Protein AF-0000000067830851 (afdb_homodimer)

pLDDT: mean 85.02, std 15.62, range [41.99, 98.81]

Foldseek 3Di:
DQPQVFAEEEEAFADCFSVVLVVLCVVVVRHYAYEYEPPGHDPVSVVRHPYYDHLLPLVVVLVVCVVSVGSAYAYTDADFQDPPVVLVVSCVVDPDVVLSVQSPDHRVSNVVSSVVVCVVSPHHYDASLVRRVVQWAAAWWLADADDDPQLVQFQVLFQVVLQVCLVVPAAQKFKGGRNRTQFGHGPVDLLVRLVSLCQRQAPPRSPHAGHPNIEMEGEDRVVDDLSHDAAEDELVSLVSNLSSNHQAYEYAHSRYGYDPSVRNRVSCVVSNYIYGHDHHDD/DQPQVFAEEEEAFADCFSVVLVVLCVVVVRHYAYEYAPPGHDPVSVVRHPYYDHLLPLVVVLVVCVVSVGSAYAYTDADFQDPPVVLVVSCVVDPDVVLSVQSPDHRVSNVVSSVVVCVVSPHHYDASLVRRVVQWAAAWWLADADDDPQLVQFQVLFQVVLQVCLVVPAAQKFKGGRNRTQFGHGPVDLLVRLVSLCQRQAPPRSPHAGHPNIEMEGEDRVVDDLSHDAAEDELVSLVSNLSSNHQAYEYAHSGYGYDPSVRNRVSCVVSNYIYGHDHHDD

Radius of gyration: 28.15 Å; Cα contacts (8 Å, |Δi|>4): 1211; chains: 2; bounding box: 54×86×60 Å

Secondary structure (DSSP, 8-state):
---TTSPEEEEE-BSSHHHHHHHHHHHTT--EEEEEETTTS-HHHHHT-SEEE-TT-HHHHHHHHHHH--SEEEEESB-PPP-HHHHHHHHTT---HHHHHHHTS-HHHHHHHHHHHHHHTT--B--HHHH-GGGBPPSEESSS----HHHHHHHHHHHHHHHHHGGGT--SEEEEETTEEEEE--TTHHHHHHHHHHHHSEETTT-SEEPTTEEEEE-PPTT--TTT---EE-HHHHHHHHHTT-SEEEEETTTSEETTHHHHHHHHHHTT-EEEEEPPP-/---TTSPEEEEE-BSSHHHHHHHHHHHTT--EEEEEETTTS-HHHHHT-SEEE-TT-HHHHHHHHHHH--SEEEEESB-PPP-HHHHHHHHHH---HHHHHHHTS-HHHHHHHHHHHHHHTT--B--HHHH-GGGBPPSEESSS----HHHHHHHHHHHHHHHHHGGGT--SEEEEETTEEEEE--TT-HHHHHHHHHHHSBTTTT-SPBPTTEEEEE-PPTT--TTT---EE-HHHHHHHHHTT-SEEEEETTTSEETTHHHHHHHHHHTT-EEEEEPPP-

InterPro domains:
  IPR010415 LpxI, C-terminal [PF06230] (140-276)
  IPR041255 LpxI N-terminal domain [PF17930] (8-135)
  IPR043167 LpxI, C-terminal domain superfamily [G3DSA:3.40.140.80] (133-281)
  IPR053174 UDP-2,3-diacylglucosamine pyrophosphatase LpxI [PTHR39962] (7-280)

Solvent-accessible surface area (backbone atoms only — not comparable to full-atom values): 28540 Å² total; per-residue (Å²): 130,73,52,79,84,39,33,32,32,34,36,24,22,19,66,63,50,32,55,53,46,51,50,43,24,55,75,66,69,46,55,64,44,32,38,22,28,60,96,38,33,41,68,77,56,45,74,64,32,76,41,76,38,51,84,62,40,55,67,62,50,50,53,52,46,61,72,65,56,43,49,27,35,31,49,25,47,52,72,74,67,66,51,70,67,51,46,52,59,24,46,71,66,42,82,58,63,67,57,53,58,44,47,72,43,61,52,68,38,39,58,49,49,53,52,50,51,42,42,73,72,72,42,43,77,42,25,49,60,75,71,31,52,86,42,28,34,51,74,40,68,72,40,81,39,73,75,51,73,49,30,49,44,6,50,53,41,39,52,54,47,50,58,53,41,17,86,42,63,53,42,44,36,35,35,16,35,33,71,40,46,54,32,68,23,35,82,74,34,67,69,52,34,32,54,51,27,23,52,66,36,7,55,72,91,35,72,37,66,43,50,72,24,17,26,40,34,39,40,66,42,61,87,56,58,50,47,78,60,59,43,69,45,30,44,64,51,43,52,43,39,50,70,28,40,31,48,26,38,40,33,17,30,59,45,20,37,37,46,60,49,69,59,25,37,48,46,24,42,75,70,65,19,18,34,31,18,36,87,62,83,133,128,72,52,78,83,39,31,32,31,37,35,24,24,19,66,65,49,32,56,52,46,49,50,44,25,54,76,68,69,47,55,64,44,32,38,22,28,61,95,39,34,40,68,77,54,45,73,65,33,76,42,76,38,52,84,61,39,55,69,62,48,50,52,52,47,60,74,65,57,44,49,27,35,31,51,25,47,53,71,76,68,67,51,69,67,51,46,53,59,25,47,70,66,40,83,57,63,67,58,50,60,46,46,72,44,62,53,69,39,38,58,49,48,53,52,49,51,42,44,74,71,71,42,44,76,43,26,50,58,75,71,31,53,87,42,28,34,51,73,39,67,71,40,82,39,73,75,51,74,49,31,48,44,5,50,52,40,41,52,54,48,50,56,53,41,19,85,42,62,54,42,44,37,35,33,15,35,33,70,40,46,54,31,68,24,35,82,75,34,65,68,53,35,33,54,52,26,22,51,67,37,8,54,72,90,35,72,35,68,43,51,71,24,17,25,40,33,37,40,67,42,62,86,55,59,51,46,78,59,58,43,71,44,31,46,65,51,45,52,42,39,49,70,29,39,30,48,26,39,40,33,18,31,58,47,21,37,38,46,61,50,69,58,24,36,49,46,23,42,74,71,64,19,19,35,30,18,36,88,63,83,130

Organism: Methylorubrum extorquens (strain ATCC 14718 / DSM 1338 / JCM 2805 / NCIMB 9133 / AM1) (NCBI:txid272630)

Nearest PDB structures (foldseek):
  4j6e-assembly1_A-2  TM=8.376E-01  e=2.929E-24  Caulobacter vibrioides NA1000
  4ggm-assembly1_X  TM=5.241E-01  e=2.224E-27  Caulobacter vibrioides NA1000
  4yr9-assembly1_C  TM=5.181E-01  e=4.191E-04  Mus musculus
  3wmx-assembly2_D  TM=3.378E-01  e=3.093E-03  Cupriavidus necator H16
  5z76-assembly2_B  TM=2.568E-01  e=1.670E-02  synthetic construct

Structure (mmCIF, N/CA/C/O backbone):
data_AF-0000000067830851-model_v1
#
loop_
_entity.id
_entity.type
_entity.pdbx_description
1 polymer 'Phosphatidate cytidylyltransferase'
#
loop_
_atom_site.group_PDB
_atom_site.id
_atom_site.type_symbol
_atom_site.label_atom_id
_atom_site.label_alt_id
_atom_site.label_comp_id
_atom_site.label_asym_id
_atom_site.label_entity_id
_atom_site.label_seq_id
_atom_site.pdbx_PDB_ins_code
_atom_site.Cartn_x
_atom_site.Cartn_y
_atom_site.Cartn_z
_atom_site.occupancy
_atom_site.B_iso_or_equiv
_atom_site.auth_seq_id
_atom_site.auth_comp_id
_atom_site.auth_asym_id
_atom_site.auth_atom_id
_atom_site.pdbx_PDB_model_num
ATOM 1 N N . MET A 1 1 ? -1.147 23.239 32.432 1 44.29 1 MET A N 1
ATOM 2 C CA . MET A 1 1 ? -2.263 24.105 32.063 1 44.29 1 MET A CA 1
ATOM 3 C C . MET A 1 1 ? -1.761 25.401 31.435 1 44.29 1 MET A C 1
ATOM 5 O O . MET A 1 1 ? -0.879 26.062 31.985 1 44.29 1 MET A O 1
ATOM 9 N N . ILE A 1 2 ? -1.908 25.496 30.204 1 56.06 2 ILE A N 1
ATOM 10 C CA . ILE A 1 2 ? -1.457 26.682 29.483 1 56.06 2 ILE A CA 1
ATOM 11 C C . ILE A 1 2 ? -2.143 27.923 30.05 1 56.06 2 ILE A C 1
ATOM 13 O O . ILE A 1 2 ? -3.354 27.918 30.283 1 56.06 2 ILE A O 1
ATOM 17 N N . ASP A 1 3 ? -1.391 28.733 30.751 1 62.22 3 ASP A N 1
ATOM 18 C CA . ASP A 1 3 ? -1.912 30.007 31.238 1 62.22 3 ASP A CA 1
ATOM 19 C C . ASP A 1 3 ? -2.684 30.739 30.143 1 62.22 3 ASP A C 1
ATOM 21 O O . ASP A 1 3 ? -2.102 31.162 29.142 1 62.22 3 ASP A O 1
ATOM 25 N N . PRO A 1 4 ? -4.036 30.705 30.264 1 65.83 4 PRO A N 1
ATOM 26 C CA . PRO A 1 4 ? -4.865 31.303 29.215 1 65.83 4 PRO A CA 1
ATOM 27 C C . PRO A 1 4 ? -4.54 32.776 28.975 1 65.83 4 PRO A C 1
ATOM 29 O O . PRO A 1 4 ? -4.881 33.323 27.923 1 65.83 4 PRO A O 1
ATOM 32 N N . ALA A 1 5 ? -3.741 33.326 29.902 1 74.01 5 ALA A N 1
ATOM 33 C CA . ALA A 1 5 ? -3.514 34.763 29.775 1 74.01 5 ALA A CA 1
ATOM 34 C C . ALA A 1 5 ? -2.301 35.052 28.895 1 74.01 5 ALA A C 1
ATOM 36 O O . ALA A 1 5 ? -2.173 36.147 28.343 1 74.01 5 ALA A O 1
ATOM 37 N N . ARG A 1 6 ? -1.464 34.078 28.735 1 87.54 6 ARG A N 1
ATOM 38 C CA . ARG A 1 6 ? -0.293 34.282 27.888 1 87.54 6 ARG A CA 1
ATOM 39 C C . ARG A 1 6 ? -0.589 33.896 26.443 1 87.54 6 ARG A C 1
ATOM 41 O O . ARG A 1 6 ? -1.264 32.897 26.188 1 87.54 6 ARG A O 1
ATOM 48 N N . PRO A 1 7 ? -0.092 34.703 25.583 1 94.13 7 PRO A N 1
ATOM 49 C CA . PRO A 1 7 ? -0.398 34.451 24.173 1 94.13 7 PRO A CA 1
ATOM 50 C C . PRO A 1 7 ? 0.341 33.237 23.617 1 94.13 7 PRO A C 1
ATOM 52 O O . PRO A 1 7 ? 1.43 32.902 24.09 1 94.13 7 PRO A O 1
ATOM 55 N N . LEU A 1 8 ? -0.274 32.586 22.7 1 96.39 8 LEU A N 1
ATOM 56 C CA . LEU A 1 8 ? 0.396 31.563 21.905 1 96.39 8 LEU A CA 1
ATOM 57 C C . LEU A 1 8 ? 1.264 32.198 20.824 1 96.39 8 LEU A C 1
ATOM 59 O O . LEU A 1 8 ? 1.04 33.348 20.437 1 96.39 8 LEU A O 1
ATOM 63 N N . ALA A 1 9 ? 2.3 31.507 20.461 1 95.46 9 ALA A N 1
ATOM 64 C CA . ALA A 1 9 ? 3.064 31.892 19.278 1 95.46 9 ALA A CA 1
ATOM 65 C C . ALA A 1 9 ? 2.755 30.97 18.102 1 95.46 9 ALA A C 1
ATOM 67 O O . ALA A 1 9 ? 3.1 29.786 18.125 1 95.46 9 ALA A O 1
ATOM 68 N N . LEU A 1 10 ? 2.137 31.502 17.125 1 94.51 10 LEU A N 1
ATOM 69 C CA . LEU A 1 10 ? 1.822 30.752 15.914 1 94.51 10 LEU A CA 1
ATOM 70 C C . LEU A 1 10 ? 2.936 30.89 14.882 1 94.51 10 LEU A C 1
ATOM 72 O O . LEU A 1 10 ? 3.147 31.973 14.332 1 94.51 10 LEU A O 1
ATOM 76 N N . VAL A 1 11 ? 3.612 29.803 14.663 1 90.66 11 VAL A N 1
ATOM 77 C CA . VAL A 1 11 ? 4.626 29.796 13.613 1 90.66 11 VAL A CA 1
ATOM 78 C C . VAL A 1 11 ? 3.988 29.407 12.281 1 90.66 11 VAL A C 1
ATOM 80 O O . VAL A 1 11 ? 3.615 28.249 12.079 1 90.66 11 VAL A O 1
ATOM 83 N N . ALA A 1 12 ? 3.945 30.354 11.376 1 89.84 12 ALA A N 1
ATOM 84 C CA . ALA A 1 12 ? 3.173 30.188 10.147 1 89.84 12 ALA A CA 1
ATOM 85 C C . ALA A 1 12 ? 4.076 29.798 8.98 1 89.84 12 ALA A C 1
ATOM 87 O O . ALA A 1 12 ? 4.919 30.587 8.549 1 89.84 12 ALA A O 1
ATOM 88 N N . GLY A 1 13 ? 3.83 28.582 8.551 1 86.3 13 GLY A N 1
ATOM 89 C CA . GLY A 1 13 ? 4.493 28.127 7.34 1 86.3 13 GLY A CA 1
ATOM 90 C C . GLY A 1 13 ? 3.639 28.288 6.096 1 86.3 13 GLY A C 1
ATOM 91 O O . GLY A 1 13 ? 2.879 29.251 5.979 1 86.3 13 GLY A O 1
ATOM 92 N N . ALA A 1 14 ? 3.859 27.373 5.179 1 80.71 14 ALA A N 1
ATOM 93 C CA . ALA A 1 14 ? 3.161 27.442 3.898 1 80.71 14 ALA A CA 1
ATOM 94 C C . ALA A 1 14 ? 1.749 26.875 4.011 1 80.71 14 ALA A C 1
ATOM 96 O O . ALA A 1 14 ? 1.455 26.103 4.927 1 80.71 14 ALA A O 1
ATOM 97 N N . GLY A 1 15 ? 0.893 27.325 3.072 1 79.91 15 GLY A N 1
ATOM 98 C CA . GLY A 1 15 ? -0.436 26.743 2.975 1 79.91 15 GLY A CA 1
ATOM 99 C C . GLY A 1 15 ? -1.488 27.528 3.734 1 79.91 15 GLY A C 1
ATOM 100 O O . GLY A 1 15 ? -1.192 28.576 4.312 1 79.91 15 GLY A O 1
ATOM 101 N N . HIS A 1 16 ? -2.67 27.032 3.81 1 82.58 16 HIS A N 1
ATOM 102 C CA . HIS A 1 16 ? -3.812 27.734 4.386 1 82.58 16 HIS A CA 1
ATOM 103 C C . HIS A 1 16 ? -3.979 27.396 5.863 1 82.58 16 HIS A C 1
ATOM 105 O O . HIS A 1 16 ? -4.768 28.032 6.565 1 82.58 16 HIS A O 1
ATOM 111 N N . LEU A 1 17 ? -3.18 26.424 6.341 1 85.65 17 LEU A N 1
ATOM 112 C CA . LEU A 1 17 ? -3.379 25.926 7.697 1 85.65 17 LEU A CA 1
ATOM 113 C C . LEU A 1 17 ? -3.137 27.029 8.722 1 85.65 17 LEU A C 1
ATOM 115 O O . LEU A 1 17 ? -3.923 27.198 9.657 1 85.65 17 LEU A O 1
ATOM 119 N N . PRO A 1 18 ? -2.118 27.883 8.542 1 90.85 18 PRO A N 1
ATOM 120 C CA . PRO A 1 18 ? -1.92 28.963 9.512 1 90.85 18 PRO A CA 1
ATOM 121 C C . PRO A 1 18 ? -3.129 29.889 9.618 1 90.85 18 PRO A C 1
ATOM 123 O O . PRO A 1 18 ? -3.516 30.283 10.721 1 90.85 18 PRO A O 1
ATOM 126 N N . GLU A 1 19 ? -3.705 30.148 8.498 1 92.52 19 GLU A N 1
ATOM 127 C CA . GLU A 1 19 ? -4.87 31.028 8.49 1 92.52 19 GLU A CA 1
ATOM 128 C C . GLU A 1 19 ? -6.055 30.382 9.2 1 92.52 19 GLU A C 1
ATOM 130 O O . GLU A 1 19 ? -6.785 31.051 9.936 1 92.52 19 GLU A O 1
ATOM 135 N N . LEU A 1 20 ? -6.236 29.156 9 1 91.04 20 LEU A N 1
ATOM 136 C CA . LEU A 1 20 ? -7.324 28.427 9.642 1 91.04 20 LEU A CA 1
ATOM 137 C C . LEU A 1 20 ? -7.126 28.375 11.153 1 91.04 20 LEU A C 1
ATOM 139 O O . LEU A 1 20 ? -8.075 28.573 11.915 1 91.04 20 LEU A O 1
ATOM 143 N N . VAL A 1 21 ? -5.923 28.184 11.54 1 93.27 21 VAL A N 1
ATOM 144 C CA . VAL A 1 21 ? -5.617 28.123 12.966 1 93.27 21 VAL A CA 1
ATOM 145 C C . VAL A 1 21 ? -5.822 29.498 13.598 1 93.27 21 VAL A C 1
ATOM 147 O O . VAL A 1 21 ? -6.432 29.613 14.664 1 93.27 21 VAL A O 1
ATOM 150 N N . ALA A 1 22 ? -5.39 30.478 12.946 1 94.94 22 ALA A N 1
ATOM 151 C CA . ALA A 1 22 ? -5.564 31.842 13.439 1 94.94 22 ALA A CA 1
ATOM 152 C C . ALA A 1 22 ? -7.042 32.181 13.607 1 94.94 22 ALA A C 1
ATOM 154 O O . ALA A 1 22 ? -7.444 32.751 14.624 1 94.94 22 ALA A O 1
ATOM 155 N N . ALA A 1 23 ? -7.795 31.83 12.632 1 94.26 23 ALA A N 1
ATOM 156 C CA . ALA A 1 23 ? -9.23 32.097 12.682 1 94.26 23 ALA A CA 1
ATOM 157 C C . ALA A 1 23 ? -9.882 31.369 13.854 1 94.26 23 ALA A C 1
ATOM 159 O O . ALA A 1 23 ? -10.764 31.917 14.52 1 94.26 23 ALA A O 1
ATOM 160 N N . SER A 1 24 ? -9.483 30.186 14.044 1 94.36 24 SER A N 1
ATOM 161 C CA . SER A 1 24 ? -9.994 29.411 15.171 1 94.36 24 SER A CA 1
ATOM 162 C C . SER A 1 24 ? -9.643 30.072 16.5 1 94.36 24 SER A C 1
ATOM 164 O O . SER A 1 24 ? -10.495 30.193 17.383 1 94.36 24 SER A O 1
ATOM 166 N N . LEU A 1 25 ? -8.422 30.52 16.624 1 94.59 25 LEU A N 1
ATOM 167 C CA . LEU A 1 25 ? -7.975 31.176 17.848 1 94.59 25 LEU A CA 1
ATOM 168 C C . LEU A 1 25 ? -8.716 32.492 18.061 1 94.59 25 LEU A C 1
ATOM 170 O O . LEU A 1 25 ? -9.085 32.826 19.189 1 94.59 25 LEU A O 1
ATOM 174 N N . ASP A 1 26 ? -8.958 33.12 16.976 1 95.6 26 ASP A N 1
ATOM 175 C CA . ASP A 1 26 ? -9.739 34.351 17.047 1 95.6 26 ASP A CA 1
ATOM 176 C C . ASP A 1 26 ? -11.146 34.079 17.575 1 95.6 26 ASP A C 1
ATOM 178 O O . ASP A 1 26 ? -11.633 34.791 18.455 1 95.6 26 ASP A O 1
ATOM 182 N N . ARG A 1 27 ? -11.737 33.09 17.044 1 93.78 27 ARG A N 1
ATOM 183 C CA . ARG A 1 27 ? -13.087 32.727 17.464 1 93.78 27 ARG A CA 1
ATOM 184 C C . ARG A 1 27 ? -13.119 32.357 18.943 1 93.78 27 ARG A C 1
ATOM 186 O O . ARG A 1 27 ? -14.09 32.653 19.642 1 93.78 27 ARG A O 1
ATOM 193 N N . ALA A 1 28 ? -12.08 31.794 19.386 1 92.55 28 ALA A N 1
ATOM 194 C CA . ALA A 1 28 ? -11.987 31.357 20.777 1 92.55 28 ALA A CA 1
ATOM 195 C C . ALA A 1 28 ? -11.491 32.487 21.675 1 92.55 28 ALA A C 1
ATOM 197 O O . ALA A 1 28 ? -11.384 32.32 22.892 1 92.55 28 ALA A O 1
ATOM 198 N N . ARG A 1 29 ? -11.096 33.638 21.063 1 94.03 29 ARG A N 1
ATOM 199 C CA . ARG A 1 29 ? -10.554 34.79 21.776 1 94.03 29 ARG A CA 1
ATOM 200 C C . ARG A 1 29 ? -9.299 34.411 22.555 1 94.03 29 ARG A C 1
ATOM 202 O O . ARG A 1 29 ? -9.117 34.84 23.697 1 94.03 29 ARG A O 1
ATOM 209 N N . ARG A 1 30 ? -8.582 33.5 22.024 1 94.12 30 ARG A N 1
ATOM 210 C CA . ARG A 1 30 ? -7.286 33.117 22.577 1 94.12 30 ARG A CA 1
ATOM 211 C C . ARG A 1 30 ? -6.167 33.971 21.991 1 94.12 30 ARG A C 1
ATOM 213 O O . ARG A 1 30 ? -5.937 33.956 20.78 1 94.12 30 ARG A O 1
ATOM 220 N N . PRO A 1 31 ? -5.56 34.7 22.821 1 95.35 31 PRO A N 1
ATOM 221 C CA . PRO A 1 31 ? -4.522 35.587 22.293 1 95.35 31 PRO A CA 1
ATOM 222 C C . PRO A 1 31 ? -3.353 34.824 21.673 1 95.35 31 PRO A C 1
ATOM 224 O O . PRO A 1 31 ? -2.959 33.772 22.182 1 95.35 31 PRO A O 1
ATOM 227 N N . PHE A 1 32 ? -2.877 35.324 20.586 1 96.44 32 PHE A N 1
ATOM 228 C CA . PHE A 1 32 ? -1.711 34.725 19.947 1 96.44 32 PHE A CA 1
ATOM 229 C C . PHE A 1 32 ? -0.937 35.766 19.147 1 96.44 32 PHE A C 1
ATOM 231 O O . PHE A 1 32 ? -1.473 36.826 18.816 1 96.44 32 PHE A O 1
ATOM 238 N N . ARG A 1 33 ? 0.357 35.509 18.941 1 96.84 33 ARG A N 1
ATOM 239 C CA . ARG A 1 33 ? 1.227 36.27 18.052 1 96.84 33 ARG A CA 1
ATOM 240 C C . ARG A 1 33 ? 1.687 35.418 16.873 1 96.84 33 ARG A C 1
ATOM 242 O O . ARG A 1 33 ? 1.843 34.202 17.003 1 96.84 33 ARG A O 1
ATOM 249 N N . VAL A 1 34 ? 1.887 36.057 15.742 1 96.8 34 VAL A N 1
ATOM 250 C CA . VAL A 1 34 ? 2.216 35.317 14.528 1 96.8 34 VAL A CA 1
ATOM 251 C C . VAL A 1 34 ? 3.69 35.517 14.184 1 96.8 34 VAL A C 1
ATOM 253 O O . VAL A 1 34 ? 4.161 36.652 14.076 1 96.8 34 VAL A O 1
ATOM 256 N N . LEU A 1 35 ? 4.393 34.455 14.088 1 93.91 35 LEU A N 1
ATOM 257 C CA . LEU A 1 35 ? 5.75 34.408 13.555 1 93.91 35 LEU A CA 1
ATOM 258 C C . LEU A 1 35 ? 5.761 33.814 12.15 1 93.91 35 LEU A C 1
ATOM 260 O O . LEU A 1 35 ? 5.589 32.605 11.981 1 93.91 35 LEU A O 1
ATOM 264 N N . ALA A 1 36 ? 6.007 34.629 11.169 1 93.5 36 ALA A N 1
ATOM 265 C CA . ALA A 1 36 ? 5.976 34.189 9.777 1 93.5 36 ALA A CA 1
ATOM 266 C C . ALA A 1 36 ? 7.355 33.722 9.319 1 93.5 36 ALA A C 1
ATOM 268 O O . ALA A 1 36 ? 8.372 34.316 9.685 1 93.5 36 ALA A O 1
ATOM 269 N N . VAL A 1 37 ? 7.356 32.651 8.577 1 87.14 37 VAL A N 1
ATOM 270 C CA . VAL A 1 37 ? 8.595 32.164 7.98 1 87.14 37 VAL A CA 1
ATOM 271 C C . VAL A 1 37 ? 8.751 32.735 6.573 1 87.14 37 VAL A C 1
ATOM 273 O O . VAL A 1 37 ? 7.924 32.476 5.695 1 87.14 37 VAL A O 1
ATOM 276 N N . ARG A 1 38 ? 9.82 33.438 6.432 1 87.24 38 ARG A N 1
ATOM 277 C CA . ARG A 1 38 ? 10.069 34.118 5.165 1 87.24 38 ARG A CA 1
ATOM 278 C C . ARG A 1 38 ? 10.116 33.123 4.01 1 87.24 38 ARG A C 1
ATOM 280 O O . ARG A 1 38 ? 10.793 32.096 4.095 1 87.24 38 ARG A O 1
ATOM 287 N N . GLY A 1 39 ? 9.397 33.403 2.967 1 84.03 39 GLY A N 1
ATOM 288 C CA . GLY A 1 39 ? 9.426 32.568 1.777 1 84.03 39 GLY A CA 1
ATOM 289 C C . GLY A 1 39 ? 8.383 31.467 1.795 1 84.03 39 GLY A C 1
ATOM 290 O O . GLY A 1 39 ? 8.136 30.822 0.774 1 84.03 39 GLY A O 1
ATOM 291 N N . PHE A 1 40 ? 7.741 31.287 2.914 1 82.45 40 PHE A N 1
ATOM 292 C CA . PHE A 1 40 ? 6.794 30.183 3.028 1 82.45 40 PHE A CA 1
ATOM 293 C C . PHE A 1 40 ? 5.401 30.698 3.371 1 82.45 40 PHE A C 1
ATOM 295 O O . PHE A 1 40 ? 4.415 30.293 2.753 1 82.45 40 PHE A O 1
ATOM 302 N N . THR A 1 41 ? 5.38 31.616 4.208 1 87.25 41 THR A N 1
ATOM 303 C CA . THR A 1 41 ? 4.106 32.105 4.724 1 87.25 41 THR A CA 1
ATOM 304 C C . THR A 1 41 ? 3.343 32.87 3.645 1 87.25 41 THR A C 1
ATOM 306 O O . THR A 1 41 ? 3.91 33.732 2.971 1 87.25 41 THR A O 1
ATOM 309 N N . GLU A 1 42 ? 2.099 32.514 3.525 1 88.6 42 GLU A N 1
ATOM 310 C CA . GLU A 1 42 ? 1.258 33.184 2.538 1 88.6 42 GLU A CA 1
ATOM 311 C C . GLU A 1 42 ? 1.074 34.66 2.88 1 88.6 42 GLU A C 1
ATOM 313 O O . GLU A 1 42 ? 1.172 35.049 4.046 1 88.6 42 GLU A O 1
ATOM 318 N N . ARG A 1 43 ? 0.765 35.422 1.923 1 89.27 43 ARG A N 1
ATOM 319 C CA . ARG A 1 43 ? 0.708 36.877 2.019 1 89.27 43 ARG A CA 1
ATOM 320 C C . ARG A 1 43 ? -0.276 37.317 3.097 1 89.27 43 ARG A C 1
ATOM 322 O O . ARG A 1 43 ? 0.029 38.2 3.901 1 89.27 43 ARG A O 1
ATOM 329 N N . ALA A 1 44 ? -1.411 36.772 3.128 1 88.23 44 ALA A N 1
ATOM 330 C CA . ALA A 1 44 ? -2.456 37.181 4.063 1 88.23 44 ALA A CA 1
ATOM 331 C C . ALA A 1 44 ? -2.003 36.991 5.508 1 88.23 44 ALA A C 1
ATOM 333 O O . ALA A 1 44 ? -2.221 37.863 6.353 1 88.23 44 ALA A O 1
ATOM 334 N N . MET A 1 45 ? -1.337 35.909 5.732 1 90.79 45 MET A N 1
ATOM 335 C CA . MET A 1 45 ? -0.842 35.629 7.076 1 90.79 45 MET A CA 1
ATOM 336 C C . MET A 1 45 ? 0.374 36.491 7.399 1 90.79 45 MET A C 1
ATOM 338 O O . MET A 1 45 ? 0.558 36.91 8.543 1 90.79 45 MET A O 1
ATOM 342 N N . ARG A 1 46 ? 1.128 36.746 6.413 1 91.91 46 ARG A N 1
ATOM 343 C CA . ARG A 1 46 ? 2.315 37.574 6.603 1 91.91 46 ARG A CA 1
ATOM 344 C C . ARG A 1 46 ? 1.935 38.988 7.026 1 91.91 46 ARG A C 1
ATOM 346 O O . ARG A 1 46 ? 2.647 39.62 7.809 1 91.91 46 ARG A O 1
ATOM 353 N N . ARG A 1 47 ? 0.882 39.489 6.551 1 93.04 47 ARG A N 1
ATOM 354 C CA . ARG A 1 47 ? 0.415 40.832 6.879 1 93.04 47 ARG A CA 1
ATOM 355 C C . ARG A 1 47 ? 0.019 40.93 8.349 1 93.04 47 ARG A C 1
ATOM 357 O O . ARG A 1 47 ? 0.097 42.005 8.948 1 93.04 47 ARG A O 1
ATOM 364 N N . ARG A 1 48 ? -0.34 39.822 8.914 1 93.58 48 ARG A N 1
ATOM 365 C CA . ARG A 1 48 ? -0.777 39.775 10.306 1 93.58 48 ARG A CA 1
ATOM 366 C C . ARG A 1 48 ? 0.378 39.404 11.23 1 93.58 48 ARG A C 1
ATOM 368 O O . ARG A 1 48 ? 0.192 39.267 12.441 1 93.58 48 ARG A O 1
ATOM 375 N N . ALA A 1 49 ? 1.518 39.262 10.644 1 96.03 49 ALA A N 1
ATOM 376 C CA . ALA A 1 49 ? 2.639 38.729 11.413 1 96.03 49 ALA A CA 1
ATOM 377 C C . ALA A 1 49 ? 3.213 39.786 12.352 1 96.03 49 ALA A C 1
ATOM 379 O O . ALA A 1 49 ? 3.323 40.958 11.985 1 96.03 49 ALA A O 1
ATOM 380 N N . ASP A 1 50 ? 3.555 39.386 13.489 1 96.79 50 ASP A N 1
ATOM 381 C CA . ASP A 1 50 ? 4.222 40.24 14.467 1 96.79 50 ASP A CA 1
ATOM 382 C C . ASP A 1 50 ? 5.733 40.248 14.251 1 96.79 50 ASP A C 1
ATOM 384 O O . ASP A 1 50 ? 6.423 41.171 14.688 1 96.79 50 ASP A O 1
ATOM 388 N N . ALA A 1 51 ? 6.216 39.168 13.64 1 95.97 51 ALA A N 1
ATOM 389 C CA . ALA A 1 51 ? 7.623 39.043 13.271 1 95.97 51 ALA A CA 1
ATOM 390 C C . ALA A 1 51 ? 7.799 38.085 12.096 1 95.97 51 ALA A C 1
ATOM 392 O O . ALA A 1 51 ? 6.963 37.207 11.872 1 95.97 51 ALA A O 1
ATOM 393 N N . VAL A 1 52 ? 8.858 38.307 11.346 1 93.57 52 VAL A N 1
ATOM 394 C CA . VAL A 1 52 ? 9.204 37.454 10.215 1 93.57 52 VAL A CA 1
ATOM 395 C C . VAL A 1 52 ? 10.628 36.927 10.381 1 93.57 52 VAL A C 1
ATOM 397 O O . VAL A 1 52 ? 11.541 37.684 10.72 1 93.57 52 VAL A O 1
ATOM 400 N N . VAL A 1 53 ? 10.728 35.625 10.201 1 88.08 53 VAL A N 1
ATOM 401 C CA . VAL A 1 53 ? 12.052 35.032 10.362 1 88.08 53 VAL A CA 1
ATOM 402 C C . VAL A 1 53 ? 12.389 34.182 9.139 1 88.08 53 VAL A C 1
ATOM 404 O O . VAL A 1 53 ? 11.493 33.73 8.423 1 88.08 53 VAL A O 1
ATOM 407 N N . ASP A 1 54 ? 13.727 34.019 8.966 1 82.53 54 ASP A N 1
ATOM 408 C CA . ASP A 1 54 ? 14.193 33.033 7.995 1 82.53 54 ASP A CA 1
ATOM 409 C C . ASP A 1 54 ? 14.175 31.626 8.588 1 82.53 54 ASP A C 1
ATOM 411 O O . ASP A 1 54 ? 14.441 31.445 9.778 1 82.53 54 ASP A O 1
ATOM 415 N N . LEU A 1 55 ? 13.825 30.669 7.807 1 72.89 55 LEU A N 1
ATOM 416 C CA . LEU A 1 55 ? 13.698 29.284 8.249 1 72.89 55 LEU A CA 1
ATOM 417 C C . LEU A 1 55 ? 14.94 28.842 9.016 1 72.89 55 LEU A C 1
ATOM 419 O O . LEU A 1 55 ? 14.833 28.164 10.041 1 72.89 55 LEU A O 1
ATOM 423 N N . LEU A 1 56 ? 16.134 29.302 8.645 1 69.77 56 LEU A N 1
ATOM 424 C CA . LEU A 1 56 ? 17.373 28.815 9.242 1 69.77 56 LEU A CA 1
ATOM 425 C C . LEU A 1 56 ? 17.869 29.772 10.322 1 69.77 56 LEU A C 1
ATOM 427 O O . LEU A 1 56 ? 18.902 29.525 10.948 1 69.77 56 LEU A O 1
ATOM 431 N N . ASP A 1 57 ? 17.143 30.901 10.563 1 78.49 57 ASP A N 1
ATOM 432 C CA . ASP A 1 57 ? 17.541 31.851 11.597 1 78.49 57 ASP A CA 1
ATOM 433 C C . ASP A 1 57 ? 17.047 31.405 12.972 1 78.49 57 ASP A C 1
ATOM 435 O O . ASP A 1 57 ? 16.19 32.057 13.571 1 78.49 57 ASP A O 1
ATOM 439 N N . ILE A 1 58 ? 17.755 30.446 13.519 1 78.16 58 ILE A N 1
ATOM 440 C CA . ILE A 1 58 ? 17.346 29.834 14.778 1 78.16 58 ILE A CA 1
ATOM 441 C C . ILE A 1 58 ? 17.587 30.809 15.928 1 78.16 58 ILE A C 1
ATOM 443 O O . ILE A 1 58 ? 16.691 31.055 16.74 1 78.16 58 ILE A O 1
ATOM 447 N N . PRO A 1 59 ? 18.752 31.444 15.934 1 80.4 59 PRO A N 1
ATOM 448 C CA . PRO A 1 59 ? 18.97 32.399 17.023 1 80.4 59 PRO A CA 1
ATOM 449 C C . PRO A 1 59 ? 17.943 33.529 17.031 1 80.4 59 PRO A C 1
ATOM 451 O O . PRO A 1 59 ? 17.461 33.922 18.096 1 80.4 59 PRO A O 1
ATOM 454 N N . GLY A 1 60 ? 17.706 34.035 15.802 1 86.47 60 GLY A N 1
ATOM 455 C CA . GLY A 1 60 ? 16.702 35.082 15.702 1 86.47 60 GLY A CA 1
ATOM 456 C C . GLY A 1 60 ? 15.332 34.643 16.184 1 86.47 60 GLY A C 1
ATOM 457 O O . GLY A 1 60 ? 14.641 35.394 16.875 1 86.47 60 GLY A O 1
ATOM 458 N N . THR A 1 61 ? 14.956 33.477 15.868 1 87.9 61 THR A N 1
ATOM 459 C CA . THR A 1 61 ? 13.676 32.919 16.289 1 87.9 61 THR A CA 1
ATOM 460 C C . THR A 1 61 ? 13.617 32.787 17.808 1 87.9 61 THR A C 1
ATOM 462 O O . THR A 1 61 ? 12.633 33.188 18.434 1 87.9 61 THR A O 1
ATOM 465 N N . LEU A 1 62 ? 14.685 32.299 18.378 1 87.68 62 LEU A N 1
ATOM 466 C CA . LEU A 1 62 ? 14.725 32.101 19.823 1 87.68 62 LEU A CA 1
ATOM 467 C C . LEU A 1 62 ? 14.666 33.436 20.557 1 87.68 62 LEU A C 1
ATOM 469 O O . LEU A 1 62 ? 14.024 33.547 21.603 1 87.68 62 LEU A O 1
ATOM 473 N N . ARG A 1 63 ? 15.309 34.384 20.016 1 92.29 63 ARG A N 1
ATOM 474 C CA . ARG A 1 63 ? 15.288 35.715 20.615 1 92.29 63 ARG A CA 1
ATOM 475 C C . ARG A 1 63 ? 13.873 36.284 20.637 1 92.29 63 ARG A C 1
ATOM 477 O O . ARG A 1 63 ? 13.422 36.801 21.661 1 92.29 63 ARG A O 1
ATOM 484 N N . ILE A 1 64 ? 13.222 36.134 19.544 1 94.12 64 ILE A N 1
ATOM 485 C CA . ILE A 1 64 ? 11.86 36.64 19.416 1 94.12 64 ILE A CA 1
ATOM 486 C C . ILE A 1 64 ? 10.946 35.916 20.402 1 94.12 64 ILE A C 1
ATOM 488 O O . ILE A 1 64 ? 10.161 36.55 21.112 1 94.12 64 ILE A O 1
ATOM 492 N N . LEU A 1 65 ? 11.073 34.632 20.527 1 92.82 65 LEU A N 1
ATOM 493 C CA . LEU A 1 65 ? 10.214 33.835 21.397 1 92.82 65 LEU A CA 1
ATOM 494 C C . LEU A 1 65 ? 10.504 34.129 22.865 1 92.82 65 LEU A C 1
ATOM 496 O O . LEU A 1 65 ? 9.597 34.099 23.699 1 92.82 65 LEU A O 1
ATOM 500 N N . LYS A 1 66 ? 11.75 34.391 23.115 1 91.41 66 LYS A N 1
ATOM 501 C CA . LYS A 1 66 ? 12.1 34.776 24.479 1 91.41 66 LYS A CA 1
ATOM 502 C C . LYS A 1 66 ? 11.433 36.092 24.867 1 91.41 66 LYS A C 1
ATOM 504 O O . LYS A 1 66 ? 10.913 36.228 25.977 1 91.41 66 LYS A O 1
ATOM 509 N N . GLU A 1 67 ? 11.463 36.971 23.939 1 94.38 67 GLU A N 1
ATOM 510 C CA . GLU A 1 67 ? 10.848 38.275 24.169 1 94.38 67 GLU A CA 1
ATOM 511 C C . GLU A 1 67 ? 9.336 38.15 24.334 1 94.38 67 GLU A C 1
ATOM 513 O O . GLU A 1 67 ? 8.746 38.792 25.205 1 94.38 67 GLU A O 1
ATOM 518 N N . TRP A 1 68 ? 8.727 37.297 23.484 1 94.67 68 TRP A N 1
ATOM 519 C CA . TRP A 1 68 ? 7.279 37.125 23.508 1 94.67 68 TRP A CA 1
ATOM 520 C C . TRP A 1 68 ? 6.845 36.328 24.734 1 94.67 68 TRP A C 1
ATOM 522 O O . TRP A 1 68 ? 5.715 36.471 25.207 1 94.67 68 TRP A O 1
ATOM 532 N N . ALA A 1 69 ? 7.664 35.378 25.217 1 92.93 69 ALA A N 1
ATOM 533 C CA . ALA A 1 69 ? 7.37 34.484 26.334 1 92.93 69 ALA A CA 1
ATOM 534 C C . ALA A 1 69 ? 5.991 33.848 26.18 1 92.93 69 ALA A C 1
ATOM 536 O O . ALA A 1 69 ? 5.157 33.934 27.084 1 92.93 69 ALA A O 1
ATOM 537 N N . PRO A 1 70 ? 5.835 33.209 25.086 1 94.71 70 PRO A N 1
ATOM 538 C CA . PRO A 1 70 ? 4.507 32.642 24.839 1 94.71 70 PRO A CA 1
ATOM 539 C C . PRO A 1 70 ? 4.187 31.466 25.759 1 94.71 70 PRO A C 1
ATOM 541 O O . PRO A 1 70 ? 5.099 30.82 26.281 1 94.71 70 PRO A O 1
ATOM 544 N N . ALA A 1 71 ? 2.873 31.286 25.958 1 94.88 71 ALA A N 1
ATOM 545 C CA . ALA A 1 71 ? 2.425 30.119 26.713 1 94.88 71 ALA A CA 1
ATOM 546 C C . ALA A 1 71 ? 2.842 28.824 26.022 1 94.88 71 ALA A C 1
ATOM 548 O O . ALA A 1 71 ? 3.161 27.834 26.685 1 94.88 71 ALA A O 1
ATOM 549 N N . ALA A 1 72 ? 2.854 28.838 24.692 1 94.56 72 ALA A N 1
ATOM 550 C CA . ALA A 1 72 ? 3.271 27.713 23.858 1 94.56 72 ALA A CA 1
ATOM 551 C C . ALA A 1 72 ? 3.523 28.16 22.421 1 94.56 72 ALA A C 1
ATOM 553 O O . ALA A 1 72 ? 3.081 29.237 22.013 1 94.56 72 ALA A O 1
ATOM 554 N N . VAL A 1 73 ? 4.217 27.341 21.753 1 92.75 73 VAL A N 1
ATOM 555 C CA . VAL A 1 73 ? 4.492 27.556 20.336 1 92.75 73 VAL A CA 1
ATOM 556 C C . VAL A 1 73 ? 3.679 26.573 19.497 1 92.75 73 VAL A C 1
ATOM 558 O O . VAL A 1 73 ? 3.646 25.375 19.791 1 92.75 73 VAL A O 1
ATOM 561 N N . VAL A 1 74 ? 3.029 27.13 18.425 1 92.4 74 VAL A N 1
ATOM 562 C CA . VAL A 1 74 ? 2.165 26.316 17.578 1 92.4 74 VAL A CA 1
ATOM 563 C C . VAL A 1 74 ? 2.647 26.384 16.131 1 92.4 74 VAL A C 1
ATOM 565 O O . VAL A 1 74 ? 2.386 27.364 15.428 1 92.4 74 VAL A O 1
ATOM 568 N N . PRO A 1 75 ? 3.268 25.332 15.733 1 88.94 75 PRO A N 1
ATOM 569 C CA . PRO A 1 75 ? 3.615 25.286 14.311 1 88.94 75 PRO A CA 1
ATOM 570 C C . PRO A 1 75 ? 2.416 24.966 13.421 1 88.94 75 PRO A C 1
ATOM 572 O O . PRO A 1 75 ? 1.621 24.08 13.745 1 88.94 75 PRO A O 1
ATOM 575 N N . ALA A 1 76 ? 2.214 25.725 12.388 1 87.26 76 ALA A N 1
ATOM 576 C CA . ALA A 1 76 ? 1.138 25.471 11.433 1 87.26 76 ALA A CA 1
ATOM 577 C C . ALA A 1 76 ? 1.602 25.728 10.002 1 87.26 76 ALA A C 1
ATOM 579 O O . ALA A 1 76 ? 2.132 26.8 9.698 1 87.26 76 ALA A O 1
ATOM 580 N N . GLY A 1 77 ? 1.31 24.706 9.211 1 80.63 77 GLY A N 1
ATOM 581 C CA . GLY A 1 77 ? 1.684 24.857 7.814 1 80.63 77 GLY A CA 1
ATOM 582 C C . GLY A 1 77 ? 2.934 24.081 7.444 1 80.63 77 GLY A C 1
ATOM 583 O O . GLY A 1 77 ? 3.677 23.635 8.321 1 80.63 77 GLY A O 1
ATOM 584 N N . GLY A 1 78 ? 3.168 23.859 6.099 1 71.91 78 GLY A N 1
ATOM 585 C CA . GLY A 1 78 ? 4.293 23.089 5.591 1 71.91 78 GLY A CA 1
ATOM 586 C C . GLY A 1 78 ? 5.576 23.893 5.506 1 71.91 78 GLY A C 1
ATOM 587 O O . GLY A 1 78 ? 5.54 25.12 5.39 1 71.91 78 GLY A O 1
ATOM 588 N N . VAL A 1 79 ? 6.619 23.25 5.874 1 60.72 79 VAL A N 1
ATOM 589 C CA . VAL A 1 79 ? 7.936 23.805 5.579 1 60.72 79 VAL A CA 1
ATOM 590 C C . VAL A 1 79 ? 8.758 22.792 4.786 1 60.72 79 VAL A C 1
ATOM 592 O O . VAL A 1 79 ? 8.793 21.608 5.127 1 60.72 79 VAL A O 1
ATOM 595 N N . THR A 1 80 ? 8.804 22.95 3.516 1 54.42 80 THR A N 1
ATOM 596 C CA . THR A 1 80 ? 9.609 22.021 2.73 1 54.42 80 THR A CA 1
ATOM 597 C C . THR A 1 80 ? 11.097 22.31 2.91 1 54.42 80 THR A C 1
ATOM 599 O O . THR A 1 80 ? 11.479 23.425 3.27 1 54.42 80 THR A O 1
ATOM 602 N N . ARG A 1 81 ? 11.927 21.177 2.792 1 53.15 81 ARG A N 1
ATOM 603 C CA . ARG A 1 81 ? 13.377 21.24 2.945 1 53.15 81 ARG A CA 1
ATOM 604 C C . ARG A 1 81 ? 13.964 22.389 2.131 1 53.15 81 ARG A C 1
ATOM 606 O O . ARG A 1 81 ? 13.667 22.529 0.943 1 53.15 81 ARG A O 1
ATOM 613 N N . PRO A 1 82 ? 14.562 23.275 2.866 1 48.29 82 PRO A N 1
ATOM 614 C CA . PRO A 1 82 ? 15.281 24.301 2.107 1 48.29 82 PRO A CA 1
ATOM 615 C C . PRO A 1 82 ? 16.317 23.711 1.153 1 48.29 82 PRO A C 1
ATOM 617 O O . PRO A 1 82 ? 16.735 22.563 1.323 1 48.29 82 PRO A O 1
ATOM 620 N N . SER A 1 83 ? 16.507 24.216 0.049 1 50.69 83 SER A N 1
ATOM 621 C CA . SER A 1 83 ? 17.55 23.834 -0.898 1 50.69 83 SER A CA 1
ATOM 622 C C . SER A 1 83 ? 18.9 23.685 -0.203 1 50.69 83 SER A C 1
ATOM 624 O O . SER A 1 83 ? 19.132 24.286 0.848 1 50.69 83 SER A O 1
ATOM 626 N N . PRO A 1 84 ? 19.649 22.631 -0.643 1 49.84 84 PRO A N 1
ATOM 627 C CA . PRO A 1 84 ? 21.007 22.522 -0.106 1 49.84 84 PRO A CA 1
ATOM 628 C C . PRO A 1 84 ? 21.692 23.878 0.047 1 49.84 84 PRO A C 1
ATOM 630 O O . PRO A 1 84 ? 22.404 24.107 1.028 1 49.84 84 PRO A O 1
ATOM 633 N N . ALA A 1 85 ? 21.493 24.733 -0.858 1 47.33 85 ALA A N 1
ATOM 634 C CA . ALA A 1 85 ? 22.128 26.048 -0.821 1 47.33 85 ALA A CA 1
ATOM 635 C C . ALA A 1 85 ? 21.659 26.849 0.391 1 47.33 85 ALA A C 1
ATOM 637 O O . ALA A 1 85 ? 22.458 27.528 1.041 1 47.33 85 ALA A O 1
ATOM 638 N N . ALA A 1 86 ? 20.454 26.648 0.611 1 49.88 86 ALA A N 1
ATOM 639 C CA . ALA A 1 86 ? 19.9 27.36 1.759 1 49.88 86 ALA A CA 1
ATOM 640 C C . ALA A 1 86 ? 20.418 26.775 3.07 1 49.88 86 ALA A C 1
ATOM 642 O O . ALA A 1 86 ? 20.699 27.512 4.018 1 49.88 86 ALA A O 1
ATOM 643 N N . LEU A 1 87 ? 20.542 25.424 3.061 1 53.48 87 LEU A N 1
ATOM 644 C CA . LEU A 1 87 ? 21.063 24.739 4.239 1 53.48 87 LEU A CA 1
ATOM 645 C C . LEU A 1 87 ? 22.526 25.101 4.475 1 53.48 87 LEU A C 1
ATOM 647 O O . LEU A 1 87 ? 22.946 25.286 5.619 1 53.48 87 LEU A O 1
ATOM 651 N N . LEU A 1 88 ? 23.208 25.171 3.36 1 50.91 88 LEU A N 1
ATOM 652 C CA . LEU A 1 88 ? 24.607 25.577 3.444 1 50.91 88 LEU A CA 1
ATOM 653 C C . LEU A 1 88 ? 24.729 26.994 3.995 1 50.91 88 LEU A C 1
ATOM 655 O O . LEU A 1 88 ? 25.615 27.275 4.806 1 50.91 88 LEU A O 1
ATOM 659 N N . ASN A 1 89 ? 23.926 27.795 3.491 1 49.96 89 ASN A N 1
ATOM 660 C CA . ASN A 1 89 ? 23.948 29.178 3.955 1 49.96 89 ASN A CA 1
ATOM 661 C C . ASN A 1 89 ? 23.56 29.282 5.427 1 49.96 89 ASN A C 1
ATOM 663 O O . ASN A 1 89 ? 24.142 30.073 6.172 1 49.96 89 ASN A O 1
ATOM 667 N N . ALA A 1 90 ? 22.648 28.373 5.765 1 51.75 90 ALA A N 1
ATOM 668 C CA . ALA A 1 90 ? 22.219 28.34 7.161 1 51.75 90 ALA A CA 1
ATOM 669 C C . ALA A 1 90 ? 23.276 27.684 8.044 1 51.75 90 ALA A C 1
ATOM 671 O O . ALA A 1 90 ? 23.452 28.068 9.203 1 51.75 90 ALA A O 1
ATOM 672 N N . ALA A 1 91 ? 23.864 26.614 7.562 1 52.84 91 ALA A N 1
ATOM 673 C CA . ALA A 1 91 ? 24.931 25.931 8.29 1 52.84 91 ALA A CA 1
ATOM 674 C C . ALA A 1 91 ? 25.998 26.918 8.754 1 52.84 91 ALA A C 1
ATOM 676 O O . ALA A 1 91 ? 26.577 26.755 9.83 1 52.84 91 ALA A O 1
ATOM 677 N N . HIS A 1 92 ? 26.181 27.82 7.873 1 48.16 92 HIS A N 1
ATOM 678 C CA . HIS A 1 92 ? 27.171 28.817 8.267 1 48.16 92 HIS A CA 1
ATOM 679 C C . HIS A 1 92 ? 26.681 29.64 9.454 1 48.16 92 HIS A C 1
ATOM 681 O O . HIS A 1 92 ? 27.487 30.156 10.231 1 48.16 92 HIS A O 1
ATOM 687 N N . ALA A 1 93 ? 25.429 29.7 9.444 1 46.72 93 ALA A N 1
ATOM 688 C CA . ALA A 1 93 ? 24.894 30.53 10.52 1 46.72 93 ALA A CA 1
ATOM 689 C C . ALA A 1 93 ? 24.706 29.718 11.798 1 46.72 93 ALA A C 1
ATOM 691 O O . ALA A 1 93 ? 24.695 30.274 12.899 1 46.72 93 ALA A O 1
ATOM 692 N N . VAL A 1 94 ? 24.4 28.414 11.569 1 50.63 94 VAL A N 1
ATOM 693 C CA . VAL A 1 94 ? 24.115 27.586 12.737 1 50.63 94 VAL A CA 1
ATOM 694 C C . VAL A 1 94 ? 25.412 26.979 13.268 1 50.63 94 VAL A C 1
ATOM 696 O O . VAL A 1 94 ? 26.118 26.275 12.542 1 50.63 94 VAL A O 1
ATOM 699 N N . ARG A 1 95 ? 25.946 27.52 14.212 1 50.32 95 ARG A N 1
ATOM 700 C CA . ARG A 1 95 ? 27.192 27.089 14.838 1 50.32 95 ARG A CA 1
ATOM 701 C C . ARG A 1 95 ? 27.077 25.662 15.363 1 50.32 95 ARG A C 1
ATOM 703 O O . ARG A 1 95 ? 28.084 25.032 15.691 1 50.32 95 ARG A O 1
ATOM 710 N N . ASN A 1 96 ? 25.815 25.089 15.562 1 49.11 96 ASN A N 1
ATOM 711 C CA . ASN A 1 96 ? 25.732 23.773 16.188 1 49.11 96 ASN A CA 1
ATOM 712 C C . ASN A 1 96 ? 25.635 22.662 15.146 1 49.11 96 ASN A C 1
ATOM 714 O O . ASN A 1 96 ? 24.608 22.518 14.481 1 49.11 96 ASN A O 1
ATOM 718 N N . ARG A 1 97 ? 26.695 22.074 14.867 1 50.4 97 ARG A N 1
ATOM 719 C CA . ARG A 1 97 ? 26.965 21.023 13.892 1 50.4 97 ARG A CA 1
ATOM 720 C C . ARG A 1 97 ? 25.95 19.892 14.011 1 50.4 97 ARG A C 1
ATOM 722 O O . ARG A 1 97 ? 25.68 19.187 13.037 1 50.4 97 ARG A O 1
ATOM 729 N N . ASP A 1 98 ? 25.474 19.671 15.146 1 52.48 98 ASP A N 1
ATOM 730 C CA . ASP A 1 98 ? 24.595 18.524 15.355 1 52.48 98 ASP A CA 1
ATOM 731 C C . ASP A 1 98 ? 23.244 18.737 14.674 1 52.48 98 ASP A C 1
ATOM 733 O O . ASP A 1 98 ? 22.628 17.783 14.195 1 52.48 98 ASP A O 1
ATOM 737 N N . ILE A 1 99 ? 22.805 19.922 14.683 1 51.96 99 ILE A N 1
ATOM 738 C CA . ILE A 1 99 ? 21.554 20.256 14.012 1 51.96 99 ILE A CA 1
ATOM 739 C C . ILE A 1 99 ? 21.71 20.062 12.505 1 51.96 99 ILE A C 1
ATOM 741 O O . ILE A 1 99 ? 20.796 19.57 11.839 1 51.96 99 ILE A O 1
ATOM 745 N N . LEU A 1 100 ? 22.914 20.406 12.044 1 51.26 100 LEU A N 1
ATOM 746 C CA . LEU A 1 100 ? 23.187 20.264 10.618 1 51.26 100 LEU A CA 1
ATOM 747 C C . LEU A 1 100 ? 23.089 18.804 10.189 1 51.26 100 LEU A C 1
ATOM 749 O O . LEU A 1 100 ? 22.585 18.504 9.104 1 51.26 100 LEU A O 1
ATOM 753 N N . LYS A 1 101 ? 23.542 18.042 11.069 1 52.78 101 LYS A N 1
ATOM 754 C CA . LYS A 1 101 ? 23.509 16.613 10.768 1 52.78 101 LYS A CA 1
ATOM 755 C C . LYS A 1 101 ? 22.073 16.107 10.66 1 52.78 101 LYS A C 1
ATOM 757 O O . LYS A 1 101 ? 21.786 15.2 9.877 1 52.78 101 LYS A O 1
ATOM 762 N N . SER A 1 102 ? 21.339 16.679 11.564 1 50.75 102 SER A N 1
ATOM 763 C CA . SER A 1 102 ? 19.933 16.285 11.553 1 50.75 102 SER A CA 1
ATOM 764 C C . SER A 1 102 ? 19.215 16.833 10.325 1 50.75 102 SER A C 1
ATOM 766 O O . SER A 1 102 ? 18.171 16.313 9.926 1 50.75 102 SER A O 1
ATOM 768 N N . LEU A 1 103 ? 19.771 17.927 9.827 1 48.42 103 LEU A N 1
ATOM 769 C CA . LEU A 1 103 ? 19.205 18.571 8.647 1 48.42 103 LEU A CA 1
ATOM 770 C C . LEU A 1 103 ? 19.424 17.716 7.403 1 48.42 103 LEU A C 1
ATOM 772 O O . LEU A 1 103 ? 18.683 17.835 6.424 1 48.42 103 LEU A O 1
ATOM 776 N N . ALA A 1 104 ? 20.414 16.964 7.505 1 42.31 104 ALA A N 1
ATOM 777 C CA . ALA A 1 104 ? 20.788 16.149 6.352 1 42.31 104 ALA A CA 1
ATOM 778 C C . ALA A 1 104 ? 19.757 15.054 6.097 1 42.31 104 ALA A C 1
ATOM 780 O O . ALA A 1 104 ? 19.792 14.389 5.059 1 42.31 104 ALA A O 1
ATOM 781 N N . GLY A 1 105 ? 18.88 15.009 7.051 1 44.97 105 GLY A N 1
ATOM 782 C CA . GLY A 1 105 ? 17.907 13.956 6.806 1 44.97 105 GLY A CA 1
ATOM 783 C C . GLY A 1 105 ? 16.655 14.452 6.107 1 44.97 105 GLY A C 1
ATOM 784 O O . GLY A 1 105 ? 16.568 15.624 5.734 1 44.97 105 GLY A O 1
ATOM 785 N N . GLY A 1 106 ? 15.73 13.675 5.649 1 47.6 106 GLY A N 1
ATOM 786 C CA . GLY A 1 106 ? 14.483 13.921 4.942 1 47.6 106 GLY A CA 1
ATOM 787 C C . GLY A 1 106 ? 13.653 15.028 5.564 1 47.6 106 GLY A C 1
ATOM 788 O O . GLY A 1 106 ? 13.982 15.527 6.642 1 47.6 106 GLY A O 1
ATOM 789 N N . ASP A 1 107 ? 12.773 15.726 4.825 1 51.5 107 ASP A N 1
ATOM 790 C CA . ASP A 1 107 ? 11.904 16.862 5.116 1 51.5 107 ASP A CA 1
ATOM 791 C C . ASP A 1 107 ? 11.341 16.775 6.533 1 51.5 107 ASP A C 1
ATOM 793 O O . ASP A 1 107 ? 11.311 17.772 7.257 1 51.5 107 ASP A O 1
ATOM 797 N N . ASP A 1 108 ? 10.988 15.679 6.918 1 55.26 108 ASP A N 1
ATOM 798 C CA . ASP A 1 108 ? 10.342 15.496 8.214 1 55.26 108 ASP A CA 1
ATOM 799 C C . ASP A 1 108 ? 11.343 15.662 9.355 1 55.26 108 ASP A C 1
ATOM 801 O O . ASP A 1 108 ? 10.994 16.161 10.426 1 55.26 108 ASP A O 1
ATOM 805 N N . ARG A 1 109 ? 12.531 15.489 9.049 1 55.45 109 ARG A N 1
ATOM 806 C CA . ARG A 1 109 ? 13.551 15.543 10.091 1 55.45 109 ARG A CA 1
ATOM 807 C C . ARG A 1 109 ? 13.879 16.985 10.462 1 55.45 109 ARG A C 1
ATOM 809 O O . ARG A 1 109 ? 14.077 17.299 11.637 1 55.45 109 ARG A O 1
ATOM 816 N N . LEU A 1 110 ? 13.824 17.805 9.423 1 58.12 110 LEU A N 1
ATOM 817 C CA . LEU A 1 110 ? 14.139 19.205 9.687 1 58.12 110 LEU A CA 1
ATOM 818 C C . LEU A 1 110 ? 13.104 19.829 10.618 1 58.12 110 LEU A C 1
ATOM 820 O O . LEU A 1 110 ? 13.46 20.485 11.599 1 58.12 110 LEU A O 1
ATOM 824 N N . LEU A 1 111 ? 11.88 19.589 10.294 1 62.29 111 LEU A N 1
ATOM 825 C CA . LEU A 1 111 ? 10.816 20.14 11.126 1 62.29 111 LEU A CA 1
ATOM 826 C C . LEU A 1 111 ? 10.896 19.59 12.546 1 62.29 111 LEU A C 1
ATOM 828 O O . LEU A 1 111 ? 10.748 20.338 13.515 1 62.29 111 LEU A O 1
ATOM 832 N N . ARG A 1 112 ? 11.277 18.4 12.591 1 66.86 112 ARG A N 1
ATOM 833 C CA . ARG A 1 112 ? 11.407 17.784 13.907 1 66.86 112 ARG A CA 1
ATOM 834 C C . ARG A 1 112 ? 12.592 18.366 14.67 1 66.86 112 ARG A C 1
ATOM 836 O O . ARG A 1 112 ? 12.522 18.556 15.886 1 66.86 112 ARG A O 1
ATOM 843 N N . ALA A 1 113 ? 13.576 18.634 13.922 1 65.56 113 ALA A N 1
ATOM 844 C CA . ALA A 1 113 ? 14.762 19.218 14.543 1 65.56 113 ALA A CA 1
ATOM 845 C C . ALA A 1 113 ? 14.459 20.603 15.109 1 65.56 113 ALA A C 1
ATOM 847 O O . ALA A 1 113 ? 14.91 20.944 16.205 1 65.56 113 ALA A O 1
ATOM 848 N N . VAL A 1 114 ? 13.738 21.317 14.387 1 68.11 114 VAL A N 1
ATOM 849 C CA . VAL A 1 114 ? 13.367 22.657 14.827 1 68.11 114 VAL A CA 1
ATOM 850 C C . VAL A 1 114 ? 12.485 22.567 16.071 1 68.11 114 VAL A C 1
ATOM 852 O O . VAL A 1 114 ? 12.677 23.315 17.032 1 68.11 114 VAL A O 1
ATOM 855 N N . LEU A 1 115 ? 11.582 21.662 16.075 1 73.11 115 LEU A N 1
ATOM 856 C CA . LEU A 1 115 ? 10.688 21.479 17.213 1 73.11 115 LEU A CA 1
ATOM 857 C C . LEU A 1 115 ? 11.467 21.062 18.456 1 73.11 115 LEU A C 1
ATOM 859 O O . LEU A 1 115 ? 11.212 21.565 19.552 1 73.11 115 LEU A O 1
ATOM 863 N N . SER A 1 116 ? 12.385 20.224 18.245 1 74.84 116 SER A N 1
ATOM 864 C CA . SER A 1 116 ? 13.23 19.778 19.348 1 74.84 116 SER A CA 1
ATOM 865 C C . SER A 1 116 ? 14.043 20.933 19.923 1 74.84 116 SER A C 1
ATOM 867 O O . SER A 1 116 ? 14.205 21.039 21.141 1 74.84 116 SER A O 1
ATOM 869 N N . LEU A 1 117 ? 14.507 21.714 19.078 1 74.91 117 LEU A N 1
ATOM 870 C CA . LEU A 1 117 ? 15.297 22.866 19.497 1 74.91 117 LEU A CA 1
ATOM 871 C C . LEU A 1 117 ? 14.455 23.83 20.326 1 74.91 117 LEU A C 1
ATOM 873 O O . LEU A 1 117 ? 14.933 24.382 21.32 1 74.91 117 LEU A O 1
ATOM 877 N N . LEU A 1 118 ? 13.276 24.047 19.942 1 81.72 118 LEU A N 1
ATOM 878 C CA . LEU A 1 118 ? 12.37 24.915 20.686 1 81.72 118 LEU A CA 1
ATOM 879 C C . LEU A 1 118 ? 12.118 24.365 22.086 1 81.72 118 LEU A C 1
ATOM 881 O O . LEU A 1 118 ? 12.163 25.11 23.068 1 81.72 118 LEU A O 1
ATOM 885 N N . GLU A 1 119 ? 11.917 23.091 22.138 1 84.66 119 GLU A N 1
ATOM 886 C CA . GLU A 1 119 ? 11.653 22.45 23.422 1 84.66 119 GLU A CA 1
ATOM 887 C C . GLU A 1 119 ? 12.885 22.485 24.321 1 84.66 119 GLU A C 1
ATOM 889 O O . GLU A 1 119 ? 12.772 22.693 25.531 1 84.66 119 GLU A O 1
ATOM 894 N N . GLU A 1 120 ? 13.961 22.353 23.721 1 84.08 120 GLU A N 1
ATOM 895 C CA . GLU A 1 120 ? 15.217 22.404 24.463 1 84.08 120 GLU A CA 1
ATOM 896 C C . GLU A 1 120 ? 15.457 23.793 25.047 1 84.08 120 GLU A C 1
ATOM 898 O O . GLU A 1 120 ? 16.149 23.936 26.058 1 84.08 120 GLU A O 1
ATOM 903 N N . ASN A 1 121 ? 14.917 24.735 24.491 1 86.68 121 ASN A N 1
ATOM 904 C CA . ASN A 1 121 ? 15.078 26.104 24.969 1 86.68 121 ASN A CA 1
ATOM 905 C C . ASN A 1 121 ? 13.907 26.533 25.848 1 86.68 121 ASN A C 1
ATOM 907 O O . ASN A 1 121 ? 13.67 27.728 26.033 1 86.68 121 ASN A O 1
ATOM 911 N N . GLY A 1 122 ? 13.064 25.553 26.217 1 87.99 122 GLY A N 1
ATOM 912 C CA . GLY A 1 122 ? 12.079 25.783 27.261 1 87.99 122 GLY A CA 1
ATOM 913 C C . GLY A 1 122 ? 10.713 26.162 26.719 1 87.99 122 GLY A C 1
ATOM 914 O O . GLY A 1 122 ? 9.836 26.587 27.474 1 87.99 122 GLY A O 1
ATOM 915 N N . HIS A 1 123 ? 10.589 26.024 25.45 1 90.22 123 HIS A N 1
ATOM 916 C CA . HIS A 1 123 ? 9.288 26.356 24.881 1 90.22 123 HIS A CA 1
ATOM 917 C C . HIS A 1 123 ? 8.399 25.121 24.78 1 90.22 123 HIS A C 1
ATOM 919 O O . HIS A 1 123 ? 8.86 24.05 24.378 1 90.22 123 HIS A O 1
ATOM 925 N N . ARG A 1 124 ? 7.242 25.317 25.221 1 91.58 124 ARG A N 1
ATOM 926 C CA . ARG A 1 124 ? 6.245 24.274 25.003 1 91.58 124 ARG A CA 1
ATOM 927 C C . ARG A 1 124 ? 5.688 24.338 23.585 1 91.58 124 ARG A C 1
ATOM 929 O O . ARG A 1 124 ? 5.308 25.41 23.109 1 91.58 124 ARG A O 1
ATOM 936 N N . VAL A 1 125 ? 5.696 23.18 22.948 1 90.43 125 VAL A N 1
ATOM 937 C CA . VAL A 1 125 ? 5.173 23.126 21.587 1 90.43 125 VAL A CA 1
ATOM 938 C C . VAL A 1 125 ? 3.836 22.389 21.577 1 90.43 125 VAL A C 1
ATOM 940 O O . VAL A 1 125 ? 3.726 21.281 22.107 1 90.43 125 VAL A O 1
ATOM 943 N N . LEU A 1 126 ? 2.826 23.038 21.028 1 90.76 126 LEU A N 1
ATOM 944 C CA . LEU A 1 126 ? 1.508 22.427 20.893 1 90.76 126 LEU A CA 1
ATOM 945 C C . LEU A 1 126 ? 1.157 22.211 19.425 1 90.76 126 LEU A C 1
ATOM 947 O O . LEU A 1 126 ? 1.57 22.989 18.563 1 90.76 126 LEU A O 1
ATOM 951 N N . GLY A 1 127 ? 0.364 21.166 19.199 1 89.21 127 GLY A N 1
ATOM 952 C CA . GLY A 1 127 ? -0.135 20.917 17.856 1 89.21 127 GLY A CA 1
ATOM 953 C C . GLY A 1 127 ? -1.454 21.609 17.572 1 89.21 127 GLY A C 1
ATOM 954 O O . GLY A 1 127 ? -2.141 22.052 18.496 1 89.21 127 GLY A O 1
ATOM 955 N N . VAL A 1 128 ? -1.735 21.676 16.294 1 88.06 128 VAL A N 1
ATOM 956 C CA . VAL A 1 128 ? -2.992 22.27 15.849 1 88.06 128 VAL A CA 1
ATOM 957 C C . VAL A 1 128 ? -4.166 21.554 16.512 1 88.06 128 VAL A C 1
ATOM 959 O O . VAL A 1 128 ? -5.15 22.19 16.898 1 88.06 128 VAL A O 1
ATOM 962 N N . HIS A 1 129 ? -4.028 20.28 16.707 1 87.9 129 HIS A N 1
ATOM 963 C CA . HIS A 1 129 ? -5.101 19.474 17.279 1 87.9 129 HIS A CA 1
ATOM 964 C C . HIS A 1 129 ? -5.377 19.871 18.725 1 87.9 129 HIS A C 1
ATOM 966 O O . HIS A 1 129 ? -6.483 19.664 19.23 1 87.9 129 HIS A O 1
ATOM 972 N N . GLU A 1 130 ? -4.432 20.566 19.409 1 89.2 130 GLU A N 1
ATOM 973 C CA . GLU A 1 130 ? -4.585 20.968 20.804 1 89.2 130 GLU A CA 1
ATOM 974 C C . GLU A 1 130 ? -5.145 22.383 20.913 1 89.2 130 GLU A C 1
ATOM 976 O O . GLU A 1 130 ? -5.88 22.695 21.852 1 89.2 130 GLU A O 1
ATOM 981 N N . VAL A 1 131 ? -4.866 23.187 19.914 1 91.63 131 VAL A N 1
ATOM 982 C CA . VAL A 1 131 ? -5.167 24.604 20.083 1 91.63 131 VAL A CA 1
ATOM 983 C C . VAL A 1 131 ? -6.393 24.975 19.251 1 91.63 131 VAL A C 1
ATOM 985 O O . VAL A 1 131 ? -7.021 26.01 19.487 1 91.63 131 VAL A O 1
ATOM 988 N N . ALA A 1 132 ? -6.71 24.174 18.276 1 92.4 132 ALA A N 1
ATOM 989 C CA . ALA A 1 132 ? -7.86 24.435 17.414 1 92.4 132 ALA A CA 1
ATOM 990 C C . ALA A 1 132 ? -8.664 23.161 17.171 1 92.4 132 ALA A C 1
ATOM 992 O O . ALA A 1 132 ? -8.842 22.741 16.025 1 92.4 132 ALA A O 1
ATOM 993 N N . PRO A 1 133 ? -9.224 22.588 18.174 1 91.09 133 PRO A N 1
ATOM 994 C CA . PRO A 1 133 ? -9.961 21.328 18.049 1 91.09 133 PRO A CA 1
ATOM 995 C C . PRO A 1 133 ? -11.192 21.45 17.154 1 91.09 133 PRO A C 1
ATOM 997 O O . PRO A 1 133 ? -11.683 20.445 16.633 1 91.09 133 PRO A O 1
ATOM 1000 N N . ASP A 1 134 ? -11.675 22.669 16.999 1 92.28 134 ASP A N 1
ATOM 1001 C CA . ASP A 1 134 ? -12.867 22.892 16.187 1 92.28 134 ASP A CA 1
ATOM 1002 C C . ASP A 1 134 ? -12.582 22.634 14.709 1 92.28 134 ASP A C 1
ATOM 1004 O O . ASP A 1 134 ? -13.508 22.475 13.911 1 92.28 134 ASP A O 1
ATOM 1008 N N . LEU A 1 135 ? -11.31 22.6 14.417 1 92.52 135 LEU A N 1
ATOM 1009 C CA . LEU A 1 135 ? -10.918 22.345 13.035 1 92.52 135 LEU A CA 1
ATOM 1010 C C . LEU A 1 135 ? -10.87 20.847 12.752 1 92.52 135 LEU A C 1
ATOM 1012 O O . LEU A 1 135 ? -10.788 20.432 11.594 1 92.52 135 LEU A O 1
ATOM 1016 N N . LEU A 1 136 ? -10.966 20.064 13.755 1 93.7 136 LEU A N 1
ATOM 1017 C CA . LEU A 1 136 ? -10.773 18.623 13.63 1 93.7 136 LEU A CA 1
ATOM 1018 C C . LEU A 1 136 ? -12.11 17.909 13.457 1 93.7 136 LEU A C 1
ATOM 1020 O O . LEU A 1 136 ? -13.147 18.407 13.9 1 93.7 136 LEU A O 1
ATOM 1024 N N . GLY A 1 137 ? -12.018 16.833 12.776 1 93.53 137 GLY A N 1
ATOM 1025 C CA . GLY A 1 137 ? -13.19 15.973 12.748 1 93.53 137 GLY A CA 1
ATOM 1026 C C . GLY A 1 137 ? -13.583 15.454 14.118 1 93.53 137 GLY A C 1
ATOM 1027 O O . GLY A 1 137 ? -12.721 15.207 14.964 1 93.53 137 GLY A O 1
ATOM 1028 N N . ARG A 1 138 ? -14.863 15.337 14.366 1 94.41 138 ARG A N 1
ATOM 1029 C CA . ARG A 1 138 ? -15.383 14.805 15.621 1 94.41 138 ARG A CA 1
ATOM 1030 C C . ARG A 1 138 ? -15.833 13.357 15.458 1 94.41 138 ARG A C 1
ATOM 1032 O O . ARG A 1 138 ? -16.044 12.889 14.337 1 94.41 138 ARG A O 1
ATOM 1039 N N . LEU A 1 139 ? -16.013 12.697 16.602 1 96.76 139 LEU A N 1
ATOM 1040 C CA . LEU A 1 139 ? -16.504 11.323 16.592 1 96.76 139 LEU A CA 1
ATOM 1041 C C . LEU A 1 139 ? -17.926 11.258 16.044 1 96.76 139 LEU A C 1
ATOM 1043 O O . LEU A 1 139 ? -18.764 12.098 16.381 1 96.76 139 LEU A O 1
ATOM 1047 N N . GLY A 1 140 ? -18.126 10.291 15.197 1 97.05 140 GLY A N 1
ATOM 1048 C CA . GLY A 1 140 ? -19.465 10.095 14.665 1 97.05 140 GLY A CA 1
ATOM 1049 C C . GLY A 1 140 ? -19.697 10.819 13.352 1 97.05 140 GLY A C 1
ATOM 1050 O O . GLY A 1 140 ? -18.747 11.271 12.71 1 97.05 140 GLY A O 1
ATOM 1051 N N . ARG A 1 141 ? -20.943 10.869 12.964 1 97.41 141 ARG A N 1
ATOM 1052 C CA . ARG A 1 141 ? -21.341 11.391 11.661 1 97.41 141 ARG A CA 1
ATOM 1053 C C . ARG A 1 141 ? -21.192 12.908 11.61 1 97.41 141 ARG A C 1
ATOM 1055 O O . ARG A 1 141 ? -21.658 13.613 12.507 1 97.41 141 ARG A O 1
ATOM 1062 N N . LEU A 1 142 ? -20.599 13.411 10.625 1 97.17 142 LEU A N 1
ATOM 1063 C CA . LEU A 1 142 ? -20.453 14.849 10.426 1 97.17 142 LEU A CA 1
ATOM 1064 C C . LEU A 1 142 ? -21.515 15.375 9.466 1 97.17 142 LEU A C 1
ATOM 1066 O O . LEU A 1 142 ? -21.937 16.529 9.572 1 97.17 142 LEU A O 1
ATOM 1070 N N . GLY A 1 143 ? -21.952 14.485 8.529 1 96.93 143 GLY A N 1
ATOM 1071 C CA . GLY A 1 143 ? -22.969 14.846 7.554 1 96.93 143 GLY A CA 1
ATOM 1072 C C . GLY A 1 143 ? -24.29 14.134 7.779 1 96.93 143 GLY A C 1
ATOM 1073 O O . GLY A 1 143 ? -24.624 13.778 8.911 1 96.93 143 GLY A O 1
ATOM 1074 N N . ARG A 1 144 ? -25.029 14.004 6.748 1 97.34 144 ARG A N 1
ATOM 1075 C CA . ARG A 1 144 ? -26.396 13.509 6.874 1 97.34 144 ARG A CA 1
ATOM 1076 C C . ARG A 1 144 ? -26.459 12.005 6.624 1 97.34 144 ARG A C 1
ATOM 1078 O O . ARG A 1 144 ? -27.384 11.332 7.083 1 97.34 144 ARG A O 1
ATOM 1085 N N . VAL A 1 145 ? -25.565 11.542 5.943 1 97.48 145 VAL A N 1
ATOM 1086 C CA . VAL A 1 145 ? -25.604 10.155 5.49 1 97.48 145 VAL A CA 1
ATOM 1087 C C . VAL A 1 145 ? -24.873 9.263 6.491 1 97.48 145 VAL A C 1
ATOM 1089 O O . VAL A 1 145 ? -23.826 9.643 7.02 1 97.48 145 VAL A O 1
ATOM 1092 N N . GLU A 1 146 ? -25.37 8.045 6.724 1 97.14 146 GLU A N 1
ATOM 1093 C CA . GLU A 1 146 ? -24.761 7.064 7.619 1 97.14 146 GLU A CA 1
ATOM 1094 C C . GLU A 1 146 ? -24.202 5.878 6.839 1 97.14 146 GLU A C 1
ATOM 1096 O O . GLU A 1 146 ? -24.772 5.471 5.824 1 97.14 146 GLU A O 1
ATOM 1101 N N . PRO A 1 147 ? -23.128 5.361 7.411 1 97.7 147 PRO A N 1
ATOM 1102 C CA . PRO A 1 147 ? -22.632 4.157 6.741 1 97.7 147 PRO A CA 1
ATOM 1103 C C . PRO A 1 147 ? -23.586 2.972 6.874 1 97.7 147 PRO A C 1
ATOM 1105 O O . PRO A 1 147 ? -24.22 2.799 7.918 1 97.7 147 PRO A O 1
ATOM 1108 N N . ASP A 1 148 ? -23.656 2.218 5.811 1 96.78 148 ASP A N 1
ATOM 1109 C CA . ASP A 1 148 ? -24.369 0.947 5.897 1 96.78 148 ASP A CA 1
ATOM 1110 C C . ASP A 1 148 ? -23.448 -0.168 6.386 1 96.78 148 ASP A C 1
ATOM 1112 O O . ASP A 1 148 ? -22.309 0.089 6.781 1 96.78 148 ASP A O 1
ATOM 1116 N N . SER A 1 149 ? -23.965 -1.377 6.41 1 96.67 149 SER A N 1
ATOM 1117 C CA . SER A 1 149 ? -23.225 -2.504 6.968 1 96.67 149 SER A CA 1
ATOM 1118 C C . SER A 1 149 ? -21.961 -2.789 6.163 1 96.67 149 SER A C 1
ATOM 1120 O O . SER A 1 149 ? -20.913 -3.1 6.733 1 96.67 149 SER A O 1
ATOM 1122 N N . ASP A 1 150 ? -22.035 -2.67 4.83 1 95.71 150 ASP A N 1
ATOM 1123 C CA . ASP A 1 150 ? -20.871 -2.903 3.98 1 95.71 150 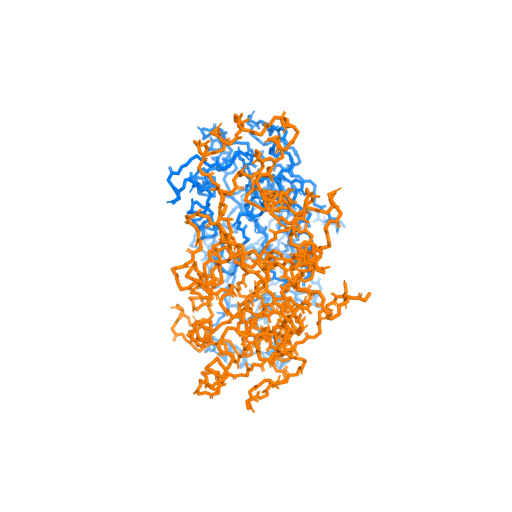ASP A CA 1
ATOM 1124 C C . ASP A 1 150 ? -19.78 -1.869 4.248 1 95.71 150 ASP A C 1
ATOM 1126 O O . ASP A 1 150 ? -18.602 -2.216 4.359 1 95.71 150 ASP A O 1
ATOM 1130 N N . ALA A 1 151 ? -20.242 -0.681 4.383 1 97.59 151 ALA A N 1
ATOM 1131 C CA . ALA A 1 151 ? -19.299 0.404 4.642 1 97.59 151 ALA A CA 1
ATOM 1132 C C . ALA A 1 151 ? -18.659 0.258 6.019 1 97.59 151 ALA A C 1
ATOM 1134 O O . ALA A 1 151 ? -17.476 0.558 6.196 1 97.59 151 ALA A O 1
ATOM 1135 N N . THR A 1 152 ? -19.429 -0.175 6.956 1 97.92 152 THR A N 1
ATOM 1136 C CA . THR A 1 152 ? -18.913 -0.374 8.306 1 97.92 152 THR A CA 1
ATOM 1137 C C . THR A 1 152 ? -17.813 -1.431 8.314 1 97.92 152 THR A C 1
ATOM 1139 O O . THR A 1 152 ? -16.796 -1.271 8.993 1 97.92 152 THR A O 1
ATOM 1142 N N . LEU A 1 153 ? -18.02 -2.44 7.558 1 97.13 153 LEU A N 1
ATOM 1143 C CA . LEU A 1 153 ? -16.999 -3.472 7.419 1 97.13 153 LEU A CA 1
ATOM 1144 C C . LEU A 1 153 ? -15.737 -2.905 6.777 1 97.13 153 LEU A C 1
ATOM 1146 O O . LEU A 1 153 ? -14.625 -3.192 7.226 1 97.13 153 LEU A O 1
ATOM 1150 N N . SER A 1 154 ? -15.901 -2.112 5.755 1 97.57 154 SER A N 1
ATOM 1151 C CA . SER A 1 154 ? -14.764 -1.496 5.077 1 97.57 154 SER A CA 1
ATOM 1152 C C . SER A 1 154 ? -13.982 -0.589 6.022 1 97.57 154 SER A C 1
ATOM 1154 O O . SER A 1 154 ? -12.75 -0.577 6.001 1 97.57 154 SER A O 1
ATOM 1156 N N . ILE A 1 155 ? -14.716 0.146 6.841 1 98.17 155 ILE A N 1
ATOM 1157 C CA . ILE A 1 155 ? -14.079 1.039 7.802 1 98.17 155 ILE A CA 1
ATOM 1158 C C . ILE A 1 155 ? -13.235 0.226 8.782 1 98.17 155 ILE A C 1
ATOM 1160 O O . ILE A 1 155 ? -12.082 0.57 9.05 1 98.17 155 ILE A O 1
ATOM 1164 N N . ALA A 1 156 ? -13.812 -0.831 9.237 1 97.53 156 ALA A N 1
ATOM 1165 C CA . ALA A 1 156 ? -13.103 -1.683 10.188 1 97.53 156 ALA A CA 1
ATOM 1166 C C . ALA A 1 156 ? -11.84 -2.269 9.564 1 97.53 156 ALA A C 1
ATOM 1168 O O . ALA A 1 156 ? -10.776 -2.274 10.188 1 97.53 156 ALA A O 1
ATOM 1169 N N . SER A 1 157 ? -11.952 -2.708 8.35 1 96.26 157 SER A N 1
ATOM 1170 C CA . SER A 1 157 ? -10.82 -3.288 7.634 1 96.26 157 SER A CA 1
ATOM 1171 C C . SER A 1 157 ? -9.74 -2.245 7.37 1 96.26 157 SER A C 1
ATOM 1173 O O . SER A 1 157 ? -8.55 -2.518 7.543 1 96.26 157 SER A O 1
ATOM 1175 N N . GLY A 1 158 ? -10.167 -1.08 6.954 1 96.6 158 GLY A N 1
ATOM 1176 C CA . GLY A 1 158 ? -9.224 -0.002 6.707 1 96.6 158 GLY A CA 1
ATOM 1177 C C . GLY A 1 158 ? -8.478 0.436 7.953 1 96.6 158 GLY A C 1
ATOM 1178 O O . GLY A 1 158 ? -7.267 0.662 7.912 1 96.6 158 GLY A O 1
ATOM 1179 N N . ARG A 1 159 ? -9.179 0.506 9.047 1 96.25 159 ARG A N 1
ATOM 1180 C CA . ARG A 1 159 ? -8.569 0.889 10.316 1 96.25 159 ARG A CA 1
ATOM 1181 C C . ARG A 1 159 ? -7.526 -0.134 10.754 1 96.25 159 ARG A C 1
ATOM 1183 O O . ARG A 1 159 ? -6.424 0.233 11.166 1 96.25 159 ARG A O 1
ATOM 1190 N N . ALA A 1 160 ? -7.864 -1.352 10.643 1 95.13 160 ALA A N 1
ATOM 1191 C CA . ALA A 1 160 ? -6.96 -2.424 11.048 1 95.13 160 ALA A CA 1
ATOM 1192 C C . ALA A 1 160 ? -5.707 -2.444 10.177 1 95.13 160 ALA A C 1
ATOM 1194 O O . ALA A 1 160 ? -4.591 -2.568 10.686 1 95.13 160 ALA A O 1
ATOM 1195 N N . MET A 1 161 ? -5.911 -2.303 8.947 1 94.77 161 MET A N 1
ATOM 1196 C CA . MET A 1 161 ? -4.798 -2.346 8.003 1 94.77 161 MET A CA 1
ATOM 1197 C C . MET A 1 161 ? -3.866 -1.157 8.206 1 94.77 161 MET A C 1
ATOM 1199 O O . MET A 1 161 ? -2.647 -1.323 8.275 1 94.77 161 MET A O 1
ATOM 1203 N N . LEU A 1 162 ? -4.4 0.012 8.293 1 94.82 162 LEU A N 1
ATOM 1204 C CA . LEU A 1 162 ? -3.576 1.196 8.509 1 94.82 162 LEU A CA 1
ATOM 1205 C C . LEU A 1 162 ? -2.854 1.118 9.85 1 94.82 162 LEU A C 1
ATOM 1207 O O . LEU A 1 162 ? -1.724 1.594 9.98 1 94.82 162 LEU A O 1
ATOM 1211 N N . GLY A 1 163 ? -3.506 0.602 10.805 1 93.22 163 GLY A N 1
ATOM 1212 C CA . GLY A 1 163 ? -2.839 0.357 12.074 1 93.22 163 GLY A CA 1
ATOM 1213 C C . GLY A 1 163 ? -1.626 -0.545 11.946 1 93.22 163 GLY A C 1
ATOM 1214 O O . GLY A 1 163 ? -0.586 -0.285 12.555 1 93.22 163 GLY A O 1
ATOM 1215 N N . ALA A 1 164 ? -1.767 -1.571 11.159 1 92.07 164 ALA A N 1
ATOM 1216 C CA . ALA A 1 164 ? -0.67 -2.512 10.941 1 92.07 164 ALA A CA 1
ATOM 1217 C C . ALA A 1 164 ? 0.483 -1.846 10.196 1 92.07 164 ALA A C 1
ATOM 1219 O O . ALA A 1 164 ? 1.647 -2.205 10.392 1 92.07 164 ALA A O 1
ATOM 1220 N N . LEU A 1 165 ? 0.183 -0.862 9.403 1 92.26 165 LEU A N 1
ATOM 1221 C CA . LEU A 1 165 ? 1.193 -0.191 8.592 1 92.26 165 LEU A CA 1
ATOM 1222 C C . LEU A 1 165 ? 1.851 0.943 9.371 1 92.26 165 LEU A C 1
ATOM 1224 O O . LEU A 1 165 ? 2.844 1.517 8.92 1 92.26 165 LEU A O 1
ATOM 1228 N N . GLY A 1 166 ? 1.309 1.242 10.465 1 86.69 166 GLY A N 1
ATOM 1229 C CA . GLY A 1 166 ? 1.739 2.371 11.274 1 86.69 166 GLY A CA 1
ATOM 1230 C C . GLY A 1 166 ? 3.243 2.434 11.46 1 86.69 166 GLY A C 1
ATOM 1231 O O . GLY A 1 166 ? 3.859 3.476 11.228 1 86.69 166 GLY A O 1
ATOM 1232 N N . PRO A 1 167 ? 3.858 1.343 11.683 1 86.06 167 PRO A N 1
ATOM 1233 C CA . PRO A 1 167 ? 5.296 1.34 11.965 1 86.06 167 PRO A CA 1
ATOM 1234 C C . PRO A 1 167 ? 6.143 1.545 10.712 1 86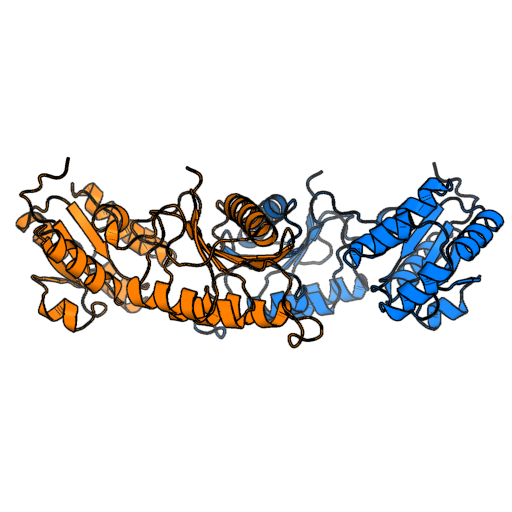.06 167 PRO A C 1
ATOM 1236 O O . PRO A 1 167 ? 7.352 1.771 10.81 1 86.06 167 PRO A O 1
ATOM 1239 N N . PHE A 1 168 ? 5.696 1.491 9.487 1 88.28 168 PHE A N 1
ATOM 1240 C CA . PHE A 1 168 ? 6.497 1.433 8.27 1 88.28 168 PHE A CA 1
ATOM 1241 C C . PHE A 1 168 ? 6.384 2.734 7.484 1 88.28 168 PHE A C 1
ATOM 1243 O O . PHE A 1 168 ? 6.849 2.82 6.346 1 88.28 168 PHE A O 1
ATOM 1250 N N . ASP A 1 169 ? 6.119 3.75 8.034 1 78.73 169 ASP A N 1
ATOM 1251 C CA . ASP A 1 169 ? 6.007 5.069 7.419 1 78.73 169 ASP A CA 1
ATOM 1252 C C . ASP A 1 169 ? 5.417 4.971 6.014 1 78.73 169 ASP A C 1
ATOM 1254 O O . ASP A 1 169 ? 5.991 5.493 5.056 1 78.73 169 ASP A O 1
ATOM 1258 N N . VAL A 1 170 ? 4.392 4.275 5.893 1 88.23 170 VAL A N 1
ATOM 1259 C CA . VAL A 1 170 ? 3.617 4.24 4.657 1 88.23 170 VAL A CA 1
ATOM 1260 C C . VAL A 1 170 ? 2.625 5.401 4.636 1 88.23 170 VAL A C 1
ATOM 1262 O O . VAL A 1 170 ? 2.74 6.338 5.429 1 88.23 170 VAL A O 1
ATOM 1265 N N . GLY A 1 171 ? 1.634 5.487 3.875 1 86.75 171 GLY A N 1
ATOM 1266 C CA . GLY A 1 171 ? 0.6 6.506 3.801 1 86.75 171 GLY A CA 1
ATOM 1267 C C . GLY A 1 171 ? -0.422 6.401 4.918 1 86.75 171 GLY A C 1
ATOM 1268 O O . GLY A 1 171 ? -0.29 5.56 5.81 1 86.75 171 GLY A O 1
ATOM 1269 N N . GLN A 1 172 ? -1.208 7.271 5.037 1 92.83 172 GLN A N 1
ATOM 1270 C CA . GLN A 1 172 ? -2.175 7.376 6.125 1 92.83 172 GLN A CA 1
ATOM 1271 C C . GLN A 1 172 ? -3.603 7.215 5.61 1 92.83 172 GLN A C 1
ATOM 1273 O O . GLN A 1 172 ? -4.556 7.638 6.266 1 92.83 172 GLN A O 1
ATOM 1278 N N . ALA A 1 173 ? -3.7 6.754 4.409 1 96.8 173 ALA A N 1
ATOM 1279 C CA . ALA A 1 173 ? -5.03 6.598 3.826 1 96.8 173 ALA A CA 1
ATOM 1280 C C . ALA A 1 173 ? -5.108 5.34 2.965 1 96.8 173 ALA A C 1
ATOM 1282 O O . ALA A 1 173 ? -4.09 4.861 2.462 1 96.8 173 ALA A O 1
ATOM 1283 N N . ALA A 1 174 ? -6.322 4.834 2.812 1 97.5 174 ALA A N 1
ATOM 1284 C CA . ALA A 1 174 ? -6.59 3.678 1.96 1 97.5 174 ALA A CA 1
ATOM 1285 C C . ALA A 1 174 ? -8.034 3.683 1.467 1 97.5 174 ALA A C 1
ATOM 1287 O O . ALA A 1 174 ? -8.917 4.246 2.118 1 97.5 174 ALA A O 1
ATOM 1288 N N . VAL A 1 175 ? -8.221 3.159 0.334 1 97.83 175 VAL A N 1
ATOM 1289 C CA . VAL A 1 175 ? -9.557 2.867 -0.175 1 97.83 175 VAL A CA 1
ATOM 1290 C C . VAL A 1 175 ? -9.844 1.373 -0.049 1 97.83 175 VAL A C 1
ATOM 1292 O O . VAL A 1 175 ? -9.082 0.544 -0.553 1 97.83 175 VAL A O 1
ATOM 1295 N N . VAL A 1 176 ? -10.966 1.064 0.614 1 96.8 176 VAL A N 1
ATOM 1296 C CA . VAL A 1 176 ? -11.269 -0.321 0.958 1 96.8 176 VAL A CA 1
ATOM 1297 C C . VAL A 1 176 ? -12.719 -0.638 0.599 1 96.8 176 VAL A C 1
ATOM 1299 O O . VAL A 1 176 ? -13.608 0.196 0.787 1 96.8 176 VAL A O 1
ATOM 1302 N N . ALA A 1 177 ? -12.983 -1.812 0.137 1 94.61 177 ALA A N 1
ATOM 1303 C CA . ALA A 1 177 ? -14.314 -2.363 -0.102 1 94.61 177 ALA A CA 1
ATOM 1304 C C . ALA A 1 177 ? -14.481 -3.714 0.588 1 94.61 177 ALA A C 1
ATOM 1306 O O . ALA A 1 177 ? -14.023 -4.739 0.078 1 94.61 177 ALA A O 1
ATOM 1307 N N . GLY A 1 178 ? -15.219 -3.62 1.726 1 93.33 178 GLY A N 1
ATOM 1308 C CA . GLY A 1 178 ? -15.253 -4.818 2.549 1 93.33 178 GLY A CA 1
ATOM 1309 C C . GLY A 1 178 ? -13.903 -5.173 3.142 1 93.33 178 GLY A C 1
ATOM 1310 O O . GLY A 1 178 ? -13.308 -4.374 3.869 1 93.33 178 GLY A O 1
ATOM 1311 N N . GLU A 1 179 ? -13.387 -6.314 2.782 1 90.7 179 GLU A N 1
ATOM 1312 C CA . GLU A 1 179 ? -12.083 -6.75 3.271 1 90.7 179 GLU A CA 1
ATOM 1313 C C . GLU A 1 179 ? -11.015 -6.621 2.188 1 90.7 179 GLU A C 1
ATOM 1315 O O . GLU A 1 179 ? -9.857 -6.983 2.405 1 90.7 179 GLU A O 1
ATOM 1320 N N . ARG A 1 180 ? -11.405 -6.093 1.141 1 88.74 180 ARG A N 1
ATOM 1321 C CA . ARG A 1 180 ? -10.489 -5.94 0.015 1 88.74 180 ARG A CA 1
ATOM 1322 C C . ARG A 1 180 ? -9.898 -4.535 -0.023 1 88.74 180 ARG A C 1
ATOM 1324 O O . ARG A 1 180 ? -10.631 -3.55 -0.134 1 88.74 180 ARG A O 1
ATOM 1331 N N . VAL A 1 181 ? -8.636 -4.455 0.028 1 93.36 181 VAL A N 1
ATOM 1332 C CA . VAL A 1 181 ? -7.951 -3.173 -0.097 1 93.36 181 VAL A CA 1
ATOM 1333 C C . VAL A 1 181 ? -7.756 -2.833 -1.573 1 93.36 181 VAL A C 1
ATOM 1335 O O . VAL A 1 181 ? -7.128 -3.593 -2.314 1 93.36 181 VAL A O 1
ATOM 1338 N N . ILE A 1 182 ? -8.264 -1.733 -1.986 1 93.41 182 ILE A N 1
ATOM 1339 C CA . ILE A 1 182 ? -8.209 -1.334 -3.388 1 93.41 182 ILE A CA 1
ATOM 1340 C C . ILE A 1 182 ? -6.934 -0.535 -3.648 1 93.41 182 ILE A C 1
ATOM 1342 O O . ILE A 1 182 ? -6.272 -0.724 -4.671 1 93.41 182 ILE A O 1
ATOM 1346 N N . ALA A 1 183 ? -6.635 0.337 -2.701 1 95.23 183 ALA A N 1
ATOM 1347 C CA . ALA A 1 183 ? -5.448 1.176 -2.849 1 95.23 183 ALA A CA 1
ATOM 1348 C C . ALA A 1 183 ? -4.947 1.661 -1.491 1 95.23 183 ALA A C 1
ATOM 1350 O O . ALA A 1 183 ? -5.744 1.983 -0.607 1 95.23 183 ALA A O 1
ATOM 1351 N N . VAL A 1 184 ? -3.646 1.694 -1.41 1 95.61 184 VAL A N 1
ATOM 1352 C CA . VAL A 1 184 ? -2.983 2.24 -0.23 1 95.61 184 VAL A CA 1
ATOM 1353 C C . VAL A 1 184 ? -2.195 3.491 -0.612 1 95.61 184 VAL A C 1
ATOM 1355 O O . VAL A 1 184 ? -1.512 3.512 -1.638 1 95.61 184 VAL A O 1
ATOM 1358 N N . GLU A 1 185 ? -2.374 4.448 0.206 1 94.48 185 GLU A N 1
ATOM 1359 C CA . GLU A 1 185 ? -1.66 5.697 -0.043 1 94.48 185 GLU A CA 1
ATOM 1360 C C . GLU A 1 185 ? -0.153 5.513 0.115 1 94.48 185 GLU A C 1
ATOM 1362 O O . GLU A 1 185 ? 0.3 4.822 1.03 1 94.48 185 GLU A O 1
ATOM 1367 N N . GLY A 1 186 ? 0.613 6.107 -0.805 1 89.94 186 GLY A N 1
ATOM 1368 C CA . GLY A 1 186 ? 2.06 6.214 -0.705 1 89.94 186 GLY A CA 1
ATOM 1369 C C . GLY A 1 186 ? 2.559 7.644 -0.788 1 89.94 186 GLY A C 1
ATOM 1370 O O . GLY A 1 186 ? 1.834 8.581 -0.447 1 89.94 186 GLY A O 1
ATOM 1371 N N . PRO A 1 187 ? 3.789 7.787 -1.147 1 86.86 187 PRO A N 1
ATOM 1372 C CA . PRO A 1 187 ? 4.362 9.131 -1.243 1 86.86 187 PRO A CA 1
ATOM 1373 C C . PRO A 1 187 ? 3.653 10.003 -2.278 1 86.86 187 PRO A C 1
ATOM 1375 O O . PRO A 1 187 ? 3.849 11.221 -2.302 1 86.86 187 PRO A O 1
ATOM 1378 N N . GLU A 1 188 ? 2.818 9.366 -3.128 1 87.25 188 GLU A N 1
ATOM 1379 C CA . GLU A 1 188 ? 2.112 10.1 -4.174 1 87.25 188 GLU A CA 1
ATOM 1380 C C . GLU A 1 188 ? 1.022 10.991 -3.584 1 87.25 188 GLU A C 1
ATOM 1382 O O . GLU A 1 188 ? 0.532 11.905 -4.25 1 87.25 188 GLU A O 1
ATOM 1387 N N . GLY A 1 189 ? 0.54 10.719 -2.385 1 90.38 189 GLY A N 1
ATOM 1388 C CA . GLY A 1 189 ? -0.486 11.522 -1.738 1 90.38 189 GLY A CA 1
ATOM 1389 C C . GLY A 1 189 ? -1.891 11.003 -1.979 1 90.38 189 GLY A C 1
ATOM 1390 O O . GLY A 1 189 ? -2.094 10.103 -2.797 1 90.38 189 GLY A O 1
ATOM 1391 N N . THR A 1 190 ? -2.818 11.607 -1.341 1 94.54 190 THR A N 1
ATOM 1392 C CA . THR A 1 190 ? -4.192 11.119 -1.299 1 94.54 190 THR A CA 1
ATOM 1393 C C . THR A 1 190 ? -4.871 11.296 -2.654 1 94.54 190 THR A C 1
ATOM 1395 O O . THR A 1 190 ? -5.579 10.402 -3.121 1 94.54 190 THR A O 1
ATOM 1398 N N . ASP A 1 191 ? -4.637 12.388 -3.309 1 93.85 191 ASP A N 1
ATOM 1399 C CA . ASP A 1 191 ? -5.293 12.671 -4.582 1 93.85 191 ASP A CA 1
ATOM 1400 C C . ASP A 1 191 ? -4.928 11.625 -5.633 1 93.85 191 ASP A C 1
ATOM 1402 O O . ASP A 1 191 ? -5.806 11.089 -6.313 1 93.85 191 ASP A O 1
ATOM 1406 N N . ARG A 1 192 ? -3.675 11.359 -5.711 1 93.44 192 ARG A N 1
ATOM 1407 C CA . ARG A 1 192 ? -3.223 10.394 -6.708 1 93.44 192 ARG A CA 1
ATOM 1408 C C . ARG A 1 192 ? -3.659 8.98 -6.338 1 93.44 192 ARG A C 1
ATOM 1410 O O . ARG A 1 192 ? -3.965 8.17 -7.216 1 93.44 192 ARG A O 1
ATOM 1417 N N . MET A 1 193 ? -3.649 8.667 -5.095 1 96.15 193 MET A N 1
ATOM 1418 C CA . MET A 1 193 ? -4.159 7.37 -4.661 1 96.15 193 MET A CA 1
ATOM 1419 C C . MET A 1 193 ? -5.622 7.2 -5.059 1 96.15 193 MET A C 1
ATOM 1421 O O . MET A 1 193 ? -6.018 6.139 -5.545 1 96.15 193 MET A O 1
ATOM 1425 N N . LEU A 1 194 ? -6.388 8.26 -4.896 1 97.24 194 LEU A N 1
ATOM 1426 C CA . LEU A 1 194 ? -7.807 8.192 -5.23 1 97.24 194 LEU A CA 1
ATOM 1427 C C . LEU A 1 194 ? -8.004 8.038 -6.734 1 97.24 194 LEU A C 1
ATOM 1429 O O . LEU A 1 194 ? -8.922 7.344 -7.177 1 97.24 194 LEU A O 1
ATOM 1433 N N . ALA A 1 195 ? -7.198 8.67 -7.462 1 95.2 195 ALA A N 1
ATOM 1434 C CA . ALA A 1 195 ? -7.249 8.484 -8.91 1 95.2 195 ALA A CA 1
ATOM 1435 C C . ALA A 1 195 ? -6.966 7.032 -9.286 1 95.2 195 ALA A C 1
ATOM 1437 O O . ALA A 1 195 ? -7.636 6.468 -10.155 1 95.2 195 ALA A O 1
ATOM 1438 N N . ARG A 1 196 ? -6.004 6.465 -8.688 1 94.67 196 ARG A N 1
ATOM 1439 C CA . ARG A 1 196 ? -5.687 5.059 -8.912 1 94.67 196 ARG A CA 1
ATOM 1440 C C . ARG A 1 196 ? -6.842 4.161 -8.482 1 94.67 196 ARG A C 1
ATOM 1442 O O . ARG A 1 196 ? -7.195 3.213 -9.187 1 94.67 196 ARG A O 1
ATOM 1449 N N . ALA A 1 197 ? -7.403 4.441 -7.317 1 95.22 197 ALA A N 1
ATOM 1450 C CA . ALA A 1 197 ? -8.548 3.675 -6.832 1 95.22 197 ALA A CA 1
ATOM 1451 C C . ALA A 1 197 ? -9.697 3.71 -7.835 1 95.22 197 ALA A C 1
ATOM 1453 O O . ALA A 1 197 ? -10.376 2.702 -8.046 1 95.22 197 ALA A O 1
ATOM 1454 N N . ARG A 1 198 ? -9.921 4.871 -8.382 1 94.06 198 ARG A N 1
ATOM 1455 C CA . ARG A 1 198 ? -10.97 5.021 -9.385 1 94.06 198 ARG A CA 1
ATOM 1456 C C . ARG A 1 198 ? -10.759 4.056 -10.547 1 94.06 198 ARG A C 1
ATOM 1458 O O . ARG A 1 198 ? -11.703 3.404 -10.998 1 94.06 198 ARG A O 1
ATOM 1465 N N . ALA A 1 199 ? -9.547 3.924 -10.939 1 90.41 199 ALA A N 1
ATOM 1466 C CA . ALA A 1 199 ? -9.208 3.086 -12.087 1 90.41 199 ALA A CA 1
ATOM 1467 C C . ALA A 1 199 ? -9.327 1.605 -11.738 1 90.41 199 ALA A C 1
ATOM 1469 O O . ALA A 1 199 ? -9.631 0.78 -12.603 1 90.41 199 ALA A O 1
ATOM 1470 N N . LEU A 1 200 ? -9.199 1.251 -10.525 1 88.3 200 LEU A N 1
ATOM 1471 C CA . LEU A 1 200 ? -9.129 -0.143 -10.1 1 88.3 200 LEU A CA 1
ATOM 1472 C C . LEU A 1 200 ? -10.494 -0.638 -9.633 1 88.3 200 LEU A C 1
ATOM 1474 O O . LEU A 1 200 ? -10.746 -1.845 -9.606 1 88.3 200 LEU A O 1
ATOM 1478 N N . ASN A 1 201 ? -11.26 0.256 -9.136 1 82.46 201 ASN A N 1
ATOM 1479 C CA . ASN A 1 201 ? -12.49 -0.104 -8.437 1 82.46 201 ASN A CA 1
ATOM 1480 C C . ASN A 1 201 ? -13.648 -0.308 -9.41 1 82.46 201 ASN A C 1
ATOM 1482 O O . ASN A 1 201 ? -14.758 -0.648 -8.997 1 82.46 201 ASN A O 1
ATOM 1486 N N . ARG A 1 202 ? -13.565 -0.033 -10.532 1 68.89 202 ARG A N 1
ATOM 1487 C CA . ARG A 1 202 ? -14.663 -0.151 -11.486 1 68.89 202 ARG A CA 1
ATOM 1488 C C . ARG A 1 202 ? -14.409 -1.281 -12.477 1 68.89 202 ARG A C 1
ATOM 1490 O O . ARG A 1 202 ? -13.419 -1.259 -13.212 1 68.89 202 ARG A O 1
ATOM 1497 N N . LYS A 1 203 ? -14.961 -2.474 -12.08 1 59.88 203 LYS A N 1
ATOM 1498 C CA . LYS A 1 203 ? -14.801 -3.6 -12.995 1 59.88 203 LYS A CA 1
ATOM 1499 C C . LYS A 1 203 ? -15.984 -3.701 -13.954 1 59.88 203 LYS A C 1
ATOM 1501 O O . LYS A 1 203 ? -17.115 -3.374 -13.589 1 59.88 203 LYS A O 1
ATOM 1506 N N . PRO A 1 204 ? -15.856 -4.077 -15.176 1 53.31 204 PRO A N 1
ATOM 1507 C CA . PRO A 1 204 ? -14.535 -4.402 -15.72 1 53.31 204 PRO A CA 1
ATOM 1508 C C . PRO A 1 204 ? -13.805 -3.177 -16.268 1 53.31 204 PRO A C 1
ATOM 1510 O O . PRO A 1 204 ? -14.442 -2.182 -16.624 1 53.31 204 PRO A O 1
ATOM 1513 N N . PHE A 1 205 ? -12.65 -2.87 -16.351 1 49.37 205 PHE A N 1
ATOM 1514 C CA . PHE A 1 205 ? -11.721 -1.957 -17.006 1 49.37 205 PHE A CA 1
ATOM 1515 C C . PHE A 1 205 ? -11.876 -0.543 -16.459 1 49.37 205 PHE A C 1
ATOM 1517 O O . PHE A 1 205 ? -11.811 0.43 -17.213 1 49.37 205 PHE A O 1
ATOM 1524 N N . GLY A 1 206 ? -12.296 -0.435 -15.153 1 51.23 206 GLY A N 1
ATOM 1525 C CA . GLY A 1 206 ? -12.421 0.894 -14.577 1 51.23 206 GLY A CA 1
ATOM 1526 C C . GLY A 1 206 ? -13.719 1.586 -14.948 1 51.23 206 GLY A C 1
ATOM 1527 O O . GLY A 1 206 ? -13.914 2.762 -14.634 1 51.23 206 GLY A O 1
ATOM 1528 N N . ARG A 1 207 ? -14.653 0.914 -15.76 1 53.46 207 ARG A N 1
ATOM 1529 C CA . ARG A 1 207 ? -15.834 1.601 -16.273 1 53.46 207 ARG A CA 1
ATOM 1530 C C . ARG A 1 207 ? -17.1 1.1 -15.586 1 53.46 207 ARG A C 1
ATOM 1532 O O . ARG A 1 207 ? -18.183 1.651 -15.791 1 53.46 207 ARG A O 1
ATOM 1539 N N . GLY A 1 208 ? -16.953 0.065 -14.784 1 66.45 208 GLY A N 1
ATOM 1540 C CA . GLY A 1 208 ? -18.169 -0.504 -14.224 1 66.45 208 GLY A CA 1
ATOM 1541 C C . GLY A 1 208 ? -18.529 0.075 -12.869 1 66.45 208 GLY A C 1
ATOM 1542 O O . GLY A 1 208 ? -18.138 1.198 -12.543 1 66.45 208 GLY A O 1
ATOM 1543 N N . THR A 1 209 ? -19.458 -0.564 -12.194 1 77.41 209 THR A N 1
ATOM 1544 C CA . THR A 1 209 ? -19.956 -0.16 -10.884 1 77.41 209 THR A CA 1
ATOM 1545 C C . THR A 1 209 ? -18.909 -0.418 -9.804 1 77.41 209 THR A C 1
ATOM 1547 O O . THR A 1 209 ? -18.271 -1.473 -9.79 1 77.41 209 THR A O 1
ATOM 1550 N N . PRO A 1 210 ? -18.692 0.644 -9.113 1 81.76 210 PRO A N 1
ATOM 1551 C CA . PRO A 1 210 ? -17.743 0.439 -8.017 1 81.76 210 PRO A CA 1
ATOM 1552 C C . PRO A 1 210 ? -18.2 -0.636 -7.033 1 81.76 210 PRO A C 1
ATOM 1554 O O . PRO A 1 210 ? -19.397 -0.912 -6.927 1 81.76 210 PRO A O 1
ATOM 1557 N N . ALA A 1 211 ? -17.239 -1.245 -6.45 1 86 211 ALA A N 1
ATOM 1558 C CA . ALA A 1 211 ? -17.538 -2.23 -5.414 1 86 211 ALA A CA 1
ATOM 1559 C C . ALA A 1 211 ? -18.375 -1.614 -4.297 1 86 211 ALA A C 1
ATOM 1561 O O . ALA A 1 211 ? -18.135 -0.475 -3.888 1 86 211 ALA A O 1
ATOM 1562 N N . LYS A 1 212 ? -19.342 -2.332 -3.925 1 87.35 212 LYS A N 1
ATOM 1563 C CA . LYS A 1 212 ? -20.195 -1.866 -2.836 1 87.35 212 LYS A CA 1
ATOM 1564 C C . LYS A 1 212 ? -19.393 -1.677 -1.552 1 87.35 212 LYS A C 1
ATOM 1566 O O . LYS A 1 212 ? -18.507 -2.477 -1.244 1 87.35 212 LYS A O 1
ATOM 1571 N N . GLY A 1 213 ? -19.696 -0.595 -0.857 1 93.75 213 GLY A N 1
ATOM 1572 C CA . GLY A 1 213 ? -19.083 -0.375 0.444 1 93.75 213 GLY A CA 1
ATOM 1573 C C . GLY A 1 213 ? -17.669 0.166 0.352 1 93.75 213 GLY A C 1
ATOM 1574 O O . GLY A 1 213 ? -16.889 0.04 1.299 1 93.75 213 GLY A O 1
ATOM 1575 N N . THR A 1 214 ? -17.339 0.717 -0.788 1 96.99 214 THR A N 1
ATOM 1576 C CA . THR A 1 214 ? -16.021 1.322 -0.94 1 96.99 214 THR A CA 1
ATOM 1577 C C . THR A 1 214 ? -15.894 2.568 -0.068 1 96.99 214 THR A C 1
ATOM 1579 O O . THR A 1 214 ? -16.745 3.458 -0.121 1 96.99 214 THR A O 1
ATOM 1582 N N . VAL A 1 215 ? -14.849 2.634 0.748 1 98.63 215 VAL A N 1
ATOM 1583 C CA . VAL A 1 215 ? -14.695 3.721 1.71 1 98.63 215 VAL A CA 1
ATOM 1584 C C . VAL A 1 215 ? -13.262 4.246 1.672 1 98.63 215 VAL A C 1
ATOM 1586 O O . VAL A 1 215 ? -12.309 3.465 1.613 1 98.63 215 VAL A O 1
ATOM 1589 N N . LEU A 1 216 ? -13.103 5.533 1.615 1 98.75 216 LEU A N 1
ATOM 1590 C CA . LEU A 1 216 ? -11.817 6.145 1.93 1 98.75 216 LEU A CA 1
ATOM 1591 C C . LEU A 1 216 ? -11.596 6.2 3.438 1 98.75 216 LEU A C 1
ATOM 1593 O O . LEU A 1 216 ? -12.38 6.818 4.162 1 98.75 216 LEU A O 1
ATOM 1597 N N . VAL A 1 217 ? -10.603 5.616 3.937 1 98.55 217 VAL A N 1
ATOM 1598 C CA . VAL A 1 217 ? -10.222 5.665 5.345 1 98.55 217 VAL A CA 1
ATOM 1599 C C . VAL A 1 217 ? -8.913 6.436 5.5 1 98.55 217 VAL A C 1
ATOM 1601 O O . VAL A 1 217 ? -7.904 6.089 4.881 1 98.55 217 VAL A O 1
ATOM 1604 N N . LYS A 1 218 ? -8.948 7.475 6.244 1 97.43 218 LYS A N 1
ATOM 1605 C CA . LYS A 1 218 ? -7.767 8.301 6.476 1 97.43 218 LYS A CA 1
ATOM 1606 C C . LYS A 1 218 ? -7.533 8.52 7.968 1 97.43 218 LYS A C 1
ATOM 1608 O O . LYS A 1 218 ? -8.345 9.156 8.642 1 97.43 218 LYS A O 1
ATOM 1613 N N . LEU A 1 219 ? -6.464 7.982 8.49 1 95.15 219 LEU A N 1
ATOM 1614 C CA . LEU A 1 219 ? -6.121 8.003 9.907 1 95.15 219 LEU A CA 1
ATOM 1615 C C . LEU A 1 219 ? -4.668 8.421 10.109 1 95.15 219 LEU A C 1
ATOM 1617 O O . LEU A 1 219 ? -3.825 8.191 9.238 1 95.15 219 LEU A O 1
ATOM 1621 N N . PRO A 1 220 ? -4.407 9.056 11.21 1 90.4 220 PRO A N 1
ATOM 1622 C CA . PRO A 1 220 ? -2.993 9.308 11.498 1 90.4 220 PRO A CA 1
ATOM 1623 C C . PRO A 1 220 ? -2.187 8.023 11.672 1 90.4 220 PRO A C 1
ATOM 1625 O O . PRO A 1 220 ? -2.714 7.022 12.166 1 90.4 220 PRO A O 1
ATOM 1628 N N . LYS A 1 221 ? -0.899 8.073 11.217 1 86.22 221 LYS A N 1
ATOM 1629 C CA . LYS A 1 221 ? -0.022 6.933 11.468 1 86.22 221 LYS A CA 1
ATOM 1630 C C . LYS A 1 221 ? 0.236 6.757 12.962 1 86.22 221 LYS A C 1
ATOM 1632 O O . LYS A 1 221 ? 0.295 7.737 13.706 1 86.22 221 LYS A O 1
ATOM 1637 N N . LEU A 1 222 ? 0.326 5.505 13.353 1 79.77 222 LEU A N 1
ATOM 1638 C CA . LEU A 1 222 ? 0.688 5.261 14.745 1 79.77 222 LEU A CA 1
ATOM 1639 C C . LEU A 1 222 ? 2.001 5.954 15.094 1 79.77 222 LEU A C 1
ATOM 1641 O O . LEU A 1 222 ? 2.992 5.817 14.373 1 79.77 222 LEU A O 1
ATOM 1645 N N . GLY A 1 223 ? 2.025 6.749 16.146 1 75.23 223 GLY A N 1
ATOM 1646 C CA . GLY A 1 223 ? 3.224 7.436 16.596 1 75.23 223 GLY A CA 1
ATOM 1647 C C . GLY A 1 223 ? 3.502 8.716 15.831 1 75.23 223 GLY A C 1
ATOM 1648 O O . GLY A 1 223 ? 4.515 9.378 16.064 1 75.23 223 GLY A O 1
ATOM 1649 N N . GLN A 1 224 ? 2.676 9.028 14.936 1 77.72 224 GLN A N 1
ATOM 1650 C CA . GLN A 1 224 ? 2.85 10.237 14.137 1 77.72 224 GLN A CA 1
ATOM 1651 C C . GLN A 1 224 ? 2.799 11.486 15.012 1 77.72 224 GLN A C 1
ATOM 1653 O O . GLN A 1 224 ? 1.962 11.587 15.911 1 77.72 224 GLN A O 1
ATOM 1658 N N . ASP A 1 225 ? 3.775 12.29 14.789 1 75.41 225 ASP A N 1
ATOM 1659 C CA . ASP A 1 225 ? 3.752 13.582 15.469 1 75.41 225 ASP A CA 1
ATOM 1660 C C . ASP A 1 225 ? 2.726 14.518 14.834 1 75.41 225 ASP A C 1
ATOM 1662 O O . ASP A 1 225 ? 2.991 15.124 13.794 1 75.41 225 ASP A O 1
ATOM 1666 N N . LEU A 1 226 ? 1.651 14.664 15.459 1 76.75 226 LEU A N 1
ATOM 1667 C CA . LEU A 1 226 ? 0.507 15.385 14.911 1 76.75 226 LEU A CA 1
ATOM 1668 C C . LEU A 1 226 ? 0.76 16.888 14.913 1 76.75 226 LEU A C 1
ATOM 1670 O O . LEU A 1 226 ? 0.025 17.647 14.276 1 76.75 226 LEU A O 1
ATOM 1674 N N . ARG A 1 227 ? 1.779 17.339 15.569 1 74.87 227 ARG A N 1
ATOM 1675 C CA . ARG A 1 227 ? 2.106 18.761 15.58 1 74.87 227 ARG A CA 1
ATOM 1676 C C . ARG A 1 227 ? 2.617 19.216 14.218 1 74.87 227 ARG A C 1
ATOM 1678 O O . ARG A 1 227 ? 2.49 20.389 13.861 1 74.87 227 ARG A O 1
ATOM 1685 N N . ILE A 1 228 ? 3.09 18.128 13.482 1 68.93 228 ILE A N 1
ATOM 1686 C CA . ILE A 1 228 ? 3.719 18.544 12.233 1 68.93 228 ILE A CA 1
ATOM 1687 C C . ILE A 1 228 ? 3.054 17.831 11.058 1 68.93 228 ILE A C 1
ATOM 1689 O O . ILE A 1 228 ? 3.215 18.239 9.905 1 68.93 228 ILE A O 1
ATOM 1693 N N . ASP A 1 229 ? 2.37 16.859 11.237 1 75.1 229 ASP A N 1
ATOM 1694 C CA . ASP A 1 229 ? 1.783 16.076 10.154 1 75.1 229 ASP A CA 1
ATOM 1695 C C . ASP A 1 229 ? 0.347 15.673 10.483 1 75.1 229 ASP A C 1
ATOM 1697 O O . ASP A 1 229 ? 0.074 14.505 10.765 1 75.1 229 ASP A O 1
ATOM 1701 N N . LEU A 1 230 ? -0.478 16.64 10.355 1 82.2 230 LEU A N 1
ATOM 1702 C CA . LEU A 1 230 ? -1.888 16.37 10.613 1 82.2 230 LEU A CA 1
ATOM 1703 C C . LEU A 1 230 ? -2.61 15.974 9.329 1 82.2 230 LEU A C 1
ATOM 1705 O O . LEU A 1 230 ? -2.617 16.732 8.357 1 82.2 230 LEU A O 1
ATOM 1709 N N . PRO A 1 231 ? -3.212 14.743 9.286 1 89.49 231 PRO A N 1
ATOM 1710 C CA . PRO A 1 231 ? -4.036 14.411 8.121 1 89.49 231 PRO A CA 1
ATOM 1711 C C . PRO A 1 231 ? -5.121 15.451 7.85 1 89.49 231 PRO A C 1
ATOM 1713 O O . PRO A 1 231 ? -5.631 16.075 8.784 1 89.49 231 PRO A O 1
ATOM 1716 N N . ALA A 1 232 ? -5.427 15.678 6.601 1 91.26 232 ALA A N 1
ATOM 1717 C CA . ALA A 1 232 ? -6.416 16.697 6.258 1 91.26 232 ALA A CA 1
ATOM 1718 C C . ALA A 1 232 ? -7.328 16.219 5.132 1 91.26 232 ALA A C 1
ATOM 1720 O O . ALA A 1 232 ? -6.899 15.467 4.254 1 91.26 232 ALA A O 1
ATOM 1721 N N . ILE A 1 233 ? -8.566 16.589 5.192 1 96.06 233 ILE A N 1
ATOM 1722 C CA . ILE A 1 233 ? -9.493 16.423 4.077 1 96.06 233 ILE A CA 1
ATOM 1723 C C . ILE A 1 233 ? -10.204 17.745 3.796 1 96.06 233 ILE A C 1
ATOM 1725 O O . ILE A 1 233 ? -10.266 18.62 4.662 1 96.06 233 ILE A O 1
ATOM 1729 N N . GLY A 1 234 ? -10.631 17.932 2.637 1 95.16 234 GLY A N 1
ATOM 1730 C CA . GLY A 1 234 ? -11.429 19.064 2.193 1 95.16 234 GLY A CA 1
ATOM 1731 C C . GLY A 1 234 ? -12.411 18.708 1.093 1 95.16 234 GLY A C 1
ATOM 1732 O O . GLY A 1 234 ? -12.601 17.531 0.781 1 95.16 234 GLY A O 1
ATOM 1733 N N . PRO A 1 235 ? -13.038 19.744 0.57 1 96.44 235 PRO A N 1
ATOM 1734 C CA . PRO A 1 235 ? -14.017 19.495 -0.49 1 96.44 235 PRO A CA 1
ATOM 1735 C C . PRO A 1 235 ? -13.423 18.738 -1.676 1 96.44 235 PRO A C 1
ATOM 1737 O O . PRO A 1 235 ? -14.106 17.916 -2.292 1 96.44 235 PRO A O 1
ATOM 1740 N N . ARG A 1 236 ? -12.214 19.01 -1.897 1 95.48 236 ARG A N 1
ATOM 1741 C CA . ARG A 1 236 ? -11.55 18.333 -3.006 1 95.48 236 ARG A CA 1
ATOM 1742 C C . ARG A 1 236 ? -11.43 16.836 -2.74 1 95.48 236 ARG A C 1
ATOM 1744 O O . ARG A 1 236 ? -11.644 16.021 -3.64 1 95.48 236 ARG A O 1
ATOM 1751 N N . THR A 1 237 ? -11.06 16.522 -1.545 1 97.37 237 THR A N 1
ATOM 1752 C CA . THR A 1 237 ? -10.975 15.114 -1.173 1 97.37 237 THR A CA 1
ATOM 1753 C C . THR A 1 237 ? -12.325 14.424 -1.353 1 97.37 237 THR A C 1
ATOM 1755 O O . THR A 1 237 ? -12.39 13.293 -1.838 1 97.37 237 THR A O 1
ATOM 1758 N N . VAL A 1 238 ? -13.367 15.109 -0.984 1 98.21 238 VAL A N 1
ATOM 1759 C CA . VAL A 1 238 ? -14.717 14.568 -1.106 1 98.21 238 VAL A CA 1
ATOM 1760 C C . VAL A 1 238 ? -15.036 14.305 -2.576 1 98.21 238 VAL A C 1
ATOM 1762 O O . VAL A 1 238 ? -15.531 13.231 -2.928 1 98.21 238 VAL A O 1
ATOM 1765 N N . ARG A 1 239 ? -14.756 15.242 -3.378 1 97.93 239 ARG A N 1
ATOM 1766 C CA . ARG A 1 239 ? -15.029 15.103 -4.805 1 97.93 239 ARG A CA 1
ATOM 1767 C C . ARG A 1 239 ? -14.273 13.917 -5.395 1 97.93 239 ARG A C 1
ATOM 1769 O O . ARG A 1 239 ? -14.842 13.124 -6.148 1 97.93 239 ARG A O 1
ATOM 1776 N N . ARG A 1 240 ? -13.023 13.778 -5.044 1 97.79 240 ARG A N 1
ATOM 1777 C CA . ARG A 1 240 ? -12.193 12.699 -5.57 1 97.79 240 ARG A CA 1
ATOM 1778 C C . ARG A 1 240 ? -12.664 11.344 -5.051 1 97.79 240 ARG A C 1
ATOM 1780 O O . ARG A 1 240 ? -12.609 10.345 -5.77 1 97.79 240 ARG A O 1
ATOM 1787 N N . ALA A 1 241 ? -13.062 11.326 -3.808 1 98.16 241 ALA A N 1
ATOM 1788 C CA . ALA A 1 241 ? -13.609 10.091 -3.252 1 98.16 241 ALA A CA 1
ATOM 1789 C C . ALA A 1 241 ? -14.872 9.667 -3.997 1 98.16 241 ALA A C 1
ATOM 1791 O O . ALA A 1 241 ? -15.055 8.485 -4.296 1 98.16 241 ALA A O 1
ATOM 1792 N N . ALA A 1 242 ? -15.694 10.664 -4.27 1 97.39 242 ALA A N 1
ATOM 1793 C CA . ALA A 1 242 ? -16.903 10.387 -5.041 1 97.39 242 ALA A CA 1
ATOM 1794 C C . ALA A 1 242 ? -16.56 9.827 -6.418 1 97.39 242 ALA A C 1
ATOM 1796 O O . ALA A 1 242 ? -17.166 8.852 -6.867 1 97.39 242 ALA A O 1
ATOM 1797 N N . GLU A 1 243 ? -15.619 10.445 -7.048 1 95.7 243 GLU A N 1
ATOM 1798 C CA . GLU A 1 243 ? -15.176 10 -8.366 1 95.7 243 GLU A CA 1
ATOM 1799 C C . GLU A 1 243 ? -14.637 8.574 -8.315 1 95.7 243 GLU A C 1
ATOM 1801 O O . GLU A 1 243 ? -14.763 7.821 -9.283 1 95.7 243 GLU A O 1
ATOM 1806 N N . ALA A 1 244 ? -14.052 8.199 -7.204 1 95.77 244 ALA A N 1
ATOM 1807 C CA . ALA A 1 244 ? -13.476 6.867 -7.04 1 95.77 244 ALA A CA 1
ATOM 1808 C C . ALA A 1 244 ? -14.558 5.837 -6.724 1 95.77 244 ALA A C 1
ATOM 1810 O O . ALA A 1 244 ? -14.277 4.639 -6.637 1 95.77 244 ALA A O 1
ATOM 1811 N N . GLY A 1 245 ? -15.78 6.314 -6.497 1 95.62 245 GLY A N 1
ATOM 1812 C CA . GLY A 1 245 ? -16.892 5.409 -6.252 1 95.62 245 GLY A CA 1
ATOM 1813 C C . GLY A 1 245 ? -17.076 5.074 -4.784 1 95.62 245 GLY A C 1
ATOM 1814 O O . GLY A 1 245 ? -17.68 4.054 -4.446 1 95.62 245 GLY A O 1
ATOM 1815 N N . CYS A 1 246 ? -16.578 5.864 -3.906 1 97.44 246 CYS A N 1
ATOM 1816 C CA . CYS A 1 246 ? -16.715 5.619 -2.475 1 97.44 246 CYS A CA 1
ATOM 1817 C C . CYS A 1 246 ? -18.137 5.905 -2.006 1 97.44 246 CYS A C 1
ATOM 1819 O O . CYS A 1 246 ? -18.784 6.83 -2.501 1 97.44 246 CYS A O 1
ATOM 1821 N N . ALA A 1 247 ? -18.519 5.142 -1.052 1 97.79 247 ALA A N 1
ATOM 1822 C CA . ALA A 1 247 ? -19.789 5.394 -0.377 1 97.79 247 ALA A CA 1
ATOM 1823 C C . ALA A 1 247 ? -19.628 6.44 0.723 1 97.79 247 ALA A C 1
ATOM 1825 O O . ALA A 1 247 ? -20.615 7.007 1.199 1 97.79 247 ALA A O 1
ATOM 1826 N N . GLY A 1 248 ? -18.39 6.631 1.138 1 98.61 248 GLY A N 1
ATOM 1827 C CA . GLY A 1 248 ? -18.138 7.601 2.191 1 98.61 248 GLY A CA 1
ATOM 1828 C C . GLY A 1 248 ? -16.676 7.682 2.59 1 98.61 248 GLY A C 1
ATOM 1829 O O . GLY A 1 248 ? -15.819 7.061 1.958 1 98.61 248 GLY A O 1
ATOM 1830 N N . ILE A 1 249 ? -16.423 8.511 3.594 1 98.81 249 ILE A N 1
ATOM 1831 C CA . ILE A 1 249 ? -15.096 8.826 4.112 1 98.81 249 ILE A CA 1
ATOM 1832 C C . ILE A 1 249 ? -15.082 8.661 5.63 1 98.81 249 ILE A C 1
ATOM 1834 O O . ILE A 1 249 ? -15.967 9.168 6.324 1 98.81 249 ILE A O 1
ATOM 1838 N N . ALA A 1 250 ? -14.136 7.929 6.112 1 98.76 250 ALA A N 1
ATOM 1839 C CA . ALA A 1 250 ? -13.895 7.801 7.547 1 98.76 250 ALA A CA 1
ATOM 1840 C C . ALA A 1 250 ? -12.562 8.434 7.938 1 98.76 250 ALA A C 1
ATOM 1842 O O . ALA A 1 250 ? -11.524 8.121 7.351 1 98.76 250 ALA A O 1
ATOM 1843 N N . ILE A 1 251 ? -12.589 9.276 8.921 1 98.16 251 ILE A N 1
ATOM 1844 C CA . ILE A 1 251 ? -11.38 9.976 9.341 1 98.16 251 ILE A CA 1
ATOM 1845 C C . ILE A 1 251 ? -11.164 9.78 10.84 1 98.16 251 ILE A C 1
ATOM 1847 O O . ILE A 1 251 ? -12.087 9.394 11.561 1 98.16 251 ILE A O 1
ATOM 1851 N N . GLY A 1 252 ? -9.954 10.001 11.252 1 96.17 252 GLY A N 1
ATOM 1852 C CA . GLY A 1 252 ? -9.677 9.921 12.677 1 96.17 252 GLY A CA 1
ATOM 1853 C C . GLY A 1 252 ? -10.22 11.102 13.458 1 96.17 252 GLY A C 1
ATOM 1854 O O . GLY A 1 252 ? -9.779 12.237 13.265 1 96.17 252 GLY A O 1
ATOM 1855 N N . ALA A 1 253 ? -11.162 10.836 14.349 1 95.74 253 ALA A N 1
ATOM 1856 C CA . ALA A 1 253 ? -11.746 11.882 15.185 1 95.74 253 ALA A CA 1
ATOM 1857 C C . ALA A 1 253 ? -10.683 12.548 16.053 1 95.74 253 ALA A C 1
ATOM 1859 O O . ALA A 1 253 ? -9.893 11.866 16.711 1 95.74 253 ALA A O 1
ATOM 1860 N N . GLY A 1 254 ? -10.681 13.878 15.952 1 92.44 254 GLY A N 1
ATOM 1861 C CA . GLY A 1 254 ? -9.741 14.627 16.771 1 92.44 254 GLY A CA 1
ATOM 1862 C C . GLY A 1 254 ? -8.328 14.614 16.221 1 92.44 254 GLY A C 1
ATOM 1863 O O . GLY A 1 254 ? -7.421 15.205 16.811 1 92.44 254 GLY A O 1
ATOM 1864 N N . HIS A 1 255 ? -8.176 13.976 15.054 1 92.47 255 HIS A N 1
ATOM 1865 C CA . HIS A 1 255 ? -6.822 13.802 14.541 1 92.47 255 HIS A CA 1
ATOM 1866 C C . HIS A 1 255 ? -6.748 14.134 13.055 1 92.47 255 HIS A C 1
ATOM 1868 O O . HIS A 1 255 ? -5.722 13.901 12.412 1 92.47 255 HIS A O 1
ATOM 1874 N N . THR A 1 256 ? -7.807 14.56 12.536 1 93.62 256 THR A N 1
ATOM 1875 C CA . THR A 1 256 ? -7.839 14.925 11.124 1 93.62 256 THR A CA 1
ATOM 1876 C C . THR A 1 256 ? -8.439 16.315 10.938 1 93.62 256 THR A C 1
ATOM 1878 O O . THR A 1 256 ? -9.511 16.611 11.469 1 93.62 256 THR A O 1
ATOM 1881 N N . LEU A 1 257 ? -7.679 17.105 10.239 1 92.54 257 LEU A N 1
ATOM 1882 C CA . LEU A 1 257 ? -8.148 18.445 9.904 1 92.54 257 LEU A CA 1
ATOM 1883 C C . LEU A 1 257 ? -9.216 18.391 8.817 1 92.54 257 LEU A C 1
ATOM 1885 O O . LEU A 1 257 ? -9.038 17.72 7.799 1 92.54 257 LEU A O 1
ATOM 1889 N N . VAL A 1 258 ? -10.326 19.059 9.095 1 95.1 258 VAL A N 1
ATOM 1890 C CA . VAL A 1 258 ? -11.355 19.224 8.073 1 95.1 258 VAL A CA 1
ATOM 1891 C C . VAL A 1 258 ? -11.334 20.656 7.544 1 95.1 258 VAL A C 1
ATOM 1893 O O . VAL A 1 258 ? -11.887 21.564 8.17 1 95.1 258 VAL A O 1
ATOM 1896 N N . ILE A 1 259 ? -10.713 20.742 6.427 1 90.62 259 ILE A N 1
ATOM 1897 C CA . ILE A 1 259 ? -10.582 22.057 5.81 1 90.62 259 ILE A CA 1
ATOM 1898 C C . ILE A 1 259 ? -11.94 22.519 5.286 1 90.62 259 ILE A C 1
ATOM 1900 O O . ILE A 1 259 ? -12.624 21.778 4.576 1 90.62 259 ILE A O 1
ATOM 1904 N N . ASP A 1 260 ? -12.351 23.783 5.649 1 88.43 260 ASP A N 1
ATOM 1905 C CA . ASP A 1 260 ? -13.658 24.311 5.27 1 88.43 260 ASP A CA 1
ATOM 1906 C C . ASP A 1 260 ? -14.771 23.326 5.619 1 88.43 260 ASP A C 1
ATOM 1908 O O . ASP A 1 260 ? -15.499 22.866 4.737 1 88.43 260 ASP A O 1
ATOM 1912 N N . ARG A 1 261 ? -14.901 23.16 6.843 1 92.84 261 ARG A N 1
ATOM 1913 C CA . ARG A 1 261 ? -15.762 22.107 7.371 1 92.84 261 ARG A CA 1
ATOM 1914 C C . ARG A 1 261 ? -17.154 22.177 6.754 1 92.84 261 ARG A C 1
ATOM 1916 O O . ARG A 1 261 ? -17.689 21.163 6.299 1 92.84 261 ARG A O 1
ATOM 1923 N N . GLU A 1 262 ? -17.739 23.339 6.74 1 93.98 262 GLU A N 1
ATOM 1924 C CA . GLU A 1 262 ? -19.092 23.493 6.214 1 93.98 262 GLU A CA 1
ATOM 1925 C C . GLU A 1 262 ? -19.166 23.069 4.75 1 93.98 262 GLU A C 1
ATOM 1927 O O . GLU A 1 262 ? -20.04 22.288 4.368 1 93.98 262 GLU A O 1
ATOM 1932 N N . ALA A 1 263 ? -18.244 23.557 4.02 1 95.8 263 ALA A N 1
ATOM 1933 C CA . ALA A 1 263 ? -18.223 23.226 2.598 1 95.8 263 ALA A CA 1
ATOM 1934 C C . ALA A 1 263 ? -17.921 21.746 2.383 1 95.8 263 ALA A C 1
ATOM 1936 O O . ALA A 1 263 ? -18.477 21.117 1.48 1 95.8 263 ALA A O 1
ATOM 1937 N N . THR A 1 264 ? -17.063 21.214 3.185 1 97.27 264 THR A N 1
ATOM 1938 C CA . THR A 1 264 ? -16.675 19.813 3.063 1 97.27 264 THR A CA 1
ATOM 1939 C C . THR A 1 264 ? -17.851 18.895 3.386 1 97.27 264 THR A C 1
ATOM 1941 O O . THR A 1 264 ? -18.14 17.961 2.635 1 97.27 264 THR A O 1
ATOM 1944 N N . VAL A 1 265 ? -18.549 19.197 4.415 1 97.81 265 VAL A N 1
ATOM 1945 C CA . VAL A 1 265 ? -19.703 18.405 4.826 1 97.81 265 VAL A CA 1
ATOM 1946 C C . VAL A 1 265 ? -20.813 18.529 3.784 1 97.81 265 VAL A C 1
ATOM 1948 O O . VAL A 1 265 ? -21.433 17.532 3.407 1 97.81 265 VAL A O 1
ATOM 1951 N N . ALA A 1 266 ? -21.018 19.733 3.348 1 97.88 266 ALA A N 1
ATOM 1952 C CA . ALA A 1 266 ? -22.042 19.967 2.333 1 97.88 266 ALA A CA 1
ATOM 1953 C C . ALA A 1 266 ? -21.731 19.198 1.052 1 97.88 266 ALA A C 1
ATOM 1955 O O . ALA A 1 266 ? -22.633 18.645 0.419 1 97.88 266 ALA A O 1
ATOM 1956 N N . ALA A 1 267 ? -20.494 19.187 0.716 1 98.05 267 ALA A N 1
ATOM 1957 C CA . ALA A 1 267 ? -20.075 18.456 -0.477 1 98.05 267 ALA A CA 1
ATOM 1958 C C . ALA A 1 267 ? -20.339 16.961 -0.326 1 98.05 267 ALA A C 1
ATOM 1960 O O . ALA A 1 267 ? -20.801 16.308 -1.265 1 98.05 267 ALA A O 1
ATOM 1961 N N . ALA A 1 268 ? -20.036 16.447 0.82 1 98.53 268 ALA A N 1
ATOM 1962 C CA . ALA A 1 268 ? -20.28 15.031 1.084 1 98.53 268 ALA A CA 1
ATOM 1963 C C . ALA A 1 268 ? -21.767 14.704 0.991 1 98.53 268 ALA A C 1
ATOM 1965 O O . ALA A 1 268 ? -22.158 13.749 0.316 1 98.53 268 ALA A O 1
ATOM 1966 N N . ASP A 1 269 ? -22.549 15.559 1.573 1 98.36 269 ASP A N 1
ATOM 1967 C CA . ASP A 1 269 ? -23.996 15.365 1.553 1 98.36 269 ASP A CA 1
ATOM 1968 C C . ASP A 1 269 ? -24.539 15.435 0.127 1 98.36 269 ASP A C 1
ATOM 1970 O O . ASP A 1 269 ? -25.369 14.612 -0.267 1 98.36 269 ASP A O 1
ATOM 1974 N N . ALA A 1 270 ? -24.07 16.395 -0.559 1 98.14 270 ALA A N 1
ATOM 1975 C CA . ALA A 1 270 ? -24.536 16.595 -1.929 1 98.14 270 ALA A CA 1
ATOM 1976 C C . ALA A 1 270 ? -24.186 15.398 -2.808 1 98.14 270 ALA A C 1
ATOM 1978 O O . ALA A 1 270 ? -24.937 15.05 -3.722 1 98.14 270 ALA A O 1
ATOM 1979 N N . ALA A 1 271 ? -23.114 14.736 -2.524 1 97.7 271 ALA A N 1
ATOM 1980 C CA . ALA A 1 271 ? -22.65 13.599 -3.315 1 97.7 271 ALA A CA 1
ATOM 1981 C C . ALA A 1 271 ? -23.243 12.292 -2.797 1 97.7 271 ALA A C 1
ATOM 1983 O O . ALA A 1 271 ? -22.99 11.223 -3.359 1 97.7 271 ALA A O 1
ATOM 1984 N N . GLY A 1 272 ? -23.923 12.395 -1.686 1 97.49 272 GLY A N 1
ATOM 1985 C CA . GLY A 1 272 ? -24.49 11.199 -1.083 1 97.49 272 GLY A CA 1
ATOM 1986 C C . GLY A 1 272 ? -23.464 10.358 -0.347 1 97.49 272 GLY A C 1
ATOM 1987 O O . GLY A 1 272 ? -23.648 9.151 -0.179 1 97.49 272 GLY A O 1
ATOM 1988 N N . LEU A 1 273 ? -22.371 10.95 0.027 1 98.31 273 LEU A N 1
ATOM 1989 C CA . LEU A 1 273 ? -21.319 10.273 0.778 1 98.31 273 LEU A CA 1
ATOM 1990 C C . LEU A 1 273 ? -21.494 10.494 2.277 1 98.31 273 LEU A C 1
ATOM 1992 O O . LEU A 1 273 ? -21.818 11.601 2.712 1 98.31 273 LEU A O 1
ATOM 1996 N N . PHE A 1 274 ? -21.287 9.457 3.035 1 98.68 274 PHE A N 1
ATOM 1997 C CA . PHE A 1 274 ? -21.178 9.713 4.466 1 98.68 274 PHE A CA 1
ATOM 1998 C C . PHE A 1 274 ? -19.8 10.263 4.814 1 98.68 274 PHE A C 1
ATOM 2000 O O . PHE A 1 274 ? -18.816 9.963 4.134 1 98.68 274 PHE A O 1
ATOM 2007 N N . LEU A 1 275 ? -19.72 11.027 5.782 1 98.67 275 LEU A N 1
ATOM 2008 C CA . LEU A 1 275 ? -18.51 11.527 6.425 1 98.67 275 LEU A CA 1
ATOM 2009 C C . LEU A 1 275 ? -18.556 11.29 7.931 1 98.67 275 LEU A C 1
ATOM 2011 O O . LEU A 1 275 ? -19.415 11.841 8.624 1 98.67 275 LEU A O 1
ATOM 2015 N N . ILE A 1 276 ? -17.547 10.477 8.4 1 98.54 276 ILE A N 1
ATOM 2016 C CA . ILE A 1 276 ? -17.672 10.097 9.803 1 98.54 276 ILE A CA 1
ATOM 2017 C C . ILE A 1 276 ? -16.299 10.126 10.469 1 98.54 276 ILE A C 1
ATOM 2019 O O . ILE A 1 276 ? -15.29 9.797 9.841 1 98.54 276 ILE A O 1
ATOM 2023 N N . GLY A 1 277 ? -16.295 10.569 11.667 1 97.96 277 GLY A N 1
ATOM 2024 C CA . GLY A 1 277 ? -15.128 10.418 12.522 1 97.96 277 GLY A CA 1
ATOM 2025 C C . GLY A 1 277 ? -15.135 9.127 13.319 1 97.96 277 GLY A C 1
ATOM 2026 O O . GLY A 1 277 ? -16.159 8.751 13.893 1 97.96 277 GLY A O 1
ATOM 2027 N N . VAL A 1 278 ? -14.016 8.449 13.317 1 97.65 278 VAL A N 1
ATOM 2028 C CA . VAL A 1 278 ? -13.903 7.196 14.055 1 97.65 278 VAL A CA 1
ATOM 2029 C C . VAL A 1 278 ? -12.803 7.313 15.108 1 97.65 278 VAL A C 1
ATOM 2031 O O . VAL A 1 278 ? -11.932 8.181 15.011 1 97.65 278 VAL A O 1
ATOM 2034 N N . GLU A 1 279 ? -12.817 6.428 16.061 1 94.56 279 GLU A N 1
ATOM 2035 C CA . GLU A 1 279 ? -11.798 6.415 17.106 1 94.56 279 GLU A CA 1
ATOM 2036 C C . GLU A 1 279 ? -10.451 5.955 16.558 1 94.56 279 GLU A C 1
ATOM 2038 O O . GLU A 1 279 ? -10.391 5.052 15.72 1 94.56 279 GLU A O 1
ATOM 2043 N N . VAL A 1 280 ? -9.43 6.602 16.934 1 88.12 280 VAL A N 1
ATOM 2044 C CA . VAL A 1 280 ? -8.069 6.226 16.564 1 88.12 280 VAL A CA 1
ATOM 2045 C C . VAL A 1 280 ? -7.433 5.414 17.69 1 88.12 280 VAL A C 1
ATOM 2047 O O . VAL A 1 280 ? -7.617 5.725 18.869 1 88.12 280 VAL A O 1
ATOM 2050 N N . ALA A 1 281 ? -6.882 4.324 17.232 1 73.75 281 ALA A N 1
ATOM 2051 C CA . ALA A 1 281 ? -6.214 3.511 18.245 1 73.75 281 ALA A CA 1
ATOM 2052 C C . ALA A 1 281 ? -5.105 4.299 18.937 1 73.75 281 ALA A C 1
ATOM 2054 O O . ALA A 1 281 ? -4.442 5.129 18.312 1 73.75 281 ALA A O 1
ATOM 2055 N N . PRO A 1 282 ? -4.905 4.157 20.326 1 63.49 282 PRO A N 1
ATOM 2056 C CA . PRO A 1 282 ? -3.891 4.897 21.082 1 63.49 282 PRO A CA 1
ATOM 2057 C C . PRO A 1 282 ? -2.472 4.627 20.586 1 63.49 282 PRO A C 1
ATOM 2059 O O . PRO A 1 282 ? -2.21 3.576 19.995 1 63.49 282 PRO A O 1
ATOM 2062 N N . MET B 1 1 ? 3.86 -39.805 1.916 1 44.78 1 MET B N 1
ATOM 2063 C CA . MET B 1 1 ? 4.872 -39.983 0.878 1 44.78 1 MET B CA 1
ATOM 2064 C C . MET B 1 1 ? 4.224 -40.332 -0.459 1 44.78 1 MET B C 1
ATOM 2066 O O . MET B 1 1 ? 3.382 -41.229 -0.53 1 44.78 1 MET B O 1
ATOM 2070 N N . ILE B 1 2 ? 4.23 -39.441 -1.303 1 56.32 2 ILE B N 1
ATOM 2071 C CA . ILE B 1 2 ? 3.635 -39.645 -2.619 1 56.32 2 ILE B CA 1
ATOM 2072 C C . ILE B 1 2 ? 4.316 -40.821 -3.316 1 56.32 2 ILE B C 1
ATOM 2074 O O . ILE B 1 2 ? 5.545 -40.924 -3.317 1 56.32 2 ILE B O 1
ATOM 2078 N N . ASP B 1 3 ? 3.616 -41.924 -3.433 1 62.56 3 ASP B N 1
ATOM 2079 C CA . ASP B 1 3 ? 4.121 -43.069 -4.184 1 62.56 3 ASP B CA 1
ATOM 2080 C C . ASP B 1 3 ? 4.72 -42.63 -5.519 1 62.56 3 ASP B C 1
ATOM 2082 O O . ASP B 1 3 ? 4.002 -42.153 -6.4 1 62.56 3 ASP B O 1
ATOM 2086 N N . PRO B 1 4 ? 6.077 -42.628 -5.575 1 66.24 4 PRO B N 1
ATOM 2087 C CA . PRO B 1 4 ? 6.746 -42.137 -6.782 1 66.24 4 PRO B CA 1
ATOM 2088 C C . PRO B 1 4 ? 6.32 -42.889 -8.041 1 66.24 4 PRO B C 1
ATOM 2090 O O . PRO B 1 4 ? 6.508 -42.392 -9.154 1 66.24 4 PRO B O 1
ATOM 2093 N N . ALA B 1 5 ? 5.594 -43.989 -7.797 1 74.31 5 ALA B N 1
ATOM 2094 C CA . ALA B 1 5 ? 5.277 -44.803 -8.968 1 74.31 5 ALA B CA 1
ATOM 2095 C C . ALA B 1 5 ? 3.953 -44.374 -9.592 1 74.31 5 ALA B C 1
ATOM 2097 O O . ALA B 1 5 ? 3.705 -44.628 -10.773 1 74.31 5 ALA B O 1
ATOM 2098 N N . ARG B 1 6 ? 3.159 -43.704 -8.828 1 87.78 6 ARG B N 1
ATOM 2099 C CA . ARG B 1 6 ? 1.884 -43.247 -9.37 1 87.78 6 ARG B CA 1
ATOM 2100 C C . ARG B 1 6 ? 2.02 -41.864 -9.999 1 87.78 6 ARG B C 1
ATOM 2102 O O . ARG B 1 6 ? 2.71 -40.996 -9.46 1 87.78 6 ARG B O 1
ATOM 2109 N N . PRO B 1 7 ? 1.382 -41.728 -11.102 1 94.2 7 PRO B N 1
ATOM 2110 C CA . PRO B 1 7 ? 1.528 -40.458 -11.817 1 94.2 7 PRO B CA 1
ATOM 2111 C C . PRO B 1 7 ? 0.796 -39.307 -11.129 1 94.2 7 PRO B C 1
ATOM 2113 O O . PRO B 1 7 ? -0.204 -39.529 -10.443 1 94.2 7 PRO B O 1
ATOM 2116 N N . LEU B 1 8 ? 1.331 -38.161 -11.263 1 96.4 8 LEU B N 1
ATOM 2117 C CA . LEU B 1 8 ? 0.628 -36.941 -10.882 1 96.4 8 LEU B CA 1
ATOM 2118 C C . LEU B 1 8 ? -0.397 -36.55 -11.943 1 96.4 8 LEU B C 1
ATOM 2120 O O . LEU B 1 8 ? -0.283 -36.957 -13.101 1 96.4 8 LEU B O 1
ATOM 2124 N N . ALA B 1 9 ? -1.426 -35.894 -11.519 1 95.46 9 ALA B N 1
ATOM 2125 C CA . ALA B 1 9 ? -2.347 -35.262 -12.46 1 95.46 9 ALA B CA 1
ATOM 2126 C C . ALA B 1 9 ? -2.128 -33.753 -12.512 1 95.46 9 ALA B C 1
ATOM 2128 O O . ALA B 1 9 ? -2.402 -33.045 -11.539 1 95.46 9 ALA B O 1
ATOM 2129 N N . LEU B 1 10 ? -1.663 -33.294 -13.597 1 94.49 10 LEU B N 1
ATOM 2130 C CA . LEU B 1 10 ? -1.451 -31.865 -13.804 1 94.49 10 LEU B CA 1
ATOM 2131 C C . LEU B 1 10 ? -2.685 -31.216 -14.42 1 94.49 10 LEU B C 1
ATOM 2133 O O . LEU B 1 10 ? -3.017 -31.478 -15.578 1 94.49 10 LEU B O 1
ATOM 2137 N N . VAL B 1 11 ? -3.315 -30.397 -13.637 1 90.59 11 VAL B N 1
ATOM 2138 C CA . VAL B 1 11 ? -4.445 -29.637 -14.161 1 90.59 11 VAL B CA 1
ATOM 2139 C C . VAL B 1 11 ? -3.95 -28.324 -14.763 1 90.59 11 VAL B C 1
ATOM 2141 O O . VAL B 1 11 ? -3.539 -27.416 -14.036 1 90.59 11 VAL B O 1
ATOM 2144 N N . ALA B 1 12 ? -4.069 -28.224 -16.061 1 89.75 12 ALA B N 1
ATOM 2145 C CA . ALA B 1 12 ? -3.442 -27.123 -16.788 1 89.75 12 ALA B CA 1
ATOM 2146 C C . ALA B 1 12 ? -4.454 -26.025 -17.102 1 89.75 12 ALA B C 1
ATOM 2148 O O . ALA B 1 12 ? -5.385 -26.236 -17.883 1 89.75 12 ALA B O 1
ATOM 2149 N N . GLY B 1 13 ? -4.195 -24.907 -16.45 1 86.13 13 GLY B N 1
ATOM 2150 C CA . GLY B 1 13 ? -4.972 -23.721 -16.769 1 86.13 13 GLY B CA 1
ATOM 2151 C C . GLY B 1 13 ? -4.284 -22.808 -17.767 1 86.13 13 GLY B C 1
ATOM 2152 O O . GLY B 1 13 ? -3.605 -23.279 -18.681 1 86.13 13 GLY B O 1
ATOM 2153 N N . ALA B 1 14 ? -4.561 -21.531 -17.6 1 80.29 14 ALA B N 1
ATOM 2154 C CA . ALA B 1 14 ? -4.025 -20.54 -18.529 1 80.29 14 ALA B CA 1
ATOM 2155 C C . ALA B 1 14 ? -2.579 -20.192 -18.187 1 80.29 14 ALA B C 1
ATOM 2157 O O . ALA B 1 14 ? -2.135 -20.401 -17.055 1 80.29 14 ALA B O 1
ATOM 2158 N N . GLY B 1 15 ? -1.875 -19.711 -19.218 1 79.62 15 GLY B N 1
ATOM 2159 C CA . GLY B 1 15 ? -0.537 -19.191 -18.984 1 79.62 15 GLY B CA 1
ATOM 2160 C C . GLY B 1 15 ? 0.554 -20.213 -19.243 1 79.62 15 GLY B C 1
ATOM 2161 O O . GLY B 1 15 ? 0.272 -21.338 -19.659 1 79.62 15 GLY B O 1
ATOM 2162 N N . HIS B 1 16 ? 1.762 -19.884 -18.955 1 82.37 16 HIS B N 1
ATOM 2163 C CA . HIS B 1 16 ? 2.923 -20.706 -19.276 1 82.37 16 HIS B CA 1
ATOM 2164 C C . HIS B 1 16 ? 3.283 -21.628 -18.116 1 82.37 16 HIS B C 1
ATOM 2166 O O . HIS B 1 16 ? 4.114 -22.527 -18.267 1 82.37 16 HIS B O 1
ATOM 2172 N N . LEU B 1 17 ? 2.603 -21.429 -16.967 1 85.37 17 LEU B N 1
ATOM 2173 C CA . LEU B 1 17 ? 2.992 -22.156 -15.764 1 85.37 17 LEU B CA 1
ATOM 2174 C C . LEU B 1 17 ? 2.811 -23.659 -15.955 1 85.37 17 LEU B C 1
ATOM 2176 O O . LEU B 1 17 ? 3.694 -24.444 -15.601 1 85.37 17 LEU B O 1
ATOM 2180 N N . PRO B 1 18 ? 1.746 -24.116 -16.608 1 90.77 18 PRO B N 1
ATOM 2181 C CA . PRO B 1 18 ? 1.608 -25.559 -16.821 1 90.77 18 PRO B CA 1
ATOM 2182 C C . PRO B 1 18 ? 2.768 -26.151 -17.618 1 90.77 18 PRO B C 1
ATOM 2184 O O . PRO B 1 18 ? 3.261 -27.232 -17.287 1 90.77 18 PRO B O 1
ATOM 2187 N N . GLU B 1 19 ? 3.175 -25.417 -18.583 1 92.4 19 GLU B N 1
ATOM 2188 C CA . GLU B 1 19 ? 4.279 -25.897 -19.41 1 92.4 19 GLU B CA 1
ATOM 2189 C C . GLU B 1 19 ? 5.576 -25.972 -18.609 1 92.4 19 GLU B C 1
ATOM 2191 O O . GLU B 1 19 ? 6.35 -26.919 -18.759 1 92.4 19 GLU B O 1
ATOM 2196 N N . LEU B 1 20 ? 5.799 -25.031 -17.805 1 90.9 20 LEU B N 1
ATOM 2197 C CA . LEU B 1 20 ? 6.996 -25.008 -16.97 1 90.9 20 LEU B CA 1
ATOM 2198 C C . LEU B 1 20 ? 6.983 -26.159 -15.97 1 90.9 20 LEU B C 1
ATOM 2200 O O . LEU B 1 20 ? 8.004 -26.821 -15.765 1 90.9 20 LEU B O 1
ATOM 2204 N N . VAL B 1 21 ? 5.848 -26.407 -15.435 1 93.18 21 VAL B N 1
ATOM 2205 C CA . VAL B 1 21 ? 5.72 -27.492 -14.468 1 93.18 21 VAL B CA 1
ATOM 2206 C C . VAL B 1 21 ? 5.922 -28.835 -15.167 1 93.18 21 VAL B C 1
ATOM 2208 O O . VAL B 1 21 ? 6.646 -29.699 -14.667 1 93.18 21 VAL B O 1
ATOM 2211 N N . ALA B 1 22 ? 5.365 -28.973 -16.284 1 94.89 22 ALA B N 1
ATOM 2212 C CA . ALA B 1 22 ? 5.521 -30.203 -17.056 1 94.89 22 ALA B CA 1
ATOM 2213 C C . ALA B 1 22 ? 6.989 -30.459 -17.388 1 94.89 22 ALA B C 1
ATOM 2215 O O . ALA B 1 22 ? 7.476 -31.583 -17.248 1 94.89 22 ALA B O 1
ATOM 2216 N N . ALA B 1 23 ? 7.634 -29.444 -17.81 1 94.18 23 ALA B N 1
ATOM 2217 C CA . ALA B 1 23 ? 9.048 -29.567 -18.154 1 94.18 23 ALA B CA 1
ATOM 2218 C C . ALA B 1 23 ? 9.874 -29.98 -16.939 1 94.18 23 ALA B C 1
ATOM 2220 O O . ALA B 1 23 ? 10.796 -30.791 -17.054 1 94.18 23 ALA B O 1
ATOM 2221 N N . SER B 1 24 ? 9.567 -29.406 -15.849 1 94.34 24 SER B N 1
ATOM 2222 C CA . SER B 1 24 ? 10.249 -29.764 -14.61 1 94.34 24 SER B CA 1
ATOM 2223 C C . SER B 1 24 ? 10.022 -31.23 -14.257 1 94.34 24 SER B C 1
ATOM 2225 O O . SER B 1 24 ? 10.965 -31.941 -13.904 1 94.34 24 SER B O 1
ATOM 2227 N N . LEU B 1 25 ? 8.799 -31.679 -14.385 1 94.56 25 LEU B N 1
ATOM 2228 C CA . LEU B 1 25 ? 8.464 -33.066 -14.083 1 94.56 25 LEU B CA 1
ATOM 2229 C C . LEU B 1 25 ? 9.151 -34.016 -15.059 1 94.56 25 LEU B C 1
ATOM 2231 O O . LEU B 1 25 ? 9.631 -35.08 -14.662 1 94.56 25 LEU B O 1
ATOM 2235 N N . ASP B 1 26 ? 9.232 -33.555 -16.244 1 95.59 26 ASP B N 1
ATOM 2236 C CA . ASP B 1 26 ? 9.946 -34.34 -17.247 1 95.59 26 ASP B CA 1
ATOM 2237 C C . ASP B 1 26 ? 11.419 -34.495 -16.875 1 95.59 26 ASP B C 1
ATOM 2239 O O . ASP B 1 26 ? 11.967 -35.597 -16.939 1 95.59 26 ASP B O 1
ATOM 2243 N N . ARG B 1 27 ? 11.993 -33.422 -16.506 1 93.68 27 ARG B N 1
ATOM 2244 C CA . ARG B 1 27 ? 13.4 -33.442 -16.123 1 93.68 27 ARG B CA 1
ATOM 2245 C C . ARG B 1 27 ? 13.628 -34.353 -14.921 1 93.68 27 ARG B C 1
ATOM 2247 O O . ARG B 1 27 ? 14.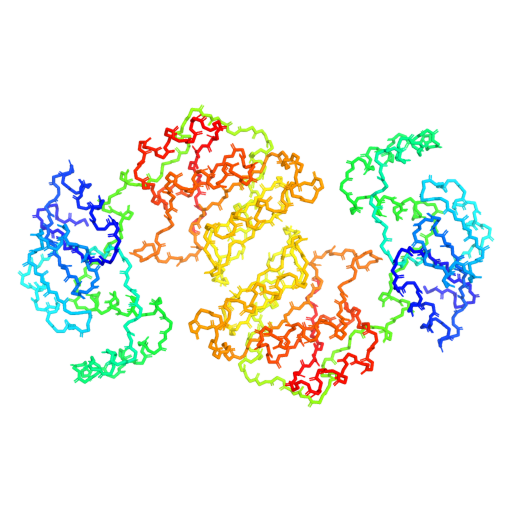657 -35.026 -14.832 1 93.68 27 ARG B O 1
ATOM 2254 N N . ALA B 1 28 ? 12.681 -34.396 -14.084 1 92.52 28 ALA B N 1
ATOM 2255 C CA . ALA B 1 28 ? 12.779 -35.205 -12.871 1 92.52 28 ALA B CA 1
ATOM 2256 C C . ALA B 1 28 ? 12.331 -36.64 -13.131 1 92.52 28 ALA B C 1
ATOM 2258 O O . ALA B 1 28 ? 12.375 -37.483 -12.232 1 92.52 28 ALA B O 1
ATOM 2259 N N . ARG B 1 29 ? 11.799 -36.923 -14.356 1 94.03 29 ARG B N 1
ATOM 2260 C CA . ARG B 1 29 ? 11.282 -38.232 -14.743 1 94.03 29 ARG B CA 1
ATOM 2261 C C . ARG B 1 29 ? 10.15 -38.669 -13.818 1 94.03 29 ARG B C 1
ATOM 2263 O O . ARG B 1 29 ? 10.08 -39.834 -13.422 1 94.03 29 ARG B O 1
ATOM 2270 N N . ARG B 1 30 ? 9.426 -37.719 -13.364 1 94.13 30 ARG B N 1
ATOM 2271 C CA . ARG B 1 30 ? 8.228 -37.98 -12.573 1 94.13 30 ARG B CA 1
ATOM 2272 C C . ARG B 1 30 ? 7.002 -38.13 -13.468 1 94.13 30 ARG B C 1
ATOM 2274 O O . ARG B 1 30 ? 6.632 -37.198 -14.185 1 94.13 30 ARG B O 1
ATOM 2281 N N . PRO B 1 31 ? 6.461 -39.276 -13.443 1 95.37 31 PRO B N 1
ATOM 2282 C CA . PRO B 1 31 ? 5.319 -39.485 -14.336 1 95.37 31 PRO B CA 1
ATOM 2283 C C . PRO B 1 31 ? 4.13 -38.59 -13.993 1 95.37 31 PRO B C 1
ATOM 2285 O O . PRO B 1 31 ? 3.859 -38.343 -12.815 1 95.37 31 PRO B O 1
ATOM 2288 N N . PHE B 1 32 ? 3.499 -38.098 -15.005 1 96.46 32 PHE B N 1
ATOM 2289 C CA . PHE B 1 32 ? 2.303 -37.29 -14.801 1 96.46 32 PHE B CA 1
ATOM 2290 C C . PHE B 1 32 ? 1.382 -37.37 -16.013 1 96.46 32 PHE B C 1
ATOM 2292 O O . PHE B 1 32 ? 1.814 -37.751 -17.103 1 96.46 32 PHE B O 1
ATOM 2299 N N . ARG B 1 33 ? 0.092 -37.11 -15.785 1 96.85 33 ARG B N 1
ATOM 2300 C CA . ARG B 1 33 ? -0.921 -36.951 -16.824 1 96.85 33 ARG B CA 1
ATOM 2301 C C . ARG B 1 33 ? -1.469 -35.528 -16.84 1 96.85 33 ARG B C 1
ATOM 2303 O O . ARG B 1 33 ? -1.543 -34.874 -15.798 1 96.85 33 ARG B O 1
ATOM 2310 N N . VAL B 1 34 ? -1.832 -35.075 -18.014 1 96.82 34 VAL B N 1
ATOM 2311 C CA . VAL B 1 34 ? -2.261 -33.688 -18.155 1 96.82 34 VAL B CA 1
ATOM 2312 C C . VAL B 1 34 ? -3.774 -33.632 -18.35 1 96.82 34 VAL B C 1
ATOM 2314 O O . VAL B 1 34 ? -4.317 -34.29 -19.24 1 96.82 34 VAL B O 1
ATOM 2317 N N . LEU B 1 35 ? -4.424 -32.926 -17.506 1 93.88 35 LEU B N 1
ATOM 2318 C CA . LEU B 1 35 ? -5.831 -32.562 -17.64 1 93.88 35 LEU B CA 1
ATOM 2319 C C . LEU B 1 35 ? -5.978 -31.102 -18.052 1 93.88 35 LEU B C 1
ATOM 2321 O O . LEU B 1 35 ? -5.76 -30.199 -17.24 1 93.88 35 LEU B O 1
ATOM 2325 N N . ALA B 1 36 ? -6.387 -30.864 -19.267 1 93.5 36 ALA B N 1
ATOM 2326 C CA . ALA B 1 36 ? -6.499 -29.506 -19.793 1 93.5 36 ALA B CA 1
ATOM 2327 C C . ALA B 1 36 ? -7.893 -28.936 -19.549 1 93.5 36 ALA B C 1
ATOM 2329 O O . ALA B 1 36 ? -8.891 -29.651 -19.662 1 93.5 36 ALA B O 1
ATOM 2330 N N . VAL B 1 37 ? -7.927 -27.695 -19.17 1 87.01 37 VAL B N 1
ATOM 2331 C CA . VAL B 1 37 ? -9.198 -26.996 -19.012 1 87.01 37 VAL B CA 1
ATOM 2332 C C . VAL B 1 37 ? -9.555 -26.273 -20.309 1 87.01 37 VAL B C 1
ATOM 2334 O O . VAL B 1 37 ? -8.827 -25.381 -20.75 1 87.01 37 VAL B O 1
ATOM 2337 N N . ARG B 1 38 ? -10.655 -26.668 -20.812 1 87.24 38 ARG B N 1
ATOM 2338 C CA . ARG B 1 38 ? -11.092 -26.127 -22.095 1 87.24 38 ARG B CA 1
ATOM 2339 C C . ARG B 1 38 ? -11.217 -24.608 -22.034 1 87.24 38 ARG B C 1
ATOM 2341 O O . ARG B 1 38 ? -11.818 -24.066 -21.104 1 87.24 38 ARG B O 1
ATOM 2348 N N . GLY B 1 39 ? -10.643 -23.938 -22.98 1 83.82 39 GLY B N 1
ATOM 2349 C CA . GLY B 1 39 ? -10.765 -22.491 -23.069 1 83.82 39 GLY B CA 1
ATOM 2350 C C . GLY B 1 39 ? -9.666 -21.753 -22.329 1 83.82 39 GLY B C 1
ATOM 2351 O O . GLY B 1 39 ? -9.507 -20.541 -22.492 1 83.82 39 GLY B O 1
ATOM 2352 N N . PHE B 1 40 ? -8.895 -22.466 -21.575 1 82.3 40 PHE B N 1
ATOM 2353 C CA . PHE B 1 40 ? -7.88 -21.805 -20.763 1 82.3 40 PHE B CA 1
ATOM 2354 C C . PHE B 1 40 ? -6.488 -22.318 -21.113 1 82.3 40 PHE B C 1
ATOM 2356 O O . PHE B 1 40 ? -5.56 -21.529 -21.301 1 82.3 40 PHE B O 1
ATOM 2363 N N . THR B 1 41 ? -6.418 -23.545 -21.307 1 87.26 41 THR B N 1
ATOM 2364 C CA . THR B 1 41 ? -5.122 -24.18 -21.519 1 87.26 41 THR B CA 1
ATOM 2365 C C . THR B 1 41 ? -4.539 -23.782 -22.872 1 87.26 41 THR B C 1
ATOM 2367 O O . THR B 1 41 ? -5.231 -23.833 -23.891 1 87.26 41 THR B O 1
ATOM 2370 N N . GLU B 1 42 ? -3.304 -23.392 -22.828 1 88.31 42 GLU B N 1
ATOM 2371 C CA . GLU B 1 42 ? -2.626 -23 -24.06 1 88.31 42 GLU B CA 1
ATOM 2372 C C . GLU B 1 42 ? -2.481 -24.185 -25.011 1 88.31 42 GLU B C 1
ATOM 2374 O O . GLU B 1 42 ? -2.46 -25.338 -24.575 1 88.31 42 GLU B O 1
ATOM 2379 N N . ARG B 1 43 ? -2.336 -23.913 -26.231 1 89.23 43 ARG B N 1
ATOM 2380 C CA . ARG B 1 43 ? -2.351 -24.9 -27.305 1 89.23 43 ARG B CA 1
ATOM 2381 C C . ARG B 1 43 ? -1.271 -25.956 -27.093 1 89.23 43 ARG B C 1
ATOM 2383 O O . ARG B 1 43 ? -1.527 -27.152 -27.244 1 89.23 43 ARG B O 1
ATOM 2390 N N . ALA B 1 44 ? -0.116 -25.568 -26.778 1 88.14 44 ALA B N 1
ATOM 2391 C CA . ALA B 1 44 ? 1.007 -26.492 -26.637 1 88.14 44 ALA B CA 1
ATOM 2392 C C . ALA B 1 44 ? 0.737 -27.52 -25.542 1 88.14 44 ALA B C 1
ATOM 2394 O O . ALA B 1 44 ? 1 -28.712 -25.722 1 88.14 44 ALA B O 1
ATOM 2395 N N . MET B 1 45 ? 0.169 -27.05 -24.483 1 90.74 45 MET B N 1
ATOM 2396 C CA . MET B 1 45 ? -0.15 -27.946 -23.375 1 90.74 45 MET B CA 1
ATOM 2397 C C . MET B 1 45 ? -1.366 -28.806 -23.702 1 90.74 45 MET B C 1
ATOM 2399 O O . MET B 1 45 ? -1.438 -29.966 -23.294 1 90.74 45 MET B O 1
ATOM 2403 N N . ARG B 1 46 ? -2.234 -28.244 -24.423 1 91.88 46 ARG B N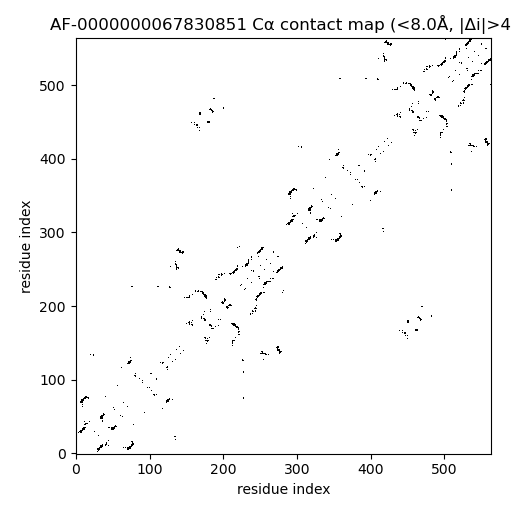 1
ATOM 2404 C CA . ARG B 1 46 ? -3.433 -28.98 -24.81 1 91.88 46 ARG B CA 1
ATOM 2405 C C . ARG B 1 46 ? -3.081 -30.177 -25.688 1 91.88 46 ARG B C 1
ATOM 2407 O O . ARG B 1 46 ? -3.726 -31.224 -25.605 1 91.88 46 ARG B O 1
ATOM 2414 N N . ARG B 1 47 ? -2.127 -30.065 -26.504 1 92.96 47 ARG B N 1
ATOM 2415 C CA . ARG B 1 47 ? -1.698 -31.137 -27.396 1 92.96 47 ARG B CA 1
ATOM 2416 C C . ARG B 1 47 ? -1.136 -32.314 -26.606 1 92.96 47 ARG B C 1
ATOM 2418 O O . ARG B 1 47 ? -1.201 -33.459 -27.058 1 92.96 47 ARG B O 1
ATOM 2425 N N . ARG B 1 48 ? -0.654 -32.033 -25.432 1 93.54 48 ARG B N 1
ATOM 2426 C CA . ARG B 1 48 ? -0.052 -33.056 -24.582 1 93.54 48 ARG B CA 1
ATOM 2427 C C . ARG B 1 48 ? -1.067 -33.605 -23.585 1 93.54 48 ARG B C 1
ATOM 2429 O O . ARG B 1 48 ? -0.731 -34.451 -22.753 1 93.54 48 ARG B O 1
ATOM 2436 N N . ALA B 1 49 ? -2.258 -33.115 -23.704 1 96.05 49 ALA B N 1
ATOM 2437 C CA . ALA B 1 49 ? -3.248 -33.439 -22.681 1 96.05 49 ALA B CA 1
ATOM 2438 C C . ALA B 1 49 ? -3.764 -34.866 -22.849 1 96.05 49 ALA B C 1
ATOM 2440 O O . ALA B 1 49 ? -3.983 -35.325 -23.972 1 96.05 49 ALA B O 1
ATOM 2441 N N . ASP B 1 50 ? -3.944 -35.525 -21.792 1 96.79 50 ASP B N 1
ATOM 2442 C CA . ASP B 1 50 ? -4.534 -36.86 -21.766 1 96.79 50 ASP B CA 1
ATOM 2443 C C . ASP B 1 50 ? -6.059 -36.786 -21.728 1 96.79 50 ASP B C 1
ATOM 2445 O O . ASP B 1 50 ? -6.742 -37.749 -22.083 1 96.79 50 ASP B O 1
ATOM 2449 N N . ALA B 1 51 ? -6.545 -35.652 -21.219 1 95.97 51 ALA B N 1
ATOM 2450 C CA . ALA B 1 51 ? -7.977 -35.367 -21.186 1 95.97 51 ALA B CA 1
ATOM 2451 C C . ALA B 1 51 ? -8.237 -33.864 -21.152 1 95.97 51 ALA B C 1
ATOM 2453 O O . ALA B 1 51 ? -7.384 -33.09 -20.713 1 95.97 51 ALA B O 1
ATOM 2454 N N . VAL B 1 52 ? -9.393 -33.487 -21.659 1 93.53 52 VAL B N 1
ATOM 2455 C CA . VAL B 1 52 ? -9.824 -32.093 -21.658 1 93.53 52 VAL B CA 1
ATOM 2456 C C . VAL B 1 52 ? -11.184 -31.972 -20.975 1 93.53 52 VAL B C 1
ATOM 2458 O O . VAL B 1 52 ? -12.091 -32.765 -21.238 1 93.53 52 VAL B O 1
ATOM 2461 N N . VAL B 1 53 ? -11.231 -31.024 -20.058 1 87.99 53 VAL B N 1
ATOM 2462 C CA . VAL B 1 53 ? -12.489 -30.852 -19.338 1 87.99 53 VAL B CA 1
ATOM 2463 C C . VAL B 1 53 ? -12.923 -29.389 -19.397 1 87.99 53 VAL B C 1
ATOM 2465 O O . VAL B 1 53 ? -12.095 -28.498 -19.6 1 87.99 53 VAL B O 1
ATO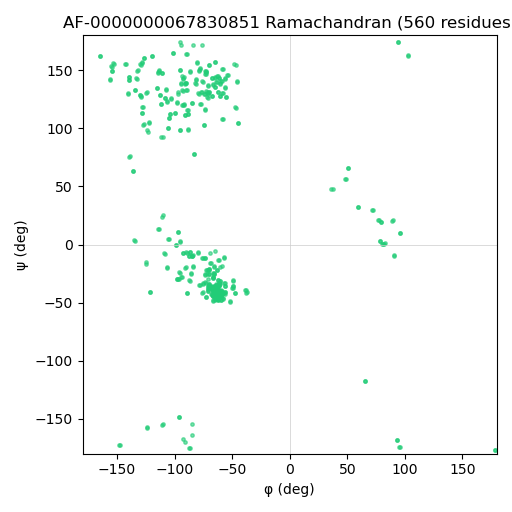M 2468 N N . ASP B 1 54 ? -14.255 -29.226 -19.22 1 82.37 54 ASP B N 1
ATOM 2469 C CA . ASP B 1 54 ? -14.779 -27.88 -19.006 1 82.37 54 ASP B CA 1
ATOM 2470 C C . ASP B 1 54 ? -14.609 -27.45 -17.55 1 82.37 54 ASP B C 1
ATOM 2472 O O . ASP B 1 54 ? -14.72 -28.271 -16.638 1 82.37 54 ASP B O 1
ATOM 2476 N N . LEU B 1 55 ? -14.296 -26.228 -17.332 1 72.78 55 LEU B N 1
ATOM 2477 C CA . LEU B 1 55 ? -14.031 -25.689 -16.002 1 72.78 55 LEU B CA 1
ATOM 2478 C C . LEU B 1 55 ? -15.14 -26.075 -15.029 1 72.78 55 LEU B C 1
ATOM 2480 O O . LEU B 1 55 ? -14.867 -26.435 -13.881 1 72.78 55 LEU B O 1
ATOM 2484 N N . LEU B 1 56 ? -16.402 -26.142 -15.463 1 69.77 56 LEU B N 1
ATOM 2485 C CA . LEU B 1 56 ? -17.524 -26.37 -14.559 1 69.77 56 LEU B CA 1
ATOM 2486 C C . LEU B 1 56 ? -17.949 -27.834 -14.578 1 69.77 56 LEU B C 1
ATOM 2488 O O . LEU B 1 56 ? -18.885 -28.223 -13.875 1 69.77 56 LEU B O 1
ATOM 2492 N N . ASP B 1 57 ? -17.267 -28.693 -15.395 1 78.32 57 ASP B N 1
ATOM 2493 C CA . ASP B 1 57 ? -17.599 -30.113 -15.445 1 78.32 57 ASP B CA 1
ATOM 2494 C C . ASP B 1 57 ? -16.924 -30.876 -14.307 1 78.32 57 ASP B C 1
ATOM 2496 O O . ASP B 1 57 ? -16.041 -31.703 -14.545 1 78.32 57 ASP B O 1
ATOM 2500 N N . ILE B 1 58 ? -17.505 -30.738 -13.141 1 78.04 58 ILE B N 1
ATOM 2501 C CA . ILE B 1 58 ? -16.916 -31.309 -11.935 1 78.04 58 ILE B CA 1
ATOM 2502 C C . ILE B 1 58 ? -17.073 -32.828 -11.954 1 78.04 58 ILE B C 1
ATOM 2504 O O . ILE B 1 58 ? -16.102 -33.561 -11.749 1 78.04 58 ILE B O 1
ATOM 2508 N N . PRO B 1 59 ? -18.264 -33.298 -12.307 1 80.47 59 PRO B N 1
ATOM 2509 C CA . PRO B 1 59 ? -18.408 -34.755 -12.352 1 80.47 59 PRO B CA 1
ATOM 2510 C C . PRO B 1 59 ? -17.454 -35.411 -13.347 1 80.47 59 PRO B C 1
ATOM 2512 O O . PRO B 1 59 ? -16.872 -36.458 -13.051 1 80.47 59 PRO B O 1
ATOM 2515 N N . GLY B 1 60 ? -17.39 -34.757 -14.533 1 86.41 60 GLY B N 1
ATOM 2516 C CA . GLY B 1 60 ? -16.466 -35.28 -15.527 1 86.41 60 GLY B CA 1
ATOM 2517 C C . GLY B 1 60 ? -15.026 -35.302 -15.049 1 86.41 60 GLY B C 1
ATOM 2518 O O . GLY B 1 60 ? -14.3 -36.268 -15.292 1 86.41 60 GLY B O 1
ATOM 2519 N N . THR B 1 61 ? -14.635 -34.303 -14.386 1 87.74 61 THR B N 1
ATOM 2520 C CA . THR B 1 61 ? -13.283 -34.206 -13.845 1 87.74 61 THR B CA 1
ATOM 2521 C C . THR B 1 61 ? -13.036 -35.3 -12.81 1 87.74 61 THR B C 1
ATOM 2523 O O . THR B 1 61 ? -12.007 -35.978 -12.85 1 87.74 61 THR B O 1
ATOM 2526 N N . LEU B 1 62 ? -13.998 -35.502 -11.946 1 87.51 62 LEU B N 1
ATOM 2527 C CA . LEU B 1 62 ? -13.853 -36.502 -10.893 1 87.51 62 LEU B CA 1
ATOM 2528 C C . LEU B 1 62 ? -13.784 -37.906 -11.483 1 87.51 62 LEU B C 1
ATOM 2530 O O . LEU B 1 62 ? -13.028 -38.751 -10.999 1 87.51 62 LEU B O 1
ATO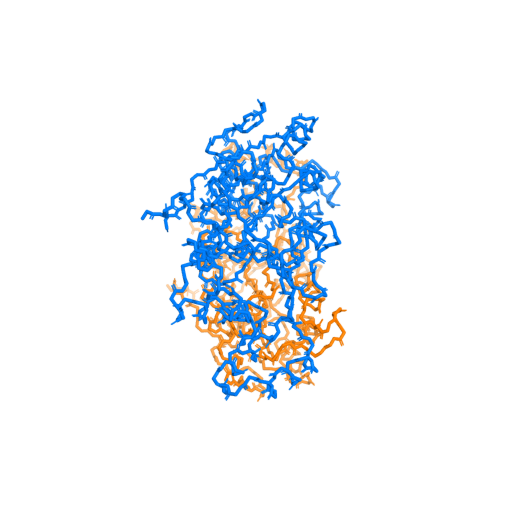M 2534 N N . ARG B 1 63 ? -14.54 -38.111 -12.483 1 92.22 63 ARG B N 1
ATOM 2535 C CA . ARG B 1 63 ? -14.523 -39.409 -13.149 1 92.22 63 ARG B CA 1
ATOM 2536 C C . ARG B 1 63 ? -13.15 -39.702 -13.744 1 92.22 63 ARG B C 1
ATOM 2538 O O . ARG B 1 63 ? -12.611 -40.796 -13.565 1 92.22 63 ARG B O 1
ATOM 2545 N N . ILE B 1 64 ? -12.626 -38.722 -14.389 1 94.06 64 ILE B N 1
ATOM 2546 C CA . ILE B 1 64 ? -11.319 -38.862 -15.021 1 94.06 64 ILE B CA 1
ATOM 2547 C C . ILE B 1 64 ? -10.256 -39.121 -13.956 1 94.06 64 ILE B C 1
ATOM 2549 O O . ILE B 1 64 ? -9.429 -40.024 -14.102 1 94.06 64 ILE B O 1
ATOM 2553 N N . LEU B 1 65 ? -10.301 -38.425 -12.864 1 92.77 65 LEU B N 1
ATOM 2554 C CA . LEU B 1 65 ? -9.302 -38.55 -11.808 1 92.77 65 LEU B CA 1
ATOM 2555 C C . LEU B 1 65 ? -9.432 -39.891 -11.093 1 92.77 65 LEU B C 1
ATOM 2557 O O . LEU B 1 65 ? -8.431 -40.467 -10.659 1 92.77 65 LEU B O 1
ATOM 2561 N N . LYS B 1 66 ? -10.649 -40.317 -10.989 1 91.3 66 LYS B N 1
ATOM 2562 C CA . LYS B 1 66 ? -10.854 -41.639 -10.403 1 91.3 66 LYS B CA 1
ATOM 2563 C C . LYS B 1 66 ? -10.218 -42.727 -11.264 1 91.3 66 LYS B C 1
ATOM 2565 O O . LYS B 1 66 ? -9.581 -43.644 -10.743 1 91.3 66 LYS B O 1
ATOM 2570 N N . GLU B 1 67 ? -10.396 -42.566 -12.515 1 94.3 67 GLU B N 1
ATOM 2571 C CA . GLU B 1 67 ? -9.83 -43.526 -13.458 1 94.3 67 GLU B CA 1
ATOM 2572 C C . GLU B 1 67 ? -8.305 -43.487 -13.435 1 94.3 67 GLU B C 1
ATOM 2574 O O . GLU B 1 67 ? -7.652 -44.533 -13.464 1 94.3 67 GLU B O 1
ATOM 2579 N N . TRP B 1 68 ? -7.764 -42.244 -13.372 1 94.63 68 TRP B N 1
ATOM 2580 C CA . TRP B 1 68 ? -6.316 -42.069 -13.396 1 94.63 68 TRP B CA 1
ATOM 2581 C C . TRP B 1 68 ? -5.694 -42.496 -12.071 1 94.63 68 TRP B C 1
ATOM 2583 O O . TRP B 1 68 ? -4.526 -42.889 -12.024 1 94.63 68 TRP B O 1
ATOM 2593 N N . ALA B 1 69 ? -6.393 -42.321 -10.932 1 92.87 69 ALA B N 1
ATOM 2594 C CA . ALA B 1 69 ? -5.918 -42.61 -9.582 1 92.87 69 ALA B CA 1
ATOM 2595 C C . ALA B 1 69 ? -4.535 -42.01 -9.347 1 92.87 69 ALA B C 1
ATOM 2597 O O . ALA B 1 69 ? -3.604 -42.715 -8.951 1 92.87 69 ALA B O 1
ATOM 2598 N N . PRO B 1 70 ? -4.48 -40.756 -9.558 1 94.69 70 PRO B N 1
ATOM 2599 C CA . PRO B 1 70 ? -3.161 -40.13 -9.429 1 94.69 70 PRO B CA 1
ATOM 2600 C C . PRO B 1 70 ? -2.668 -40.086 -7.985 1 94.69 70 PRO B C 1
ATOM 2602 O O . PRO B 1 70 ? -3.473 -40.138 -7.051 1 94.69 70 PRO B O 1
ATOM 2605 N N . ALA B 1 71 ? -1.332 -40.048 -7.877 1 94.83 71 ALA B N 1
ATOM 2606 C CA . ALA B 1 71 ? -0.731 -39.878 -6.557 1 94.83 71 ALA B CA 1
ATOM 2607 C C . ALA B 1 71 ? -1.155 -38.554 -5.928 1 94.83 71 ALA B C 1
ATOM 2609 O O . ALA B 1 71 ? -1.333 -38.467 -4.711 1 94.83 71 ALA B O 1
ATOM 2610 N N . ALA B 1 72 ? -1.322 -37.531 -6.755 1 94.55 72 ALA B N 1
ATOM 2611 C CA . ALA B 1 72 ? -1.772 -36.202 -6.349 1 94.55 72 ALA B CA 1
ATOM 2612 C C . ALA B 1 72 ? -2.218 -35.382 -7.555 1 94.55 72 ALA B C 1
ATOM 2614 O O . ALA B 1 72 ? -1.892 -35.717 -8.696 1 94.55 72 ALA B O 1
ATOM 2615 N N . VAL B 1 73 ? -2.935 -34.382 -7.254 1 92.65 73 VAL B N 1
ATOM 2616 C CA . VAL B 1 73 ? -3.39 -33.435 -8.266 1 92.65 73 VAL B CA 1
ATOM 2617 C C . VAL B 1 73 ? -2.628 -32.119 -8.122 1 92.65 73 VAL B C 1
ATOM 2619 O O . VAL B 1 73 ? -2.49 -31.593 -7.015 1 92.65 73 VAL B O 1
ATOM 2622 N N . VAL B 1 74 ? -2.144 -31.611 -9.292 1 92.3 74 VAL B N 1
ATOM 2623 C CA . VAL B 1 74 ? -1.342 -30.392 -9.291 1 92.3 74 VAL B CA 1
ATOM 2624 C C . VAL B 1 74 ? -1.995 -29.342 -10.187 1 92.3 74 VAL B C 1
ATOM 2626 O O . VAL B 1 74 ? -1.877 -29.404 -11.413 1 92.3 74 VAL B O 1
ATOM 2629 N N . PRO B 1 75 ? -2.588 -28.395 -9.543 1 88.79 75 PRO B N 1
ATOM 2630 C CA . PRO B 1 75 ? -3.097 -27.284 -10.35 1 88.79 75 PRO B CA 1
ATOM 2631 C C . PRO B 1 75 ? -1.996 -26.325 -10.797 1 88.79 75 PRO B C 1
ATOM 2633 O O . PRO B 1 75 ? -1.118 -25.975 -10.004 1 88.79 75 PRO B O 1
ATOM 2636 N N . ALA B 1 76 ? -1.965 -25.986 -12.059 1 87.12 76 ALA B N 1
ATOM 2637 C CA . ALA B 1 76 ? -0.997 -25.027 -12.582 1 87.12 76 ALA B CA 1
ATOM 2638 C C . ALA B 1 76 ? -1.641 -24.103 -13.612 1 87.12 76 ALA B C 1
ATOM 2640 O O . ALA B 1 76 ? -2.269 -24.568 -14.566 1 87.12 76 ALA B O 1
ATOM 2641 N N . GLY B 1 77 ? -1.381 -22.827 -13.349 1 80.31 77 GLY B N 1
ATOM 2642 C CA . GLY B 1 77 ? -1.928 -21.859 -14.286 1 80.31 77 GLY B CA 1
ATOM 2643 C C . GLY B 1 77 ? -3.164 -21.153 -13.76 1 80.31 77 GLY B C 1
ATOM 2644 O O . GLY B 1 77 ? -3.766 -21.593 -12.778 1 80.31 77 GLY B O 1
ATOM 2645 N N . GLY B 1 78 ? -3.533 -19.981 -14.384 1 71.31 78 GLY B N 1
ATOM 2646 C CA . GLY B 1 78 ? -4.662 -19.168 -13.962 1 71.31 78 GLY B CA 1
ATOM 2647 C C . GLY B 1 78 ? -5.993 -19.68 -14.479 1 71.31 78 GLY B C 1
ATOM 2648 O O . GLY B 1 78 ? -6.046 -20.358 -15.508 1 71.31 78 GLY B O 1
ATOM 2649 N N . VAL B 1 79 ? -6.939 -19.637 -13.622 1 59.84 79 VAL B N 1
ATOM 2650 C CA . VAL B 1 79 ? -8.313 -19.829 -14.074 1 59.84 79 VAL B CA 1
ATOM 2651 C C . VAL B 1 79 ? -9.161 -18.622 -13.679 1 59.84 79 VAL B C 1
ATOM 2653 O O . VAL B 1 79 ? -9.087 -18.15 -12.542 1 59.84 79 VAL B O 1
ATOM 2656 N N . THR B 1 80 ? -9.335 -17.72 -14.573 1 53.65 80 THR B N 1
ATOM 2657 C CA . THR B 1 80 ? -10.171 -16.572 -14.239 1 53.65 80 THR B CA 1
ATOM 2658 C C . THR B 1 80 ? -11.643 -16.97 -14.194 1 53.65 80 THR B C 1
ATOM 2660 O O . THR B 1 80 ? -12.041 -17.965 -14.803 1 53.65 80 THR B O 1
ATOM 2663 N N . ARG B 1 81 ? -12.424 -16.226 -13.276 1 52.83 81 ARG B N 1
ATOM 2664 C CA . ARG B 1 81 ? -13.851 -16.464 -13.087 1 52.83 81 ARG B CA 1
ATOM 2665 C C . ARG B 1 81 ? -14.571 -16.573 -14.427 1 52.83 81 ARG B C 1
ATOM 2667 O O . ARG B 1 81 ? -14.409 -15.714 -15.296 1 52.83 81 ARG B O 1
ATOM 2674 N N . PRO B 1 82 ? -15.123 -17.729 -14.625 1 47.5 82 PRO B N 1
ATOM 2675 C CA . PRO B 1 82 ? -15.962 -17.813 -15.823 1 47.5 82 PRO B CA 1
ATOM 2676 C C . PRO B 1 82 ? -17.066 -16.759 -15.845 1 47.5 82 PRO B C 1
ATOM 2678 O O . PRO B 1 82 ? -17.416 -16.204 -14.8 1 47.5 82 PRO B O 1
ATOM 2681 N N . SER B 1 83 ? -17.394 -16.223 -16.896 1 49.54 83 SER B N 1
ATOM 2682 C CA . SER B 1 83 ? -18.515 -15.306 -17.076 1 49.54 83 SER B CA 1
ATOM 2683 C C . SER B 1 83 ? -19.774 -15.833 -16.396 1 49.54 83 SER B C 1
ATOM 2685 O O . SER B 1 83 ? -19.918 -17.04 -16.193 1 49.54 83 SER B O 1
ATOM 2687 N N . PRO B 1 84 ? -20.5 -14.872 -15.775 1 49.13 84 PRO B N 1
ATOM 2688 C CA . PRO B 1 84 ? -21.789 -15.297 -15.222 1 49.13 84 PRO B CA 1
ATOM 2689 C C . PRO B 1 84 ? -22.51 -16.304 -16.115 1 49.13 84 PRO B C 1
ATOM 2691 O O . PRO B 1 84 ? -23.125 -17.249 -15.614 1 49.13 84 PRO B O 1
ATOM 2694 N N . ALA B 1 85 ? -22.454 -16.118 -17.349 1 46.41 85 ALA B N 1
ATOM 2695 C CA . ALA B 1 85 ? -23.141 -17.004 -18.285 1 46.41 85 ALA B CA 1
ATOM 2696 C C . ALA B 1 85 ? -22.583 -18.422 -18.209 1 46.41 85 ALA B C 1
ATOM 2698 O O . ALA B 1 85 ? -23.339 -19.396 -18.253 1 46.41 85 ALA B O 1
ATOM 2699 N N . ALA B 1 86 ? -21.354 -18.414 -18.04 1 49.5 86 ALA B N 1
ATOM 2700 C CA . ALA B 1 86 ? -20.714 -19.723 -17.942 1 49.5 86 ALA B CA 1
ATOM 2701 C C . ALA B 1 86 ? -21.063 -20.406 -16.623 1 49.5 86 ALA B C 1
ATOM 2703 O O . ALA B 1 86 ? -21.277 -21.62 -16.583 1 49.5 86 ALA B O 1
ATOM 2704 N N . LEU B 1 87 ? -21.121 -19.56 -15.557 1 53 87 LEU B N 1
ATOM 2705 C CA . LEU B 1 87 ? -21.483 -20.078 -14.242 1 53 87 LEU B CA 1
ATOM 2706 C C . LEU B 1 87 ? -22.926 -20.571 -14.231 1 53 87 LEU B C 1
ATOM 2708 O O . LEU B 1 87 ? -23.231 -21.598 -13.62 1 53 87 LEU B O 1
ATOM 2712 N N . LEU B 1 88 ? -23.73 -19.771 -14.894 1 50.48 88 LEU B N 1
ATOM 2713 C CA . LEU B 1 88 ? -25.128 -20.168 -15.022 1 50.48 88 LEU B CA 1
ATOM 2714 C C . LEU B 1 88 ? -25.252 -21.489 -15.773 1 50.48 88 LEU B C 1
ATOM 2716 O O . LEU B 1 88 ? -26.059 -22.345 -15.404 1 50.48 88 LEU B O 1
ATOM 2720 N N . ASN B 1 89 ? -24.544 -21.541 -16.782 1 49.45 89 ASN B N 1
ATOM 2721 C CA . ASN B 1 89 ? -24.579 -22.769 -17.569 1 49.45 89 ASN B CA 1
ATOM 2722 C C . ASN B 1 89 ? -24.044 -23.958 -16.778 1 49.45 89 ASN B C 1
ATOM 2724 O O . ASN B 1 89 ? -24.58 -25.064 -16.872 1 49.45 89 ASN B O 1
ATOM 2728 N N . ALA B 1 90 ? -23.044 -23.613 -15.954 1 51.32 90 ALA B N 1
ATOM 2729 C CA . ALA B 1 90 ? -22.475 -24.654 -15.102 1 51.32 90 ALA B CA 1
ATOM 2730 C C . ALA B 1 90 ? -23.409 -24.985 -13.941 1 51.32 90 ALA B C 1
ATOM 2732 O O . ALA B 1 90 ? -23.485 -26.137 -13.506 1 51.32 90 ALA B O 1
ATOM 2733 N N . ALA B 1 91 ? -24.009 -23.983 -13.36 1 52.54 91 ALA B N 1
ATOM 2734 C CA . ALA B 1 91 ? -24.968 -24.178 -12.276 1 52.54 91 ALA B CA 1
ATOM 2735 C C . ALA B 1 91 ? -26.025 -25.211 -12.659 1 52.54 91 ALA B C 1
ATOM 2737 O O . ALA B 1 91 ? -26.487 -25.978 -11.811 1 52.54 91 ALA B O 1
ATOM 2738 N N . HIS B 1 92 ? -26.32 -25.082 -13.895 1 48.18 92 HIS B N 1
ATOM 2739 C CA . HIS B 1 92 ? -27.313 -26.057 -14.333 1 48.18 92 HIS B CA 1
ATOM 2740 C C . HIS B 1 92 ? -26.751 -27.474 -14.29 1 48.18 92 HIS B C 1
ATOM 2742 O O . HIS B 1 92 ? -27.502 -28.44 -14.138 1 48.18 92 HIS B O 1
ATOM 2748 N N . ALA B 1 93 ? -25.518 -27.441 -14.466 1 46.4 93 ALA B N 1
ATOM 2749 C CA . ALA B 1 93 ? -24.922 -28.774 -14.503 1 46.4 93 ALA B CA 1
ATOM 2750 C C . ALA B 1 93 ? -24.561 -29.253 -13.1 1 46.4 93 ALA B C 1
ATOM 2752 O O . ALA B 1 93 ? -24.449 -30.457 -12.857 1 46.4 93 ALA B O 1
ATOM 2753 N N . VAL B 1 94 ? -24.237 -28.248 -12.253 1 50.26 94 VAL B N 1
ATOM 2754 C CA . VAL B 1 94 ? -23.793 -28.624 -10.915 1 50.26 94 VAL B CA 1
ATOM 2755 C C . VAL B 1 94 ? -24.999 -28.752 -9.987 1 50.26 94 VAL B C 1
ATOM 2757 O O . VAL B 1 94 ? -25.761 -27.798 -9.815 1 50.26 94 VAL B O 1
ATOM 2760 N N . ARG B 1 95 ? -25.426 -29.86 -9.762 1 50.31 95 ARG B N 1
ATOM 2761 C CA . ARG B 1 95 ? -26.58 -30.162 -8.921 1 50.31 95 ARG B CA 1
ATOM 2762 C C . ARG B 1 95 ? -26.357 -29.682 -7.491 1 50.31 95 ARG B C 1
ATOM 2764 O O . ARG B 1 95 ? -27.3 -29.604 -6.702 1 50.31 95 ARG B O 1
ATOM 2771 N N . ASN B 1 96 ? -25.059 -29.436 -7.042 1 48.85 96 ASN B N 1
ATOM 2772 C CA . ASN B 1 96 ? -24.868 -29.101 -5.635 1 48.85 96 ASN B CA 1
ATOM 2773 C C . ASN B 1 96 ? -24.824 -27.591 -5.42 1 48.85 96 ASN B C 1
ATOM 2775 O O . ASN B 1 96 ? -23.861 -26.931 -5.814 1 48.85 96 ASN B O 1
ATOM 2779 N N . ARG B 1 97 ? -25.869 -27.053 -5.033 1 50.3 97 ARG B N 1
ATOM 2780 C CA . ARG B 1 97 ? -26.192 -25.65 -4.792 1 50.3 97 ARG B CA 1
ATOM 2781 C C . ARG B 1 97 ? -25.126 -24.983 -3.931 1 50.3 97 ARG B C 1
ATOM 2783 O O . ARG B 1 97 ? -24.922 -23.77 -4.015 1 50.3 97 ARG B O 1
ATOM 2790 N N . ASP B 1 98 ? -24.549 -25.71 -3.089 1 52.06 98 ASP B N 1
ATOM 2791 C CA . ASP B 1 98 ? -23.613 -25.111 -2.142 1 52.06 98 ASP B CA 1
ATOM 2792 C C . ASP B 1 98 ? -22.339 -24.651 -2.846 1 52.06 98 ASP B C 1
ATOM 2794 O O . ASP B 1 98 ? -21.731 -23.653 -2.452 1 52.06 98 ASP B O 1
ATOM 2798 N N . ILE B 1 99 ? -21.956 -25.367 -3.822 1 51.59 99 ILE B N 1
ATOM 2799 C CA . ILE B 1 99 ? -20.788 -24.986 -4.609 1 51.59 99 ILE B CA 1
ATOM 2800 C C . ILE B 1 99 ? -21.079 -23.696 -5.372 1 51.59 99 ILE B C 1
ATOM 2802 O O . ILE B 1 99 ? -20.214 -22.823 -5.479 1 51.59 99 ILE B O 1
ATOM 2806 N N . LEU B 1 100 ? -22.333 -23.616 -5.8 1 51.14 100 LEU B N 1
ATOM 2807 C CA . LEU B 1 100 ? -22.736 -22.43 -6.549 1 51.14 100 LEU B CA 1
ATOM 2808 C C . LEU B 1 100 ? -22.626 -21.179 -5.685 1 51.14 100 LEU B C 1
ATOM 2810 O O . LEU B 1 100 ? -22.219 -20.12 -6.168 1 51.14 100 LEU B O 1
ATOM 2814 N N . LYS B 1 101 ? -22.979 -21.4 -4.494 1 53.07 101 LYS B N 1
ATOM 2815 C CA . LYS B 1 101 ? -22.918 -20.271 -3.569 1 53.07 101 LYS B CA 1
ATOM 2816 C C . LYS B 1 101 ? -21.48 -19.804 -3.365 1 53.07 101 LYS B C 1
ATOM 2818 O O . LYS B 1 101 ? -21.231 -18.613 -3.169 1 53.07 101 LYS B O 1
ATOM 2823 N N . SER B 1 102 ? -20.699 -20.837 -3.34 1 50.99 102 SER B N 1
ATOM 2824 C CA . SER B 1 102 ? -19.286 -20.519 -3.156 1 50.99 102 SER B CA 1
ATOM 2825 C C . SER B 1 102 ? -18.696 -19.879 -4.408 1 50.99 102 SER B C 1
ATOM 2827 O O . SER B 1 102 ? -17.687 -19.174 -4.334 1 50.99 102 SER B O 1
ATOM 2829 N N . LEU B 1 103 ? -19.319 -20.192 -5.503 1 49.36 103 LEU B N 1
ATOM 2830 C CA . LEU B 1 103 ? -18.883 -19.677 -6.796 1 49.36 103 LEU B CA 1
ATOM 2831 C C . LEU B 1 103 ? -19.173 -18.184 -6.913 1 49.36 103 LEU B C 1
ATOM 2833 O O . LEU B 1 103 ? -18.521 -17.48 -7.687 1 49.36 103 LEU B O 1
ATOM 2837 N N . ALA B 1 104 ? -20.199 -17.841 -6.234 1 41.99 104 ALA B N 1
ATOM 2838 C CA . ALA B 1 104 ? -20.665 -16.458 -6.295 1 41.99 104 ALA B CA 1
ATOM 2839 C C . ALA B 1 104 ? -19.635 -15.505 -5.697 1 41.99 104 ALA B C 1
ATOM 2841 O O . ALA B 1 104 ? -19.77 -14.284 -5.809 1 41.99 104 ALA B O 1
ATOM 2842 N N . GLY B 1 105 ? -18.596 -16.165 -5.137 1 44.35 105 GLY B N 1
ATOM 2843 C CA . GLY B 1 105 ? -17.632 -15.234 -4.572 1 44.35 105 GLY B CA 1
ATOM 2844 C C . GLY B 1 105 ? -16.489 -14.912 -5.517 1 44.35 105 GLY B C 1
ATOM 2845 O O . GLY B 1 105 ? -16.487 -15.352 -6.669 1 44.35 105 GLY B O 1
ATOM 2846 N N . GLY B 1 106 ? -15.556 -14.027 -5.274 1 47.47 106 GLY B N 1
ATOM 2847 C CA . GLY B 1 106 ? -14.412 -13.552 -6.036 1 47.47 106 GLY B CA 1
ATOM 2848 C C . GLY B 1 106 ? -13.575 -14.675 -6.619 1 47.47 106 GLY B C 1
ATOM 2849 O O . GLY B 1 106 ? -13.798 -15.847 -6.31 1 47.47 106 GLY B O 1
ATOM 2850 N N . ASP B 1 107 ? -12.81 -14.471 -7.708 1 51.12 107 ASP B N 1
ATOM 2851 C CA . ASP B 1 107 ? -11.976 -15.359 -8.512 1 51.12 107 ASP B CA 1
ATOM 2852 C C . ASP B 1 107 ? -11.256 -16.38 -7.635 1 51.12 107 ASP B C 1
ATOM 2854 O O . ASP B 1 107 ? -11.204 -17.566 -7.968 1 51.12 107 ASP B O 1
ATOM 2858 N N . ASP B 1 108 ? -10.791 -15.948 -6.586 1 55.13 108 ASP B N 1
ATOM 2859 C CA . ASP B 1 108 ? -9.993 -16.813 -5.722 1 55.13 108 ASP B CA 1
ATOM 2860 C C . ASP B 1 108 ? -10.867 -17.857 -5.031 1 55.13 108 ASP B C 1
ATOM 2862 O O . ASP B 1 108 ? -10.428 -18.984 -4.794 1 55.13 108 ASP B O 1
ATOM 2866 N N . ARG B 1 109 ? -12.078 -17.569 -4.949 1 55.48 109 ARG B N 1
ATOM 2867 C CA . ARG B 1 109 ? -12.969 -18.471 -4.227 1 55.48 109 ARG B CA 1
ATOM 2868 C C . ARG B 1 109 ? -13.326 -19.685 -5.078 1 55.48 109 ARG B C 1
ATOM 2870 O O . ARG B 1 109 ? -13.398 -20.806 -4.571 1 55.48 109 ARG B O 1
ATOM 2877 N N . LEU B 1 110 ? -13.432 -19.4 -6.366 1 58.27 110 LEU B N 1
ATOM 2878 C CA . LEU B 1 110 ? -13.789 -20.504 -7.251 1 58.27 110 LEU B CA 1
ATOM 2879 C C . LEU B 1 110 ? -12.686 -21.557 -7.277 1 58.27 110 LEU B C 1
ATOM 2881 O O . LEU B 1 110 ? -12.96 -22.751 -7.136 1 58.27 110 LEU B O 1
ATOM 2885 N N . LEU B 1 111 ? -11.492 -21.087 -7.441 1 62.18 111 LEU B N 1
ATOM 2886 C CA . LEU B 1 111 ? -10.369 -22.017 -7.479 1 62.18 111 LEU B CA 1
ATOM 2887 C C . LEU B 1 111 ? -10.245 -22.775 -6.162 1 62.18 111 LEU B C 1
ATOM 2889 O O . LEU B 1 111 ? -10.022 -23.988 -6.157 1 62.18 111 LEU B O 1
ATOM 2893 N N . ARG B 1 112 ? -10.554 -22.076 -5.172 1 66.49 112 ARG B N 1
ATOM 2894 C CA . ARG B 1 112 ? -10.489 -22.715 -3.861 1 66.49 112 ARG B CA 1
ATOM 2895 C C . ARG B 1 112 ? -11.604 -23.743 -3.697 1 66.49 112 ARG B C 1
ATOM 2897 O O . ARG B 1 112 ? -11.397 -24.8 -3.099 1 66.49 112 ARG B O 1
ATOM 2904 N N . ALA B 1 113 ? -12.689 -23.392 -4.257 1 65.58 113 ALA B N 1
ATOM 2905 C CA . ALA B 1 113 ? -13.822 -24.312 -4.182 1 65.58 113 ALA B CA 1
ATOM 2906 C C . ALA B 1 113 ? -13.529 -25.605 -4.938 1 65.58 113 ALA B C 1
ATOM 2908 O O . ALA B 1 113 ? -13.861 -26.695 -4.467 1 65.58 113 ALA B O 1
ATOM 2909 N N . VAL B 1 114 ? -12.934 -25.447 -6.02 1 68.14 114 VAL B N 1
ATOM 2910 C CA . VAL B 1 114 ? -12.587 -26.61 -6.829 1 68.14 114 VAL B CA 1
ATOM 2911 C C . VAL B 1 114 ? -11.558 -27.464 -6.092 1 68.14 114 VAL B C 1
ATOM 2913 O O . VAL B 1 114 ? -11.676 -28.691 -6.05 1 68.14 114 VAL B O 1
ATOM 2916 N N . LEU B 1 115 ? -10.614 -26.842 -5.499 1 72.78 115 LEU B N 1
ATOM 2917 C CA . LEU B 1 115 ? -9.58 -27.557 -4.759 1 72.78 115 LEU B CA 1
ATOM 2918 C C . LEU B 1 115 ? -10.178 -28.302 -3.57 1 72.78 115 LEU B C 1
ATOM 2920 O O . LEU B 1 115 ? -9.818 -29.451 -3.308 1 72.78 115 LEU B O 1
ATOM 2924 N N . SER B 1 116 ? -11.071 -27.67 -2.938 1 74.68 116 SER B N 1
ATOM 2925 C CA . SER B 1 116 ? -11.75 -28.293 -1.806 1 74.68 116 SER B CA 1
ATOM 2926 C C . SER B 1 116 ? -12.551 -29.513 -2.247 1 74.68 116 SER B C 1
ATOM 2928 O O . SER B 1 116 ? -12.567 -30.534 -1.556 1 74.68 116 SER B O 1
ATOM 2930 N N . LEU B 1 117 ? -13.158 -29.386 -3.322 1 74.88 117 LEU B N 1
ATOM 2931 C CA . LEU B 1 117 ? -13.955 -30.482 -3.86 1 74.88 117 LEU B CA 1
ATOM 2932 C C . LEU B 1 117 ? -13.074 -31.681 -4.197 1 74.88 117 LEU B C 1
ATOM 2934 O O . LEU B 1 117 ? -13.457 -32.827 -3.95 1 74.88 117 LEU B O 1
ATOM 2938 N N . LEU B 1 118 ? -11.961 -31.445 -4.745 1 81.69 118 LEU B N 1
ATOM 2939 C CA . LEU B 1 118 ? -11.021 -32.513 -5.067 1 81.69 118 LEU B CA 1
ATOM 2940 C C . LEU B 1 118 ? -10.568 -33.237 -3.804 1 81.69 118 LEU B C 1
ATOM 2942 O O . LEU B 1 118 ? -10.535 -34.47 -3.767 1 81.69 118 LEU B O 1
ATOM 2946 N N . GLU B 1 119 ? -10.295 -32.463 -2.809 1 84.59 119 GLU B N 1
ATOM 2947 C CA . GLU B 1 119 ? -9.838 -33.039 -1.548 1 84.59 119 GLU B CA 1
ATOM 2948 C C . GLU B 1 119 ? -10.95 -33.834 -0.87 1 84.59 119 GLU B C 1
ATOM 2950 O O . GLU B 1 119 ? -10.7 -34.896 -0.296 1 84.59 119 GLU B O 1
ATOM 2955 N N . GLU B 1 120 ? -12.082 -33.348 -1.004 1 83.95 120 GLU B N 1
ATOM 2956 C CA . GLU B 1 120 ? -13.238 -34.032 -0.432 1 83.95 120 GLU B CA 1
ATOM 2957 C C . GLU B 1 120 ? -13.482 -35.373 -1.118 1 83.95 120 GLU B C 1
ATOM 2959 O O . GLU B 1 120 ? -14.046 -36.289 -0.517 1 83.95 120 GLU B O 1
ATOM 2964 N N . ASN B 1 121 ? -13.068 -35.506 -2.259 1 86.68 121 ASN B N 1
ATOM 2965 C CA . ASN B 1 121 ? -13.248 -36.746 -3.006 1 86.68 121 ASN B CA 1
ATOM 2966 C C . ASN B 1 121 ? -12.005 -37.628 -2.937 1 86.68 121 ASN B C 1
ATOM 2968 O O . ASN B 1 121 ? -11.816 -38.509 -3.777 1 86.68 121 ASN B O 1
ATOM 2972 N N . GLY B 1 122 ? -11.064 -37.25 -2.048 1 87.91 122 GLY B N 1
ATOM 2973 C CA . GLY B 1 122 ? -9.972 -38.143 -1.698 1 87.91 122 GLY B CA 1
ATOM 2974 C C . GLY B 1 122 ? -8.707 -37.88 -2.493 1 87.91 122 GLY B C 1
ATOM 2975 O O . GLY B 1 122 ? -7.77 -38.681 -2.461 1 87.91 122 GLY B O 1
ATOM 2976 N N . HIS B 1 123 ? -8.734 -36.799 -3.189 1 90.1 123 HIS B N 1
ATOM 2977 C CA . HIS B 1 123 ? -7.532 -36.489 -3.956 1 90.1 123 HIS B CA 1
ATOM 2978 C C . HIS B 1 123 ? -6.594 -35.583 -3.167 1 90.1 123 HIS B C 1
ATOM 2980 O O . HIS B 1 123 ? -7.037 -34.621 -2.536 1 90.1 123 HIS B O 1
ATOM 2986 N N . ARG B 1 124 ? -5.405 -35.992 -3.179 1 91.45 124 ARG B N 1
ATOM 2987 C CA . ARG B 1 124 ? -4.385 -35.109 -2.623 1 91.45 124 ARG B CA 1
ATOM 2988 C C . ARG B 1 124 ? -4.005 -34.016 -3.617 1 91.45 124 ARG B C 1
ATOM 2990 O O . ARG B 1 124 ? -3.746 -34.299 -4.789 1 91.45 124 ARG B O 1
ATOM 2997 N N . VAL B 1 125 ? -4.027 -32.784 -3.113 1 90.28 125 VAL B N 1
ATOM 2998 C CA . VAL B 1 125 ? -3.667 -31.664 -3.976 1 90.28 125 VAL B CA 1
ATOM 2999 C C . VAL B 1 125 ? -2.302 -31.115 -3.569 1 90.28 125 VAL B C 1
ATOM 3001 O O . VAL B 1 125 ? -2.069 -30.823 -2.394 1 90.28 125 VAL B O 1
ATOM 3004 N N . LEU B 1 126 ? -1.4 -31.038 -4.535 1 90.59 126 LEU B N 1
ATOM 3005 C CA . LEU B 1 126 ? -0.074 -30.475 -4.302 1 90.59 126 LEU B CA 1
ATOM 3006 C C . LEU B 1 126 ? 0.112 -29.18 -5.086 1 90.59 126 LEU B C 1
ATOM 3008 O O . LEU B 1 126 ? -0.441 -29.025 -6.176 1 90.59 126 LEU B O 1
ATOM 3012 N N . GLY B 1 127 ? 0.924 -28.309 -4.504 1 89.05 127 GLY B N 1
ATOM 3013 C CA . GLY B 1 127 ? 1.271 -27.081 -5.201 1 89.05 127 GLY B CA 1
ATOM 3014 C C . GLY B 1 127 ? 2.507 -27.218 -6.07 1 89.05 127 GLY B C 1
ATOM 3015 O O . GLY B 1 127 ? 3.274 -28.171 -5.922 1 89.05 127 GLY B O 1
ATOM 3016 N N . VAL B 1 128 ? 2.627 -26.245 -6.937 1 87.8 128 VAL B N 1
ATOM 3017 C CA . VAL B 1 128 ? 3.786 -26.202 -7.823 1 87.8 128 VAL B CA 1
ATOM 3018 C C . VAL B 1 128 ? 5.069 -26.203 -6.996 1 87.8 128 VAL B C 1
ATOM 3020 O O . VAL B 1 128 ? 6.053 -26.849 -7.366 1 87.8 128 VAL B O 1
ATOM 3023 N N . HIS B 1 129 ? 5.03 -25.556 -5.872 1 87.55 129 HIS B N 1
ATOM 3024 C CA . HIS B 1 129 ? 6.208 -25.436 -5.021 1 87.55 129 HIS B CA 1
ATOM 3025 C C . HIS B 1 129 ? 6.631 -26.794 -4.47 1 87.55 129 HIS B C 1
ATOM 3027 O O . HIS B 1 129 ? 7.799 -26.995 -4.132 1 87.55 129 HIS B O 1
ATOM 3033 N N . GLU B 1 130 ? 5.729 -27.815 -4.472 1 88.99 130 GLU B N 1
ATOM 3034 C CA . GLU B 1 130 ? 6.023 -29.141 -3.938 1 88.99 130 GLU B CA 1
ATOM 3035 C C . GLU B 1 130 ? 6.514 -30.081 -5.036 1 88.99 130 GLU B C 1
ATOM 3037 O O . GLU B 1 130 ? 7.337 -30.963 -4.783 1 88.99 130 GLU B O 1
ATOM 3042 N N . VAL B 1 131 ? 6.077 -29.819 -6.246 1 91.54 131 VAL B N 1
ATOM 3043 C CA . VAL B 1 131 ? 6.317 -30.824 -7.277 1 91.54 131 VAL B CA 1
ATOM 3044 C C . VAL B 1 131 ? 7.41 -30.34 -8.227 1 91.54 131 VAL B C 1
ATOM 3046 O O . VAL B 1 131 ? 8.002 -31.136 -8.96 1 91.54 131 VAL B O 1
ATOM 3049 N N . ALA B 1 132 ? 7.653 -29.066 -8.248 1 92.26 132 ALA B N 1
ATOM 3050 C CA . ALA B 1 132 ? 8.674 -28.494 -9.121 1 92.26 132 ALA B CA 1
ATOM 3051 C C . ALA B 1 132 ? 9.516 -27.461 -8.377 1 92.26 132 ALA B C 1
ATOM 3053 O O . ALA B 1 132 ? 9.579 -26.297 -8.778 1 92.26 132 ALA B O 1
ATOM 3054 N N . PRO B 1 133 ? 10.224 -27.857 -7.378 1 90.89 133 PRO B N 1
ATOM 3055 C CA . PRO B 1 133 ? 11.011 -26.928 -6.563 1 90.89 133 PRO B CA 1
ATOM 3056 C C . PRO B 1 133 ? 12.117 -26.237 -7.357 1 90.89 133 PRO B C 1
ATOM 3058 O O . PRO B 1 133 ? 12.599 -25.175 -6.956 1 90.89 133 PRO B O 1
ATOM 3061 N N . ASP B 1 134 ? 12.513 -26.851 -8.464 1 92.14 134 ASP B N 1
ATOM 3062 C CA . ASP B 1 134 ? 13.586 -26.291 -9.28 1 92.14 134 ASP B CA 1
ATOM 3063 C C . ASP B 1 134 ? 13.14 -24.998 -9.96 1 92.14 134 ASP B C 1
ATOM 3065 O O . ASP B 1 134 ? 13.972 -24.224 -10.439 1 92.14 134 ASP B O 1
ATOM 3069 N N . LEU B 1 135 ? 11.844 -24.824 -9.959 1 92.32 135 LEU B N 1
ATOM 3070 C CA . LEU B 1 135 ? 11.305 -23.613 -10.568 1 92.32 135 LEU B CA 1
ATOM 3071 C C . LEU B 1 135 ? 11.307 -22.457 -9.573 1 92.32 135 LEU B C 1
ATOM 3073 O O . LEU B 1 135 ? 11.107 -21.302 -9.956 1 92.32 135 LEU B O 1
ATOM 3077 N N . LEU B 1 136 ? 11.565 -22.741 -8.354 1 93.45 136 LEU B N 1
ATOM 3078 C CA . LEU B 1 136 ? 11.439 -21.752 -7.289 1 93.45 136 LEU B CA 1
ATOM 3079 C C . LEU B 1 136 ? 12.782 -21.089 -7 1 93.45 136 LEU B C 1
ATOM 3081 O O . LEU B 1 136 ? 13.835 -21.688 -7.227 1 93.45 136 LEU B O 1
ATOM 3085 N N . GLY B 1 137 ? 12.669 -19.886 -6.581 1 93.29 137 GLY B N 1
ATOM 3086 C CA . GLY B 1 137 ? 13.874 -19.256 -6.068 1 93.29 137 GLY B CA 1
ATOM 3087 C C . GLY B 1 137 ? 14.452 -19.968 -4.86 1 93.29 137 GLY B C 1
ATOM 3088 O O . GLY B 1 137 ? 13.71 -20.51 -4.038 1 93.29 137 GLY B O 1
ATOM 3089 N N . ARG B 1 138 ? 15.763 -20.02 -4.757 1 94.29 138 ARG B N 1
ATOM 3090 C CA . ARG B 1 138 ? 16.455 -20.629 -3.626 1 94.29 138 ARG B CA 1
ATOM 3091 C C . ARG B 1 138 ? 16.961 -19.565 -2.657 1 94.29 138 ARG B C 1
ATOM 3093 O O . ARG B 1 138 ? 17.057 -18.389 -3.013 1 94.29 138 ARG B O 1
ATOM 3100 N N . LEU B 1 139 ? 17.308 -20.028 -1.461 1 96.73 139 LEU B N 1
ATOM 3101 C CA . LEU B 1 139 ? 17.87 -19.128 -0.46 1 96.73 139 LEU B CA 1
ATOM 3102 C C . LEU B 1 139 ? 19.218 -18.581 -0.917 1 96.73 139 LEU B C 1
ATOM 3104 O O . LEU B 1 139 ? 20.042 -19.321 -1.457 1 96.73 139 LEU B O 1
ATOM 3108 N N . GLY B 1 140 ? 19.369 -17.299 -0.72 1 97.01 140 GLY B N 1
ATOM 3109 C CA . GLY B 1 140 ? 20.645 -16.686 -1.055 1 97.01 140 GLY B CA 1
ATOM 3110 C C . GLY B 1 140 ? 20.681 -16.111 -2.458 1 97.01 140 GLY B C 1
ATOM 3111 O O . GLY B 1 140 ? 19.639 -15.955 -3.097 1 97.01 140 GLY B O 1
ATOM 3112 N N . ARG B 1 141 ? 21.87 -15.774 -2.88 1 97.39 141 ARG B N 1
ATOM 3113 C CA . ARG B 1 141 ? 22.084 -15.068 -4.139 1 97.39 141 ARG B CA 1
ATOM 3114 C C . ARG B 1 141 ? 21.849 -15.992 -5.33 1 97.39 141 ARG B C 1
ATOM 3116 O O . ARG B 1 141 ? 22.379 -17.104 -5.374 1 97.39 141 ARG B O 1
ATOM 3123 N N . LEU B 1 142 ? 21.119 -15.58 -6.27 1 97.14 142 LEU B N 1
ATOM 3124 C CA . LEU B 1 142 ? 20.874 -16.339 -7.492 1 97.14 142 LEU B CA 1
ATOM 3125 C C . LEU B 1 142 ? 21.784 -15.864 -8.619 1 97.14 142 LEU B C 1
ATOM 3127 O O . LEU B 1 142 ? 22.155 -16.649 -9.495 1 97.14 142 LEU B O 1
ATOM 3131 N N . GLY B 1 143 ? 22.155 -14.554 -8.571 1 96.9 143 GLY B N 1
ATOM 3132 C CA . GLY B 1 143 ? 23.028 -13.966 -9.574 1 96.9 143 GLY B CA 1
ATOM 3133 C C . GLY B 1 143 ? 24.405 -13.621 -9.038 1 96.9 143 GLY B C 1
ATOM 3134 O O . GLY B 1 143 ? 24.894 -14.264 -8.108 1 96.9 143 GLY B O 1
ATOM 3135 N N . ARG B 1 144 ? 25.024 -12.687 -9.653 1 97.31 144 ARG B N 1
ATOM 3136 C CA . ARG B 1 144 ? 26.422 -12.398 -9.35 1 97.31 144 ARG B CA 1
ATOM 3137 C C . ARG B 1 144 ? 26.54 -11.256 -8.346 1 97.31 144 ARG B C 1
ATOM 3139 O O . ARG B 1 144 ? 27.55 -11.136 -7.65 1 97.31 144 ARG B O 1
ATOM 3146 N N . VAL B 1 145 ? 25.597 -10.489 -8.3 1 97.49 145 VAL B N 1
ATOM 3147 C CA . VAL B 1 145 ? 25.661 -9.264 -7.51 1 97.49 145 VAL B CA 1
ATOM 3148 C C . VAL B 1 145 ? 25.102 -9.52 -6.113 1 97.49 145 VAL B C 1
ATOM 3150 O O . VAL B 1 145 ? 24.105 -10.229 -5.956 1 97.49 145 VAL B O 1
ATOM 3153 N N . GLU B 1 146 ? 25.689 -8.919 -5.078 1 97.13 146 GLU B N 1
ATOM 3154 C CA . GLU B 1 146 ? 25.245 -9.028 -3.692 1 97.13 146 GLU B CA 1
ATOM 3155 C C . GLU B 1 146 ? 24.666 -7.708 -3.192 1 97.13 146 GLU B C 1
ATOM 3157 O O . GLU B 1 146 ? 25.137 -6.634 -3.573 1 97.13 146 GLU B O 1
ATOM 3162 N N . PRO B 1 147 ? 23.691 -7.881 -2.312 1 97.7 147 PRO B N 1
ATOM 3163 C CA . PRO B 1 147 ? 23.189 -6.632 -1.735 1 97.7 147 PRO B CA 1
ATOM 3164 C C . PRO B 1 147 ? 24.217 -5.937 -0.845 1 97.7 147 PRO B C 1
ATOM 3166 O O . PRO B 1 147 ? 24.978 -6.604 -0.138 1 97.7 147 PRO B O 1
ATOM 3169 N N . ASP B 1 148 ? 24.203 -4.632 -0.924 1 96.82 148 ASP B N 1
ATOM 3170 C CA . ASP B 1 148 ? 24.992 -3.86 0.032 1 96.82 148 ASP B CA 1
ATOM 3171 C C . ASP B 1 148 ? 24.196 -3.586 1.306 1 96.82 148 ASP B C 1
ATOM 3173 O O . ASP B 1 148 ? 23.096 -4.115 1.483 1 96.82 148 ASP B O 1
ATOM 3177 N N . SER B 1 149 ? 24.78 -2.819 2.193 1 96.67 149 SER B N 1
ATOM 3178 C CA . SER B 1 149 ? 24.174 -2.582 3.499 1 96.67 149 SER B CA 1
ATOM 3179 C C . SER B 1 149 ? 22.842 -1.851 3.366 1 96.67 149 SER B C 1
ATOM 3181 O O . SER B 1 149 ? 21.887 -2.156 4.083 1 96.67 149 SER B O 1
ATOM 3183 N N . ASP B 1 150 ? 22.748 -0.886 2.435 1 95.68 150 ASP B N 1
ATOM 3184 C CA . ASP B 1 150 ? 21.507 -0.149 2.222 1 95.68 150 ASP B CA 1
ATOM 3185 C C . ASP B 1 150 ? 20.4 -1.07 1.715 1 95.68 150 ASP B C 1
ATOM 3187 O O . ASP B 1 150 ? 19.265 -1.007 2.192 1 95.68 150 ASP B O 1
ATOM 3191 N N . ALA B 1 151 ? 20.808 -1.891 0.826 1 97.59 151 ALA B N 1
ATOM 3192 C CA . ALA B 1 151 ? 19.844 -2.829 0.256 1 97.59 151 ALA B CA 1
ATOM 3193 C C . ALA B 1 151 ? 19.38 -3.84 1.3 1 97.59 151 ALA B C 1
ATOM 3195 O O . ALA B 1 151 ? 18.21 -4.232 1.318 1 97.59 151 ALA B O 1
ATOM 3196 N N . THR B 1 152 ? 20.279 -4.25 2.13 1 97.92 152 THR B N 1
ATOM 3197 C CA . THR B 1 152 ? 19.938 -5.2 3.183 1 97.92 152 THR B CA 1
ATOM 3198 C C . THR B 1 152 ? 18.906 -4.603 4.136 1 97.92 152 THR B C 1
ATOM 3200 O O . THR B 1 152 ? 17.969 -5.288 4.552 1 97.92 152 THR B O 1
ATOM 3203 N N . LEU B 1 153 ? 19.078 -3.371 4.424 1 97.11 153 LEU B N 1
ATOM 3204 C CA . LEU B 1 153 ? 18.107 -2.67 5.257 1 97.11 153 LEU B CA 1
ATOM 3205 C C . LEU B 1 153 ? 16.748 -2.603 4.568 1 97.11 153 LEU B C 1
ATOM 3207 O O . LEU B 1 153 ? 15.715 -2.834 5.199 1 97.11 153 LEU B O 1
ATOM 3211 N N . SER B 1 154 ? 16.748 -2.299 3.297 1 97.56 154 SER B N 1
ATOM 3212 C CA . SER B 1 154 ? 15.507 -2.227 2.534 1 97.56 154 SER B CA 1
ATOM 3213 C C . SER B 1 154 ? 14.793 -3.574 2.508 1 97.56 154 SER B C 1
ATOM 3215 O O . SER B 1 154 ? 13.568 -3.636 2.632 1 97.56 154 SER B O 1
ATOM 3217 N N . ILE B 1 155 ? 15.58 -4.627 2.355 1 98.17 155 ILE B N 1
ATOM 3218 C CA . ILE B 1 155 ? 15.012 -5.971 2.333 1 98.17 155 ILE B CA 1
ATOM 3219 C C . ILE B 1 155 ? 14.336 -6.267 3.67 1 98.17 155 ILE B C 1
ATOM 3221 O O . ILE B 1 155 ? 13.206 -6.759 3.705 1 98.17 155 ILE B O 1
ATOM 3225 N N . ALA B 1 156 ? 15.017 -5.928 4.714 1 97.49 156 ALA B N 1
ATOM 3226 C CA . ALA B 1 156 ? 14.472 -6.169 6.048 1 97.49 156 ALA B CA 1
ATOM 3227 C C . ALA B 1 156 ? 13.179 -5.388 6.262 1 97.49 156 ALA B C 1
ATOM 3229 O O . ALA B 1 156 ? 12.198 -5.929 6.776 1 97.49 156 ALA B O 1
ATOM 3230 N N . SER B 1 157 ? 13.172 -4.162 5.837 1 96.27 157 SER B N 1
ATOM 3231 C CA . SER B 1 157 ? 11.998 -3.306 5.975 1 96.27 157 SER B CA 1
ATOM 3232 C C . SER B 1 157 ? 10.838 -3.817 5.128 1 96.27 157 SER B C 1
ATOM 3234 O O . SER B 1 157 ? 9.693 -3.845 5.585 1 96.27 157 SER B O 1
ATOM 3236 N N . GLY B 1 158 ? 11.147 -4.202 3.914 1 96.6 158 GLY B N 1
ATOM 3237 C CA . GLY B 1 158 ? 10.123 -4.74 3.033 1 96.6 158 GLY B CA 1
ATOM 3238 C C . GLY B 1 158 ? 9.503 -6.023 3.553 1 96.6 158 GLY B C 1
ATOM 3239 O O . GLY B 1 158 ? 8.284 -6.2 3.491 1 96.6 158 GLY B O 1
ATOM 3240 N N . ARG B 1 159 ? 10.324 -6.878 4.096 1 96.25 159 ARG B N 1
ATOM 3241 C CA . ARG B 1 159 ? 9.845 -8.136 4.658 1 96.25 159 ARG B CA 1
ATOM 3242 C C . ARG B 1 159 ? 8.919 -7.889 5.844 1 96.25 159 ARG B C 1
ATOM 3244 O O . ARG B 1 159 ? 7.854 -8.503 5.945 1 96.25 159 ARG B O 1
ATOM 3251 N N . ALA B 1 160 ? 9.313 -7.021 6.686 1 95.08 160 ALA B N 1
ATOM 3252 C CA . ALA B 1 160 ? 8.522 -6.711 7.875 1 95.08 160 ALA B CA 1
ATOM 3253 C C . ALA B 1 160 ? 7.18 -6.093 7.494 1 95.08 160 ALA B C 1
ATOM 3255 O O . ALA B 1 160 ? 6.139 -6.471 8.037 1 95.08 160 ALA B O 1
ATOM 3256 N N . MET B 1 161 ? 7.231 -5.213 6.596 1 94.79 161 MET B N 1
ATOM 3257 C CA . MET B 1 161 ? 6.02 -4.516 6.173 1 94.79 161 MET B CA 1
ATOM 3258 C C . MET B 1 161 ? 5.053 -5.474 5.485 1 94.79 161 MET B C 1
ATOM 3260 O O . MET B 1 161 ? 3.862 -5.491 5.798 1 94.79 161 MET B O 1
ATOM 3264 N N . LEU B 1 162 ? 5.524 -6.251 4.571 1 94.81 162 LEU B N 1
ATOM 3265 C CA . LEU B 1 162 ? 4.666 -7.21 3.884 1 94.81 162 LEU B CA 1
ATOM 3266 C C . LEU B 1 162 ? 4.111 -8.24 4.861 1 94.81 162 LEU B C 1
ATOM 3268 O O . LEU B 1 162 ? 2.978 -8.701 4.706 1 94.81 162 LEU B O 1
ATOM 3272 N N . GLY B 1 163 ? 4.906 -8.618 5.775 1 93.17 163 GLY B N 1
ATOM 3273 C CA . GLY B 1 163 ? 4.408 -9.485 6.831 1 93.17 163 GLY B CA 1
ATOM 3274 C C . GLY B 1 163 ? 3.239 -8.889 7.591 1 93.17 163 GLY B C 1
ATOM 3275 O O . GLY B 1 163 ? 2.268 -9.585 7.894 1 93.17 163 GLY B O 1
ATOM 3276 N N . ALA B 1 164 ? 3.336 -7.625 7.879 1 92.07 164 ALA B N 1
ATOM 3277 C CA . ALA B 1 164 ? 2.274 -6.929 8.601 1 92.07 164 ALA B CA 1
ATOM 3278 C C . ALA B 1 164 ? 1.007 -6.836 7.757 1 92.07 164 ALA B C 1
ATOM 3280 O O . ALA B 1 164 ? -0.104 -6.826 8.293 1 92.07 164 ALA B O 1
ATOM 3281 N N . LEU B 1 165 ? 1.159 -6.821 6.47 1 92.2 165 LEU B N 1
ATOM 3282 C CA . LEU B 1 165 ? 0.025 -6.671 5.564 1 92.2 165 LEU B CA 1
ATOM 3283 C C . LEU B 1 165 ? -0.601 -8.025 5.248 1 92.2 165 LEU B C 1
ATOM 3285 O O . LEU B 1 165 ? -1.674 -8.091 4.643 1 92.2 165 LEU B O 1
ATOM 3289 N N . GLY B 1 166 ? 0.043 -9.033 5.627 1 86.57 166 GLY B N 1
ATOM 3290 C CA . GLY B 1 166 ? -0.354 -10.395 5.305 1 86.57 166 GLY B CA 1
ATOM 3291 C C . GLY B 1 166 ? -1.828 -10.661 5.55 1 86.57 166 GLY B C 1
ATOM 3292 O O . GLY B 1 166 ? -2.528 -11.162 4.668 1 86.57 166 GLY B O 1
ATOM 3293 N N . PRO B 1 167 ? -2.342 -10.187 6.609 1 86.14 167 PRO B N 1
ATOM 3294 C CA . PRO B 1 167 ? -3.735 -10.482 6.956 1 86.14 167 PRO B CA 1
ATOM 3295 C C . PRO B 1 167 ? -4.733 -9.687 6.117 1 86.14 167 PRO B C 1
ATOM 3297 O O . PRO B 1 167 ? -5.933 -9.972 6.144 1 86.14 167 PRO B O 1
ATOM 3300 N N . PHE B 1 168 ? -4.416 -8.696 5.347 1 88.4 168 PHE B N 1
ATOM 3301 C CA . PHE B 1 168 ? -5.351 -7.762 4.73 1 88.4 168 PHE B CA 1
ATOM 3302 C C . PHE B 1 168 ? -5.403 -7.966 3.221 1 88.4 168 PHE B C 1
ATOM 3304 O O . PHE B 1 168 ? -6.007 -7.168 2.502 1 88.4 168 PHE B O 1
ATOM 3311 N N . ASP B 1 169 ? -5.102 -9 2.745 1 78.63 169 ASP B N 1
ATOM 3312 C CA . ASP B 1 169 ? -5.148 -9.347 1.328 1 78.63 169 ASP B CA 1
ATOM 3313 C C . ASP B 1 169 ? -4.737 -8.16 0.459 1 78.63 169 ASP B C 1
ATOM 3315 O O . ASP B 1 169 ? -5.459 -7.783 -0.467 1 78.63 169 ASP B O 1
ATOM 3319 N N . VAL B 1 170 ? -3.711 -7.575 0.797 1 88.17 170 VAL B N 1
ATOM 3320 C CA . VAL B 1 170 ? -3.118 -6.541 -0.044 1 88.17 170 VAL B CA 1
ATOM 3321 C C . VAL B 1 170 ? -2.22 -7.184 -1.099 1 88.17 170 VAL B C 1
ATOM 3323 O O . VAL B 1 170 ? -2.389 -8.359 -1.434 1 88.17 170 VAL B O 1
ATOM 3326 N N . GLY B 1 171 ? -1.261 -6.638 -1.643 1 86.85 171 GLY B N 1
ATOM 3327 C CA . GLY B 1 171 ? -0.309 -7.154 -2.613 1 86.85 171 GLY B CA 1
ATOM 3328 C C . GLY B 1 171 ? 0.844 -7.907 -1.976 1 86.85 171 GLY B C 1
ATOM 3329 O O . GLY B 1 171 ? 0.872 -8.093 -0.757 1 86.85 171 GLY B O 1
ATOM 3330 N N . GLN B 1 172 ? 1.584 -8.481 -2.696 1 92.67 172 GLN B N 1
ATOM 3331 C CA . GLN B 1 172 ? 2.667 -9.339 -2.228 1 92.67 172 GLN B CA 1
ATOM 3332 C C . GLN B 1 172 ? 4.029 -8.757 -2.596 1 92.67 172 GLN B C 1
ATOM 3334 O O . GLN B 1 172 ? 5.028 -9.477 -2.634 1 92.67 172 GLN B O 1
ATOM 3339 N N . ALA B 1 173 ? 4.007 -7.529 -2.989 1 96.81 173 ALA B N 1
ATOM 3340 C CA . ALA B 1 173 ? 5.264 -6.902 -3.389 1 96.81 173 ALA B CA 1
ATOM 3341 C C . ALA B 1 173 ? 5.311 -5.44 -2.955 1 96.81 173 ALA B C 1
ATOM 3343 O O . ALA B 1 173 ? 4.269 -4.806 -2.773 1 96.81 173 ALA B O 1
ATOM 3344 N N . ALA B 1 174 ? 6.53 -4.938 -2.797 1 97.52 174 ALA B N 1
ATOM 3345 C CA . ALA B 1 174 ? 6.758 -3.535 -2.458 1 97.52 174 ALA B CA 1
ATOM 3346 C C . ALA B 1 174 ? 8.131 -3.071 -2.937 1 97.52 174 ALA B C 1
ATOM 3348 O O . ALA B 1 174 ? 9.054 -3.878 -3.068 1 97.52 174 ALA B O 1
ATOM 3349 N N . VAL B 1 175 ? 8.213 -1.854 -3.256 1 97.83 175 VAL B N 1
ATOM 3350 C CA . VAL B 1 175 ? 9.494 -1.199 -3.501 1 97.83 175 VAL B CA 1
ATOM 3351 C C . VAL B 1 175 ? 9.874 -0.341 -2.297 1 97.83 175 VAL B C 1
ATOM 3353 O O . VAL B 1 175 ? 9.103 0.525 -1.875 1 97.83 175 VAL B O 1
ATOM 3356 N N . VAL B 1 176 ? 11.074 -0.597 -1.772 1 96.81 176 VAL B N 1
ATOM 3357 C CA . VAL B 1 176 ? 11.491 0.026 -0.52 1 96.81 176 VAL B CA 1
ATOM 3358 C C . VAL B 1 176 ? 12.905 0.586 -0.667 1 96.81 176 VAL B C 1
ATOM 3360 O O . VAL B 1 176 ? 13.762 -0.035 -1.3 1 96.81 176 VAL B O 1
ATOM 3363 N N . ALA B 1 177 ? 13.175 1.699 -0.081 1 94.58 177 ALA B N 1
ATOM 3364 C CA . ALA B 1 177 ? 14.498 2.305 0.043 1 94.58 177 ALA B CA 1
ATOM 3365 C C . ALA B 1 177 ? 14.817 2.631 1.5 1 94.58 177 ALA B C 1
ATOM 3367 O O . ALA B 1 177 ? 14.356 3.644 2.031 1 94.58 177 ALA B O 1
ATOM 3368 N N . GLY B 1 178 ? 15.681 1.735 2.052 1 93.34 178 GLY B N 1
ATOM 3369 C CA . GLY B 1 178 ? 15.879 1.854 3.488 1 93.34 178 GLY B CA 1
ATOM 3370 C C . GLY B 1 178 ? 14.63 1.539 4.29 1 93.34 178 GLY B C 1
ATOM 3371 O O . GLY B 1 178 ? 14.083 0.439 4.19 1 93.34 178 GLY B O 1
ATOM 3372 N N . GLU B 1 179 ? 14.135 2.501 5.009 1 90.69 179 GLU B N 1
ATOM 3373 C CA . GLU B 1 179 ? 12.924 2.321 5.804 1 90.69 179 GLU B CA 1
ATOM 3374 C C . GLU B 1 179 ? 11.731 3.019 5.158 1 90.69 179 GLU B C 1
ATOM 3376 O O . GLU B 1 179 ? 10.63 3.02 5.713 1 90.69 179 GLU B O 1
ATOM 3381 N N . ARG B 1 180 ? 11.967 3.517 4.048 1 88.86 180 ARG B N 1
ATOM 3382 C CA . ARG B 1 180 ? 10.917 4.241 3.338 1 88.86 180 ARG B CA 1
ATOM 3383 C C . ARG B 1 180 ? 10.247 3.352 2.296 1 88.86 180 ARG B C 1
ATOM 3385 O O . ARG B 1 180 ? 10.905 2.858 1.378 1 88.86 180 ARG B O 1
ATOM 3392 N N . VAL B 1 181 ? 8.992 3.194 2.409 1 93.43 181 VAL B N 1
ATOM 3393 C CA . VAL B 1 181 ? 8.225 2.447 1.418 1 93.43 181 VAL B CA 1
ATOM 3394 C C . VAL B 1 181 ? 7.837 3.366 0.262 1 93.43 181 VAL B C 1
ATOM 3396 O O . VAL B 1 181 ? 7.17 4.383 0.467 1 93.43 181 VAL B O 1
ATOM 3399 N N . ILE B 1 182 ? 8.237 3.026 -0.907 1 93.54 182 ILE B N 1
ATOM 3400 C CA . ILE B 1 182 ? 7.996 3.861 -2.079 1 93.54 182 ILE B CA 1
ATOM 3401 C C . ILE B 1 182 ? 6.659 3.486 -2.714 1 93.54 182 ILE B C 1
ATOM 3403 O O . ILE B 1 182 ? 5.894 4.361 -3.127 1 93.54 182 ILE B O 1
ATOM 3407 N N . ALA B 1 183 ? 6.431 2.18 -2.772 1 95.3 183 ALA B N 1
ATOM 3408 C CA . ALA B 1 183 ? 5.192 1.698 -3.377 1 95.3 183 ALA B CA 1
ATOM 3409 C C . ALA B 1 183 ? 4.828 0.312 -2.851 1 95.3 183 ALA B C 1
ATOM 3411 O O . ALA B 1 183 ? 5.706 -0.53 -2.643 1 95.3 183 ALA B O 1
ATOM 3412 N N . VAL B 1 184 ? 3.541 0.159 -2.671 1 95.62 184 VAL B N 1
ATOM 3413 C CA . VAL B 1 184 ? 2.992 -1.136 -2.282 1 95.62 184 VAL B CA 1
ATOM 3414 C C . VAL B 1 184 ? 2.093 -1.672 -3.394 1 95.62 184 VAL B C 1
ATOM 3416 O O . VAL B 1 184 ? 1.291 -0.928 -3.964 1 95.62 184 VAL B O 1
ATOM 3419 N N . GLU B 1 185 ? 2.314 -2.895 -3.649 1 94.51 185 GLU B N 1
ATOM 3420 C CA . GLU B 1 185 ? 1.505 -3.53 -4.685 1 94.51 185 GLU B CA 1
ATOM 3421 C C . GLU B 1 185 ? 0.042 -3.624 -4.263 1 94.51 185 GLU B C 1
ATOM 3423 O O . GLU B 1 185 ? -0.258 -3.928 -3.106 1 94.51 185 GLU B O 1
ATOM 3428 N N . GLY B 1 186 ? -0.858 -3.331 -5.205 1 89.82 186 GLY B N 1
ATOM 3429 C CA . GLY B 1 186 ? -2.286 -3.56 -5.052 1 89.82 186 GLY B CA 1
ATOM 3430 C C . GLY B 1 186 ? -2.873 -4.424 -6.152 1 89.82 186 GLY B C 1
ATOM 3431 O O . GLY B 1 186 ? -2.169 -5.241 -6.749 1 89.82 186 GLY B O 1
ATOM 3432 N N . PRO B 1 187 ? -4.142 -4.3 -6.35 1 86.84 187 PRO B N 1
ATOM 3433 C CA . PRO B 1 187 ? -4.799 -5.102 -7.385 1 86.84 187 PRO B CA 1
ATOM 3434 C C . PRO B 1 187 ? -4.265 -4.809 -8.785 1 86.84 187 PRO B C 1
ATOM 3436 O O . PRO B 1 187 ? -4.529 -5.568 -9.721 1 86.84 187 PRO B O 1
ATOM 3439 N N . GLU B 1 188 ? -3.507 -3.698 -8.917 1 87.26 188 GLU B N 1
ATOM 3440 C CA . GLU B 1 188 ? -2.97 -3.312 -10.218 1 87.26 188 GLU B CA 1
ATOM 3441 C C . GLU B 1 188 ? -1.87 -4.27 -10.668 1 87.26 188 GLU B C 1
ATOM 3443 O O . GLU B 1 188 ? -1.512 -4.303 -11.847 1 87.26 188 GLU B O 1
ATOM 3448 N N . GLY B 1 189 ? -1.23 -4.996 -9.763 1 90.36 189 GLY B N 1
ATOM 3449 C CA . GLY B 1 189 ? -0.183 -5.947 -10.101 1 90.36 189 GLY B CA 1
ATOM 3450 C C . GLY B 1 189 ? 1.211 -5.355 -10.014 1 90.36 189 GLY B C 1
ATOM 3451 O O . GLY B 1 189 ? 1.368 -4.143 -9.847 1 90.36 189 GLY B O 1
ATOM 3452 N N . THR B 1 190 ? 2.173 -6.18 -10.194 1 94.48 190 THR B N 1
ATOM 3453 C CA . THR B 1 190 ? 3.567 -5.827 -9.951 1 94.48 190 THR B CA 1
ATOM 3454 C C . THR B 1 190 ? 4.071 -4.854 -11.012 1 94.48 190 THR B C 1
ATOM 3456 O O . THR B 1 190 ? 4.769 -3.888 -10.695 1 94.48 190 THR B O 1
ATOM 3459 N N . ASP B 1 191 ? 3.7 -5.046 -12.238 1 93.83 191 ASP B N 1
ATOM 3460 C CA . ASP B 1 191 ? 4.185 -4.203 -13.327 1 93.83 191 ASP B CA 1
ATOM 3461 C C . ASP B 1 191 ? 3.758 -2.751 -13.129 1 93.83 191 ASP B C 1
ATOM 3463 O O . ASP B 1 191 ? 4.578 -1.837 -13.239 1 93.83 191 ASP B O 1
ATOM 3467 N N . ARG B 1 192 ? 2.522 -2.595 -12.828 1 93.45 192 ARG B N 1
ATOM 3468 C CA . ARG B 1 192 ? 2.007 -1.241 -12.649 1 93.45 192 ARG B CA 1
ATOM 3469 C C . ARG B 1 192 ? 2.562 -0.609 -11.377 1 93.45 192 ARG B C 1
ATOM 3471 O O . ARG B 1 192 ? 2.805 0.599 -11.332 1 93.45 192 ARG B O 1
ATOM 3478 N N . MET B 1 193 ? 2.714 -1.374 -10.356 1 96.16 193 MET B N 1
ATOM 3479 C CA . MET B 1 193 ? 3.344 -0.861 -9.143 1 96.16 193 MET B CA 1
ATOM 3480 C C . MET B 1 193 ? 4.756 -0.363 -9.432 1 96.16 193 MET B C 1
ATOM 3482 O O . MET B 1 193 ? 5.151 0.704 -8.96 1 96.16 193 MET B O 1
ATOM 3486 N N . LEU B 1 194 ? 5.486 -1.111 -10.239 1 97.27 194 LEU B N 1
ATOM 3487 C CA . LEU B 1 194 ? 6.857 -0.73 -10.56 1 97.27 194 LEU B CA 1
ATOM 3488 C C . LEU B 1 194 ? 6.885 0.543 -11.4 1 97.27 194 LEU B C 1
ATOM 3490 O O . LEU B 1 194 ? 7.782 1.375 -11.244 1 97.27 194 LEU B O 1
ATOM 3494 N N . ALA B 1 195 ? 5.96 0.662 -12.248 1 95.21 195 ALA B N 1
ATOM 3495 C CA . ALA B 1 195 ? 5.851 1.903 -13.01 1 95.21 195 ALA B CA 1
ATOM 3496 C C . ALA B 1 195 ? 5.609 3.094 -12.087 1 95.21 195 ALA B C 1
ATOM 3498 O O . ALA B 1 195 ? 6.203 4.159 -12.268 1 95.21 195 ALA B O 1
ATOM 3499 N N . ARG B 1 196 ? 4.755 2.931 -11.157 1 94.69 196 ARG B N 1
ATOM 3500 C CA . ARG B 1 196 ? 4.491 3.972 -10.169 1 94.69 196 ARG B CA 1
ATOM 3501 C C . ARG B 1 196 ? 5.737 4.269 -9.341 1 94.69 196 ARG B C 1
ATOM 3503 O O . ARG B 1 196 ? 6.057 5.432 -9.086 1 94.69 196 ARG B O 1
ATOM 3510 N N . ALA B 1 197 ? 6.412 3.221 -8.909 1 95.19 197 ALA B N 1
ATOM 3511 C CA . ALA B 1 197 ? 7.646 3.39 -8.146 1 95.19 197 ALA B CA 1
ATOM 3512 C C . ALA B 1 197 ? 8.667 4.21 -8.93 1 95.19 197 ALA B C 1
ATOM 3514 O O . ALA B 1 197 ? 9.372 5.045 -8.358 1 95.19 197 ALA B O 1
ATOM 3515 N N . ARG B 1 198 ? 8.758 3.919 -10.193 1 94.11 198 ARG B N 1
ATOM 3516 C CA . ARG B 1 198 ? 9.673 4.662 -11.053 1 94.11 198 ARG B CA 1
ATOM 3517 C C . ARG B 1 198 ? 9.381 6.158 -11 1 94.11 198 ARG B C 1
ATOM 3519 O O . ARG B 1 198 ? 10.3 6.971 -10.885 1 94.11 198 ARG B O 1
ATOM 3526 N N . ALA B 1 199 ? 8.147 6.474 -10.997 1 90.47 199 ALA B N 1
ATOM 3527 C CA . ALA B 1 199 ? 7.722 7.871 -11.02 1 90.47 199 ALA B CA 1
ATOM 3528 C C . ALA B 1 199 ? 7.963 8.539 -9.669 1 90.47 199 ALA B C 1
ATOM 3530 O O . ALA B 1 199 ? 8.204 9.747 -9.601 1 90.47 199 ALA B O 1
ATOM 3531 N N . LEU B 1 200 ? 7.988 7.815 -8.625 1 88.37 200 LEU B N 1
ATOM 3532 C CA . LEU B 1 200 ? 8.048 8.357 -7.273 1 88.37 200 LEU B CA 1
ATOM 3533 C C . LEU B 1 200 ? 9.485 8.386 -6.762 1 88.37 200 LEU B C 1
ATOM 3535 O O . LEU B 1 200 ? 9.804 9.137 -5.837 1 88.37 200 LEU B O 1
ATOM 3539 N N . ASN B 1 201 ? 10.259 7.485 -7.236 1 82.64 201 ASN B N 1
ATOM 3540 C CA . ASN B 1 201 ? 11.581 7.244 -6.667 1 82.64 201 ASN B CA 1
ATOM 3541 C C . ASN B 1 201 ? 12.625 8.189 -7.256 1 82.64 201 ASN B C 1
ATOM 3543 O O . ASN B 1 201 ? 13.792 8.155 -6.862 1 82.64 201 ASN B O 1
ATOM 3547 N N . ARG B 1 202 ? 12.378 8.867 -8.169 1 68.99 202 ARG B N 1
ATOM 3548 C CA . ARG B 1 202 ? 13.355 9.744 -8.807 1 68.99 202 ARG B CA 1
ATOM 3549 C C . ARG B 1 202 ? 13.008 11.211 -8.576 1 68.99 202 ARG B C 1
ATOM 3551 O O . ARG B 1 202 ? 11.936 11.671 -8.975 1 68.99 202 ARG B O 1
ATOM 3558 N N . LYS B 1 203 ? 13.604 11.755 -7.475 1 60.3 203 LYS B N 1
ATOM 3559 C CA . LYS B 1 203 ? 13.342 13.169 -7.22 1 60.3 203 LYS B CA 1
ATOM 3560 C C . LYS B 1 203 ? 14.43 14.048 -7.831 1 60.3 203 LYS B C 1
ATOM 3562 O O . LYS B 1 203 ? 15.59 13.639 -7.918 1 60.3 203 LYS B O 1
ATOM 3567 N N . PRO B 1 204 ? 14.172 15.171 -8.307 1 53.36 204 PRO B N 1
ATOM 3568 C CA . PRO B 1 204 ? 12.809 15.706 -8.335 1 53.36 204 PRO B CA 1
ATOM 3569 C C . PRO B 1 204 ? 12.027 15.263 -9.57 1 53.36 204 PRO B C 1
ATOM 3571 O O . PRO B 1 204 ? 12.625 14.925 -10.595 1 53.36 204 PRO B O 1
ATOM 3574 N N . PHE B 1 205 ? 10.876 15.046 -9.786 1 49.48 205 PHE B N 1
ATOM 3575 C CA . PHE B 1 205 ? 9.887 14.867 -10.842 1 49.48 205 PHE B CA 1
ATOM 3576 C C . PHE B 1 205 ? 10.099 13.542 -11.564 1 49.48 205 PHE B C 1
ATOM 3578 O O . PHE B 1 205 ? 9.969 13.467 -12.787 1 49.48 205 PHE B O 1
ATOM 3585 N N . GLY B 1 206 ? 10.631 12.533 -10.838 1 51.29 206 GLY B N 1
ATOM 3586 C CA . GLY B 1 206 ? 10.809 11.238 -11.475 1 51.29 206 GLY B CA 1
ATOM 3587 C C . GLY B 1 206 ? 12.056 11.163 -12.337 1 51.29 206 GLY B C 1
ATOM 3588 O O . GLY B 1 206 ? 12.275 10.171 -13.035 1 51.29 206 GLY B O 1
ATOM 3589 N N . ARG B 1 207 ? 12.891 12.279 -12.435 1 53.64 207 ARG B N 1
ATOM 3590 C CA . ARG B 1 207 ? 13.998 12.315 -13.385 1 53.64 207 ARG B CA 1
ATOM 3591 C C . ARG B 1 207 ? 15.339 12.207 -12.667 1 53.64 207 ARG B C 1
ATOM 3593 O O . ARG B 1 207 ? 16.385 12.083 -13.309 1 53.64 207 ARG B O 1
ATOM 3600 N N . GLY B 1 208 ? 15.291 12.263 -11.339 1 66.17 208 GLY B N 1
ATOM 3601 C CA . GLY B 1 208 ? 16.567 12.276 -10.643 1 66.17 208 GLY B CA 1
ATOM 3602 C C . GLY B 1 208 ? 17.063 10.889 -10.279 1 66.17 208 GLY B C 1
ATOM 3603 O O . GLY B 1 208 ? 16.653 9.898 -10.888 1 66.17 208 GLY B O 1
ATOM 3604 N N . THR B 1 209 ? 18.106 10.822 -9.479 1 77.44 209 THR B N 1
ATOM 3605 C CA . THR B 1 209 ? 18.729 9.582 -9.026 1 77.44 209 THR B CA 1
ATOM 3606 C C . THR B 1 209 ? 17.828 8.856 -8.032 1 77.44 209 THR B C 1
ATOM 3608 O O . THR B 1 209 ? 17.259 9.479 -7.132 1 77.44 209 THR B O 1
ATOM 3611 N N . PRO B 1 210 ? 17.618 7.639 -8.396 1 81.59 210 PRO B N 1
ATOM 3612 C CA . PRO B 1 210 ? 16.81 6.87 -7.446 1 81.59 210 PRO B CA 1
ATOM 3613 C C . PRO B 1 210 ? 17.433 6.813 -6.053 1 81.59 210 PRO B C 1
ATOM 3615 O O . PRO B 1 210 ? 18.647 6.975 -5.909 1 81.59 210 PRO B O 1
ATOM 3618 N N . ALA B 1 211 ? 16.582 6.694 -5.109 1 85.97 211 ALA B N 1
ATOM 3619 C CA . ALA B 1 211 ? 17.051 6.53 -3.736 1 85.97 211 ALA B CA 1
ATOM 3620 C C . ALA B 1 211 ? 17.983 5.327 -3.615 1 85.97 211 ALA B C 1
ATOM 3622 O O . ALA B 1 211 ? 17.736 4.28 -4.217 1 85.97 211 ALA B O 1
ATOM 3623 N N . LYS B 1 212 ? 19.021 5.548 -2.941 1 87.33 212 LYS B N 1
ATOM 3624 C CA . LYS B 1 212 ? 19.973 4.462 -2.723 1 87.33 212 LYS B CA 1
ATOM 3625 C C . LYS B 1 212 ? 19.32 3.298 -1.984 1 87.33 212 LYS B C 1
ATOM 3627 O O . LYS B 1 212 ? 18.517 3.507 -1.072 1 87.33 212 LYS B O 1
ATOM 3632 N N . GLY B 1 213 ? 19.646 2.093 -2.434 1 93.77 213 GLY B N 1
ATOM 3633 C CA . GLY B 1 213 ? 19.183 0.907 -1.731 1 93.77 213 GLY B CA 1
ATOM 3634 C C . GLY B 1 213 ? 17.74 0.557 -2.04 1 93.77 213 GLY B C 1
ATOM 3635 O O . GLY B 1 213 ? 17.086 -0.144 -1.264 1 93.77 213 GLY B O 1
ATOM 3636 N N . THR B 1 214 ? 17.248 1.074 -3.133 1 96.98 214 THR B N 1
ATOM 3637 C CA . THR B 1 214 ? 15.889 0.735 -3.538 1 96.98 214 THR B CA 1
ATOM 3638 C C . THR B 1 214 ? 15.796 -0.732 -3.948 1 96.98 214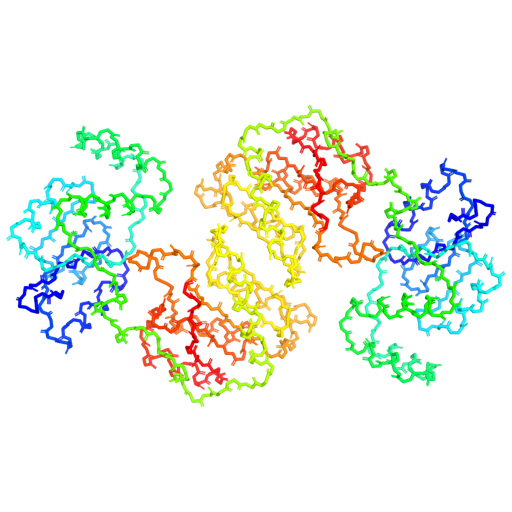 THR B C 1
ATOM 3640 O O . THR B 1 214 ? 16.584 -1.203 -4.771 1 96.98 214 THR B O 1
ATOM 3643 N N . VAL B 1 215 ? 14.855 -1.466 -3.37 1 98.63 215 VAL B N 1
ATOM 3644 C CA . VAL B 1 215 ? 14.756 -2.904 -3.597 1 98.63 215 VAL B CA 1
ATOM 3645 C C . VAL B 1 215 ? 13.301 -3.286 -3.861 1 98.63 215 VAL B C 1
ATOM 3647 O O . VAL B 1 215 ? 12.392 -2.802 -3.182 1 98.63 215 VAL B O 1
ATOM 3650 N N . LEU B 1 216 ? 13.067 -4.062 -4.873 1 98.75 216 LEU B N 1
ATOM 3651 C CA . LEU B 1 216 ? 11.795 -4.765 -5.001 1 98.75 216 LEU B CA 1
ATOM 3652 C C . LEU B 1 216 ? 11.751 -5.982 -4.083 1 98.75 216 LEU B C 1
ATOM 3654 O O . LEU B 1 216 ? 12.58 -6.887 -4.204 1 98.75 216 LEU B O 1
ATOM 3658 N N . VAL B 1 217 ? 10.852 -6.06 -3.2 1 98.56 217 VAL B N 1
ATOM 3659 C CA . VAL B 1 217 ? 10.639 -7.205 -2.32 1 98.56 217 VAL B CA 1
ATOM 3660 C C . VAL B 1 217 ? 9.317 -7.885 -2.668 1 98.56 217 VAL B C 1
ATOM 3662 O O . VAL B 1 217 ? 8.263 -7.244 -2.67 1 98.56 217 VAL B O 1
ATOM 3665 N N . LYS B 1 218 ? 9.384 -9.113 -3.015 1 97.39 218 LYS B N 1
ATOM 3666 C CA . LYS B 1 218 ? 8.194 -9.879 -3.372 1 97.39 218 LYS B CA 1
ATOM 3667 C C . LYS B 1 218 ? 8.125 -11.187 -2.588 1 97.39 218 LYS B C 1
ATOM 3669 O O . LYS B 1 218 ? 8.977 -12.062 -2.756 1 97.39 218 LYS B O 1
ATOM 3674 N N . LEU B 1 219 ? 7.152 -11.312 -1.724 1 95.1 219 LEU B N 1
ATOM 3675 C CA . LEU B 1 219 ? 6.975 -12.445 -0.821 1 95.1 219 LEU B CA 1
ATOM 3676 C C . LEU B 1 219 ? 5.535 -12.948 -0.856 1 95.1 219 LEU B C 1
ATOM 3678 O O . LEU B 1 219 ? 4.611 -12.179 -1.132 1 95.1 219 LEU B O 1
ATOM 3682 N N . PRO B 1 220 ? 5.372 -14.205 -0.624 1 90.31 220 PRO B N 1
ATOM 3683 C CA . PRO B 1 220 ? 3.99 -14.666 -0.476 1 90.31 220 PRO B CA 1
ATOM 3684 C C . PRO B 1 220 ? 3.283 -14.037 0.722 1 90.31 220 PRO B C 1
ATOM 3686 O O . PRO B 1 220 ? 3.919 -13.753 1.74 1 90.31 220 PRO B O 1
ATOM 3689 N N . LYS B 1 221 ? 1.951 -13.791 0.541 1 86.23 221 LYS B N 1
ATOM 3690 C CA . LYS B 1 221 ? 1.175 -13.319 1.684 1 86.23 221 LYS B CA 1
ATOM 3691 C C . LYS B 1 221 ? 1.11 -14.379 2.78 1 86.23 221 LYS B C 1
ATOM 3693 O O . LYS B 1 221 ? 1.087 -15.577 2.492 1 86.23 221 LYS B O 1
ATOM 3698 N N . LEU B 1 222 ? 1.143 -13.902 4.012 1 79.87 222 LEU B N 1
ATOM 3699 C CA . LEU B 1 222 ? 0.97 -14.848 5.11 1 79.87 222 LEU B CA 1
ATOM 3700 C C . LEU B 1 222 ? -0.327 -15.634 4.951 1 79.87 222 LEU B C 1
ATOM 3702 O O . LEU B 1 222 ? -1.391 -15.048 4.735 1 79.87 222 LEU B O 1
ATOM 3706 N N . GLY B 1 223 ? -0.261 -16.954 4.982 1 75.37 223 GLY B N 1
ATOM 3707 C CA . GLY B 1 223 ? -1.433 -17.808 4.875 1 75.37 223 GLY B CA 1
ATOM 3708 C C . GLY B 1 223 ? -1.875 -18.038 3.443 1 75.37 223 GLY B C 1
ATOM 3709 O O . GLY B 1 223 ? -2.893 -18.689 3.198 1 75.37 223 GLY B O 1
ATOM 3710 N N . GLN B 1 224 ? -1.181 -17.496 2.55 1 77.72 224 GLN B N 1
ATOM 3711 C CA . GLN B 1 224 ? -1.523 -17.645 1.139 1 77.72 224 GLN B CA 1
ATOM 3712 C C . GLN B 1 224 ? -1.445 -19.107 0.706 1 77.72 224 GLN B C 1
ATOM 3714 O O . GLN B 1 224 ? -0.517 -19.824 1.085 1 77.72 224 GLN B O 1
ATOM 3719 N N . ASP B 1 225 ? -2.488 -19.492 0.056 1 75.23 225 ASP B N 1
ATOM 3720 C CA . ASP B 1 225 ? -2.46 -20.83 -0.526 1 75.23 225 ASP B CA 1
ATOM 3721 C C . ASP B 1 225 ? -1.566 -20.871 -1.764 1 75.23 225 ASP B C 1
ATOM 3723 O O . ASP B 1 225 ? -1.982 -20.463 -2.85 1 75.23 225 ASP B O 1
ATOM 3727 N N . LEU B 1 226 ? -0.441 -21.382 -1.606 1 76.12 226 LEU B N 1
ATOM 3728 C CA . LEU B 1 226 ? 0.591 -21.343 -2.636 1 76.12 226 LEU B CA 1
ATOM 3729 C C . LEU B 1 226 ? 0.263 -22.306 -3.771 1 76.12 226 LEU B C 1
ATOM 3731 O O . LEU B 1 226 ? 0.879 -22.249 -4.838 1 76.12 226 LEU B O 1
ATOM 3735 N N . ARG B 1 227 ? -0.693 -23.158 -3.605 1 74.36 227 ARG B N 1
ATOM 3736 C CA . ARG B 1 227 ? -1.087 -24.083 -4.662 1 74.36 227 ARG B CA 1
ATOM 3737 C C . ARG B 1 227 ? -1.778 -23.347 -5.806 1 74.36 227 ARG B C 1
ATOM 3739 O O . ARG B 1 227 ? -1.753 -23.805 -6.95 1 74.36 227 ARG B O 1
ATOM 3746 N N . ILE B 1 228 ? -2.272 -22.124 -5.358 1 68.77 228 ILE B N 1
ATOM 3747 C CA . ILE B 1 228 ? -3.063 -21.461 -6.389 1 68.77 228 ILE B CA 1
ATOM 3748 C C . ILE B 1 228 ? -2.516 -20.057 -6.636 1 68.77 228 ILE B C 1
ATOM 3750 O O . ILE B 1 228 ? -2.84 -19.426 -7.645 1 68.77 228 ILE B O 1
ATOM 3754 N N . ASP B 1 229 ? -1.756 -19.545 -5.869 1 74.78 229 ASP B N 1
ATOM 3755 C CA . ASP B 1 229 ? -1.269 -18.175 -6.001 1 74.78 229 ASP B CA 1
ATOM 3756 C C . ASP B 1 229 ? 0.214 -18.083 -5.649 1 74.78 229 ASP B C 1
ATOM 3758 O O . ASP B 1 229 ? 0.577 -17.547 -4.6 1 74.78 229 ASP B O 1
ATOM 3762 N N . LEU B 1 230 ? 0.968 -18.538 -6.568 1 81.78 230 LEU B N 1
ATOM 3763 C CA . LEU B 1 230 ? 2.411 -18.479 -6.358 1 81.78 230 LEU B CA 1
ATOM 3764 C C . LEU B 1 230 ? 2.991 -17.191 -6.932 1 81.78 230 LEU B C 1
ATOM 3766 O O . LEU B 1 230 ? 2.839 -16.914 -8.124 1 81.78 230 LEU B O 1
ATOM 3770 N N . PRO B 1 231 ? 3.652 -16.358 -6.088 1 89.34 231 PRO B N 1
ATOM 3771 C CA . PRO B 1 231 ? 4.35 -15.2 -6.653 1 89.34 231 PRO B CA 1
ATOM 3772 C C . PRO B 1 231 ? 5.334 -15.584 -7.756 1 89.34 231 PRO B C 1
ATOM 3774 O O . PRO B 1 231 ? 5.915 -16.671 -7.719 1 89.34 231 PRO B O 1
ATOM 3777 N N . ALA B 1 232 ? 5.474 -14.735 -8.741 1 91.16 232 ALA B N 1
ATOM 3778 C CA . ALA B 1 232 ? 6.356 -15.055 -9.861 1 91.16 232 ALA B CA 1
ATOM 3779 C C . ALA B 1 232 ? 7.154 -13.83 -10.298 1 91.16 232 ALA B C 1
ATOM 3781 O O . ALA B 1 232 ? 6.667 -12.7 -10.211 1 91.16 232 ALA B O 1
ATOM 3782 N N . ILE B 1 233 ? 8.366 -14.042 -10.699 1 96 233 ILE B N 1
ATOM 3783 C CA . ILE B 1 233 ? 9.163 -13.021 -11.37 1 96 233 ILE B CA 1
ATOM 3784 C C . ILE B 1 233 ? 9.76 -13.593 -12.653 1 96 233 ILE B C 1
ATOM 3786 O O . ILE B 1 233 ? 9.871 -14.812 -12.804 1 96 233 ILE B O 1
ATOM 3790 N N . GLY B 1 234 ? 10.05 -12.789 -13.561 1 95.06 234 GLY B N 1
ATOM 3791 C CA . GLY B 1 234 ? 10.724 -13.113 -14.808 1 95.06 234 GLY B CA 1
ATOM 3792 C C . GLY B 1 234 ? 11.587 -11.981 -15.331 1 95.06 234 GLY B C 1
ATOM 3793 O O . GLY B 1 234 ? 11.804 -10.986 -14.637 1 95.06 234 GLY B O 1
ATOM 3794 N N . PRO B 1 235 ? 12.084 -12.188 -16.531 1 96.34 235 PRO B N 1
ATOM 3795 C CA . PRO B 1 235 ? 12.943 -11.155 -17.114 1 96.34 235 PRO B CA 1
ATOM 3796 C C . PRO B 1 235 ? 12.258 -9.793 -17.194 1 96.34 235 PRO B C 1
ATOM 3798 O O . PRO B 1 235 ? 12.909 -8.759 -17.022 1 96.34 235 PRO B O 1
ATOM 3801 N N . ARG B 1 236 ? 11.011 -9.867 -17.403 1 95.36 236 ARG B N 1
ATOM 3802 C CA . ARG B 1 236 ? 10.261 -8.617 -17.488 1 95.36 236 ARG B CA 1
ATOM 3803 C C . ARG B 1 236 ? 10.259 -7.889 -16.148 1 95.36 236 ARG B C 1
ATOM 3805 O O . ARG B 1 236 ? 10.41 -6.666 -16.1 1 95.36 236 ARG B O 1
ATOM 3812 N N . THR B 1 237 ? 10.052 -8.64 -15.112 1 97.34 237 THR B N 1
ATOM 3813 C CA . THR B 1 237 ? 10.092 -8.048 -13.779 1 97.34 237 THR B CA 1
ATOM 3814 C C . THR B 1 237 ? 11.448 -7.399 -13.516 1 97.34 237 THR B C 1
ATOM 3816 O O . THR B 1 237 ? 11.519 -6.306 -12.949 1 97.34 237 THR B O 1
ATOM 3819 N N . VAL B 1 238 ? 12.491 -8.048 -13.945 1 98.2 238 VAL B N 1
ATOM 3820 C CA . VAL B 1 238 ? 13.845 -7.537 -13.76 1 98.2 238 VAL B CA 1
ATOM 3821 C C . VAL B 1 238 ? 14.004 -6.214 -14.506 1 98.2 238 VAL B C 1
ATOM 3823 O O . VAL B 1 238 ? 14.514 -5.238 -13.95 1 98.2 238 VAL B O 1
ATOM 3826 N N . ARG B 1 239 ? 13.575 -6.203 -15.697 1 97.91 239 ARG B N 1
ATOM 3827 C CA . ARG B 1 239 ? 13.685 -4.994 -16.507 1 97.91 239 ARG B CA 1
ATOM 3828 C C . ARG B 1 239 ? 12.932 -3.834 -15.864 1 97.91 239 ARG B C 1
ATOM 3830 O O . ARG B 1 239 ? 13.453 -2.72 -15.779 1 97.91 239 ARG B O 1
ATOM 3837 N N . ARG B 1 240 ? 11.743 -4.086 -15.396 1 97.77 240 ARG B N 1
ATOM 3838 C CA . ARG B 1 240 ? 10.918 -3.047 -14.787 1 97.77 240 ARG B CA 1
ATOM 3839 C C . ARG B 1 240 ? 11.521 -2.571 -13.469 1 97.77 240 ARG B C 1
ATOM 3841 O O . ARG B 1 240 ? 11.435 -1.389 -13.133 1 97.77 240 ARG B O 1
ATOM 3848 N N . ALA B 1 241 ? 12.066 -3.506 -12.729 1 98.17 241 ALA B N 1
ATOM 3849 C CA . ALA B 1 241 ? 12.743 -3.129 -11.491 1 98.17 241 ALA B CA 1
ATOM 3850 C C . ALA B 1 241 ? 13.931 -2.213 -11.773 1 98.17 241 ALA B C 1
ATOM 3852 O O . ALA B 1 241 ? 14.144 -1.227 -11.063 1 98.17 241 ALA B O 1
ATOM 3853 N N . ALA B 1 242 ? 14.655 -2.577 -12.816 1 97.41 242 ALA B N 1
ATOM 3854 C CA . ALA B 1 242 ? 15.778 -1.736 -13.223 1 97.41 242 ALA B CA 1
ATOM 3855 C C . ALA B 1 242 ? 15.306 -0.336 -13.602 1 97.41 242 ALA B C 1
ATOM 3857 O O . ALA B 1 242 ? 15.908 0.661 -13.196 1 97.41 242 ALA B O 1
ATOM 3858 N N . GLU B 1 243 ? 14.259 -0.29 -14.354 1 95.71 243 GLU B N 1
ATOM 3859 C CA . GLU B 1 243 ? 13.689 0.986 -14.775 1 95.71 243 GLU B CA 1
ATOM 3860 C C . GLU B 1 243 ? 13.24 1.813 -13.574 1 95.71 243 GLU B C 1
ATOM 3862 O O . GLU B 1 243 ? 13.29 3.045 -13.608 1 95.71 243 GLU B O 1
ATOM 3867 N N . ALA B 1 244 ? 12.813 1.15 -12.518 1 95.8 244 ALA B N 1
ATOM 3868 C CA . ALA B 1 244 ? 12.338 1.829 -11.315 1 95.8 244 ALA B CA 1
ATOM 3869 C C . ALA B 1 244 ? 13.507 2.292 -10.449 1 95.8 244 ALA B C 1
ATOM 3871 O O . ALA B 1 244 ? 13.307 2.96 -9.432 1 95.8 244 ALA B O 1
ATOM 3872 N N . GLY B 1 245 ? 14.719 1.895 -10.833 1 95.63 245 GLY B N 1
ATOM 3873 C CA . GLY B 1 245 ? 15.902 2.336 -10.111 1 95.63 245 GLY B CA 1
ATOM 3874 C C . GLY B 1 245 ? 16.276 1.42 -8.961 1 95.63 245 GLY B C 1
ATOM 3875 O O . GLY B 1 245 ? 16.97 1.834 -8.031 1 95.63 245 GLY B O 1
ATOM 3876 N N . CYS B 1 246 ? 15.833 0.209 -8.964 1 97.44 246 CYS B N 1
ATOM 3877 C CA . CYS B 1 246 ? 16.151 -0.737 -7.901 1 97.44 246 CYS B CA 1
ATOM 3878 C C . CYS B 1 246 ? 17.599 -1.201 -7.997 1 97.44 246 CYS B C 1
ATOM 3880 O O . CYS B 1 246 ? 18.133 -1.36 -9.097 1 97.44 246 CYS B O 1
ATOM 3882 N N . ALA B 1 247 ? 18.14 -1.434 -6.856 1 97.79 247 ALA B N 1
ATOM 3883 C CA . ALA B 1 247 ? 19.465 -2.044 -6.781 1 97.79 247 ALA B CA 1
ATOM 3884 C C . ALA B 1 247 ? 19.377 -3.563 -6.892 1 97.79 247 ALA B C 1
ATOM 3886 O O . ALA B 1 247 ? 20.379 -4.232 -7.153 1 97.79 247 ALA B O 1
ATOM 3887 N N . GLY B 1 248 ? 18.19 -4.076 -6.644 1 98.61 248 GLY B N 1
ATOM 3888 C CA . GLY B 1 248 ? 18.01 -5.517 -6.712 1 98.61 248 GLY B CA 1
ATOM 3889 C C . GLY B 1 248 ? 16.603 -5.96 -6.356 1 98.61 248 GLY B C 1
ATOM 3890 O O . GLY B 1 248 ? 15.715 -5.128 -6.165 1 98.61 248 GLY B O 1
ATOM 3891 N N . ILE B 1 249 ? 16.424 -7.278 -6.336 1 98.81 249 ILE B N 1
ATOM 3892 C CA . ILE B 1 249 ? 15.152 -7.952 -6.105 1 98.81 249 ILE B CA 1
ATOM 3893 C C . ILE B 1 249 ? 15.324 -9.027 -5.034 1 98.81 249 ILE B C 1
ATOM 3895 O O . ILE B 1 249 ? 16.252 -9.836 -5.102 1 98.81 249 ILE B O 1
ATOM 3899 N N . ALA B 1 250 ? 14.49 -8.995 -4.059 1 98.76 250 ALA B N 1
ATOM 3900 C CA . ALA B 1 250 ? 14.427 -10.041 -3.041 1 98.76 250 ALA B CA 1
ATOM 3901 C C . ALA B 1 250 ? 13.115 -10.815 -3.132 1 98.76 250 ALA B C 1
ATOM 3903 O O . ALA B 1 250 ? 12.034 -10.221 -3.131 1 98.76 250 ALA B O 1
ATOM 3904 N N . ILE B 1 251 ? 13.208 -12.11 -3.178 1 98.13 251 ILE B N 1
ATOM 3905 C CA . ILE B 1 251 ? 12.018 -12.943 -3.318 1 98.13 251 ILE B CA 1
ATOM 3906 C C . ILE B 1 251 ? 11.992 -13.994 -2.211 1 98.13 251 ILE B C 1
ATOM 3908 O O . ILE B 1 251 ? 13.014 -14.26 -1.574 1 98.13 251 ILE B O 1
ATOM 3912 N N . GLY B 1 252 ? 10.834 -14.519 -1.986 1 96.1 252 GLY B N 1
ATOM 3913 C CA . GLY B 1 252 ? 10.731 -15.588 -1.006 1 96.1 252 GLY B CA 1
ATOM 3914 C C . GLY B 1 252 ? 11.294 -16.907 -1.5 1 96.1 252 GLY B C 1
ATOM 3915 O O . GLY B 1 252 ? 10.772 -17.493 -2.451 1 96.1 252 GLY B O 1
ATOM 3916 N N . ALA B 1 253 ? 12.341 -17.383 -0.852 1 95.66 253 ALA B N 1
ATOM 3917 C CA . ALA B 1 253 ? 12.96 -18.657 -1.209 1 95.66 253 ALA B CA 1
ATOM 3918 C C . ALA B 1 253 ? 11.969 -19.808 -1.061 1 95.66 253 ALA B C 1
ATOM 3920 O O . ALA B 1 253 ? 11.301 -19.932 -0.032 1 95.66 253 ALA B O 1
ATOM 3921 N N . GLY B 1 254 ? 11.888 -20.569 -2.16 1 92.25 254 GLY B N 1
ATOM 3922 C CA . GLY B 1 254 ? 11.011 -21.728 -2.121 1 92.25 254 GLY B CA 1
ATOM 3923 C C . GLY B 1 254 ? 9.545 -21.372 -2.286 1 92.25 254 GLY B C 1
ATOM 3924 O O . GLY B 1 254 ? 8.682 -22.253 -2.273 1 92.25 254 GLY B O 1
ATOM 3925 N N . HIS B 1 255 ? 9.291 -20.07 -2.499 1 92.29 255 HIS B N 1
ATOM 3926 C CA . HIS B 1 255 ? 7.897 -19.641 -2.522 1 92.29 255 HIS B CA 1
ATOM 3927 C C . HIS B 1 255 ? 7.627 -18.706 -3.695 1 92.29 255 HIS B C 1
ATOM 3929 O O . HIS B 1 255 ? 6.545 -18.122 -3.794 1 92.29 255 HIS B O 1
ATOM 3935 N N . THR B 1 256 ? 8.588 -18.511 -4.466 1 93.47 256 THR B N 1
ATOM 3936 C CA . THR B 1 256 ? 8.431 -17.642 -5.628 1 93.47 256 THR B CA 1
ATOM 3937 C C . THR B 1 256 ? 8.928 -18.336 -6.893 1 93.47 256 THR B C 1
ATOM 3939 O O . THR B 1 256 ? 10.04 -18.869 -6.919 1 93.47 256 THR B O 1
ATOM 3942 N N . LEU B 1 257 ? 8.059 -18.326 -7.851 1 92.36 257 LEU B N 1
ATOM 3943 C CA . LEU B 1 257 ? 8.41 -18.882 -9.153 1 92.36 257 LEU B CA 1
ATOM 3944 C C . LEU B 1 257 ? 9.344 -17.945 -9.911 1 92.36 257 LEU B C 1
ATOM 3946 O O . LEU B 1 257 ? 9.085 -16.742 -9.999 1 92.36 257 LEU B O 1
ATOM 3950 N N . VAL B 1 258 ? 10.437 -18.523 -10.388 1 94.95 258 VAL B N 1
ATOM 3951 C CA . VAL B 1 258 ? 11.326 -17.776 -11.271 1 94.95 258 VAL B CA 1
ATOM 3952 C C . VAL B 1 258 ? 11.162 -18.267 -12.707 1 94.95 258 VAL B C 1
ATOM 3954 O O . VAL B 1 258 ? 11.735 -19.29 -13.089 1 94.95 258 VAL B O 1
ATOM 3957 N N . ILE B 1 259 ? 10.41 -17.493 -13.399 1 90.47 259 ILE B N 1
ATOM 3958 C CA . ILE B 1 259 ? 10.132 -17.85 -14.786 1 90.47 259 ILE B CA 1
ATOM 3959 C C . ILE B 1 259 ? 11.388 -17.653 -15.631 1 90.47 259 ILE B C 1
ATOM 3961 O O . ILE B 1 259 ? 12.02 -16.595 -15.579 1 90.47 259 ILE B O 1
ATOM 3965 N N . ASP B 1 260 ? 11.763 -18.7 -16.437 1 88.22 260 ASP B N 1
ATOM 3966 C CA . ASP B 1 260 ? 12.983 -18.66 -17.237 1 88.22 260 ASP B CA 1
ATOM 3967 C C . ASP B 1 260 ? 14.185 -18.253 -16.388 1 88.22 260 ASP B C 1
ATOM 3969 O O . ASP B 1 260 ? 14.829 -17.237 -16.659 1 88.22 260 ASP B O 1
ATOM 3973 N N . ARG B 1 261 ? 14.472 -19.094 -15.519 1 92.73 261 ARG B N 1
ATOM 3974 C CA . ARG B 1 261 ? 15.446 -18.797 -14.473 1 92.73 261 ARG B CA 1
ATOM 3975 C C . ARG B 1 261 ? 16.752 -18.283 -15.071 1 92.73 261 ARG B C 1
ATOM 3977 O O . ARG B 1 261 ? 17.285 -17.264 -14.628 1 92.73 261 ARG B O 1
ATOM 3984 N N . GLU B 1 262 ? 17.263 -18.97 -16.044 1 93.93 262 GLU B N 1
ATOM 3985 C CA . GLU B 1 262 ? 18.536 -18.583 -16.645 1 93.93 262 GLU B CA 1
ATOM 3986 C C . GLU B 1 262 ? 18.464 -17.178 -17.234 1 93.93 262 GLU B C 1
ATOM 3988 O O . GLU B 1 262 ? 19.33 -16.342 -16.968 1 93.93 262 GLU B O 1
ATOM 3993 N N . ALA B 1 263 ? 17.433 -16.974 -17.966 1 95.68 263 ALA B N 1
ATOM 3994 C CA . ALA B 1 263 ? 17.265 -15.663 -18.589 1 95.68 263 ALA B CA 1
ATOM 3995 C C . ALA B 1 263 ? 17.026 -14.583 -17.538 1 95.68 263 ALA B C 1
ATOM 3997 O O . ALA B 1 263 ? 17.509 -13.457 -17.676 1 95.68 263 ALA B O 1
ATOM 3998 N N . THR B 1 264 ? 16.294 -14.911 -16.522 1 97.21 264 THR B N 1
ATOM 3999 C CA . THR B 1 264 ? 15.974 -13.957 -15.466 1 97.21 264 THR B CA 1
ATOM 4000 C C . THR B 1 264 ? 17.23 -13.564 -14.693 1 97.21 264 THR B C 1
ATOM 4002 O O . THR B 1 264 ? 17.481 -12.379 -14.467 1 97.21 264 THR B O 1
ATOM 4005 N N . VAL B 1 265 ? 18.033 -14.517 -14.373 1 97.77 265 VAL B N 1
ATOM 4006 C CA . VAL B 1 265 ? 19.271 -14.272 -13.641 1 97.77 265 VAL B CA 1
ATOM 4007 C C . VAL B 1 265 ? 20.241 -13.48 -14.515 1 97.77 265 VAL B C 1
ATOM 4009 O O . VAL B 1 265 ? 20.869 -12.526 -14.05 1 97.77 265 VAL B O 1
ATOM 4012 N N . ALA B 1 266 ? 20.318 -13.888 -15.744 1 97.85 266 ALA B N 1
ATOM 4013 C CA . ALA B 1 266 ? 21.201 -13.192 -16.676 1 97.85 266 ALA B CA 1
ATOM 4014 C C . ALA B 1 266 ? 20.787 -11.732 -16.837 1 97.85 266 ALA B C 1
ATOM 4016 O O . ALA B 1 266 ? 21.639 -10.842 -16.906 1 97.85 266 ALA B O 1
ATOM 4017 N N . ALA B 1 267 ? 19.523 -11.53 -16.894 1 98.02 267 ALA B N 1
ATOM 4018 C CA . ALA B 1 267 ? 19.009 -10.168 -17.019 1 98.02 267 ALA B CA 1
ATOM 4019 C C . ALA B 1 267 ? 19.373 -9.33 -15.797 1 98.02 267 ALA B C 1
ATOM 4021 O O . ALA B 1 267 ? 19.756 -8.166 -15.927 1 98.02 267 ALA B O 1
ATOM 4022 N N . ALA B 1 268 ? 19.24 -9.914 -14.649 1 98.53 268 ALA B N 1
ATOM 4023 C CA . ALA B 1 268 ? 19.59 -9.215 -13.415 1 98.53 268 ALA B CA 1
ATOM 4024 C C . ALA B 1 268 ? 21.072 -8.852 -13.391 1 98.53 268 ALA B C 1
ATOM 4026 O O . ALA B 1 268 ? 21.433 -7.707 -13.111 1 98.53 268 ALA B O 1
ATOM 4027 N N . ASP B 1 269 ? 21.862 -9.794 -13.784 1 98.35 269 ASP B N 1
ATOM 4028 C CA . ASP B 1 269 ? 23.305 -9.575 -13.814 1 98.35 269 ASP B CA 1
ATOM 4029 C C . ASP B 1 269 ? 23.675 -8.483 -14.815 1 98.35 269 ASP B C 1
ATOM 4031 O O . ASP B 1 269 ? 24.494 -7.612 -14.517 1 98.35 269 ASP B O 1
ATOM 4035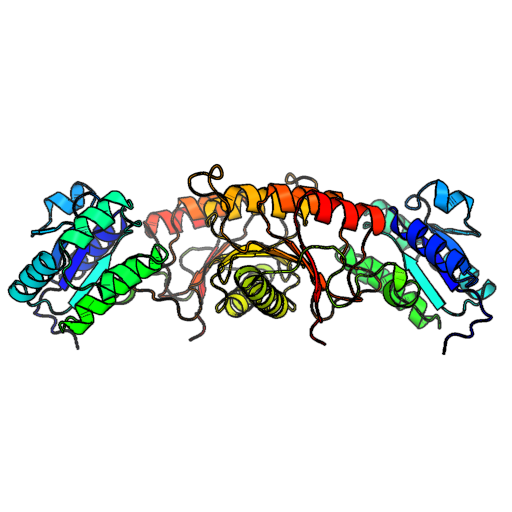 N N . ALA B 1 270 ? 23.076 -8.586 -15.932 1 98.13 270 ALA B N 1
ATOM 4036 C CA . ALA B 1 270 ? 23.366 -7.623 -16.99 1 98.13 270 ALA B CA 1
ATOM 4037 C C . ALA B 1 270 ? 22.98 -6.209 -16.566 1 98.13 270 ALA B C 1
ATOM 4039 O O . ALA B 1 270 ? 23.636 -5.238 -16.951 1 98.13 270 ALA B O 1
ATOM 4040 N N . ALA B 1 271 ? 21.984 -6.074 -15.748 1 97.7 271 ALA B N 1
ATOM 4041 C CA . ALA B 1 271 ? 21.494 -4.772 -15.303 1 97.7 271 ALA B CA 1
ATOM 4042 C C . ALA B 1 271 ? 22.215 -4.319 -14.037 1 97.7 271 ALA B C 1
ATOM 4044 O O . ALA B 1 271 ? 21.957 -3.227 -13.525 1 97.7 271 ALA B O 1
ATOM 4045 N N . GLY B 1 272 ? 23.022 -5.206 -13.51 1 97.48 272 GLY B N 1
ATOM 4046 C CA . GLY B 1 272 ? 23.722 -4.889 -12.275 1 97.48 272 GLY B CA 1
ATOM 4047 C C . GLY B 1 272 ? 22.839 -4.988 -11.046 1 97.48 272 GLY B C 1
ATOM 4048 O O . GLY B 1 272 ? 23.107 -4.345 -10.029 1 97.48 272 GLY B O 1
ATOM 4049 N N . LEU B 1 273 ? 21.766 -5.714 -11.146 1 98.31 273 LEU B N 1
ATOM 4050 C CA . LEU B 1 273 ? 20.85 -5.928 -10.031 1 98.31 273 LEU B CA 1
ATOM 4051 C C . LEU B 1 273 ? 21.186 -7.218 -9.291 1 98.31 273 LEU B C 1
ATOM 4053 O O . LEU B 1 273 ? 21.498 -8.234 -9.916 1 98.31 273 LEU B O 1
ATOM 4057 N N . PHE B 1 274 ? 21.123 -7.165 -7.99 1 98.68 274 PHE B N 1
ATOM 4058 C CA . PHE B 1 274 ? 21.17 -8.441 -7.286 1 98.68 274 PHE B CA 1
ATOM 4059 C C . PHE B 1 274 ? 19.814 -9.136 -7.333 1 98.68 274 PHE B C 1
ATOM 4061 O O . PHE B 1 274 ? 18.775 -8.476 -7.405 1 98.68 274 PHE B O 1
ATOM 4068 N N . LEU B 1 275 ? 19.804 -10.371 -7.321 1 98.65 275 LEU B N 1
ATOM 4069 C CA . LEU B 1 275 ? 18.652 -11.253 -7.167 1 98.65 275 LEU B CA 1
ATOM 4070 C C . LEU B 1 275 ? 18.889 -12.267 -6.053 1 98.65 275 LEU B C 1
ATOM 4072 O O . LEU B 1 275 ? 19.793 -13.1 -6.148 1 98.65 275 LEU B O 1
ATOM 4076 N N . ILE B 1 276 ? 17.993 -12.176 -5.01 1 98.53 276 ILE B N 1
ATOM 4077 C CA . ILE B 1 276 ? 18.302 -13.018 -3.858 1 98.53 276 ILE B CA 1
ATOM 4078 C C . ILE B 1 276 ? 17.016 -13.631 -3.309 1 98.53 276 ILE B C 1
ATOM 4080 O O . ILE B 1 276 ? 15.959 -12.996 -3.331 1 98.53 276 ILE B O 1
ATOM 4084 N N . GLY B 1 277 ? 17.124 -14.841 -2.901 1 97.93 277 GLY B N 1
ATOM 4085 C CA . GLY B 1 277 ? 16.076 -15.477 -2.118 1 97.93 277 GLY B CA 1
ATOM 4086 C C . GLY B 1 277 ? 16.248 -15.284 -0.623 1 97.93 277 GLY B C 1
ATOM 4087 O O . GLY B 1 277 ? 17.351 -15.437 -0.095 1 97.93 277 GLY B O 1
ATOM 4088 N N . VAL B 1 278 ? 15.177 -14.915 0.035 1 97.65 278 VAL B N 1
ATOM 4089 C CA . VAL B 1 278 ? 15.222 -14.704 1.479 1 97.65 278 VAL B CA 1
ATOM 4090 C C . VAL B 1 278 ? 14.25 -15.657 2.17 1 97.65 278 VAL B C 1
ATOM 4092 O O . VAL B 1 278 ? 13.326 -16.177 1.54 1 97.65 278 VAL B O 1
ATOM 4095 N N . GLU B 1 279 ? 14.429 -15.841 3.447 1 94.55 279 GLU B N 1
ATOM 4096 C CA . GLU B 1 279 ? 13.544 -16.702 4.226 1 94.55 279 GLU B CA 1
ATOM 4097 C C . GLU B 1 279 ? 12.169 -16.065 4.404 1 94.55 279 GLU B C 1
ATOM 4099 O O . GLU B 1 279 ? 12.062 -14.852 4.599 1 94.55 279 GLU B O 1
ATOM 4104 N N . VAL B 1 280 ? 11.172 -16.83 4.25 1 87.87 280 VAL B N 1
ATOM 4105 C CA . VAL B 1 280 ? 9.8 -16.384 4.472 1 87.87 280 VAL B CA 1
ATOM 4106 C C . VAL B 1 280 ? 9.345 -16.79 5.872 1 87.87 280 VAL B C 1
ATOM 4108 O O . VAL B 1 280 ? 9.633 -17.899 6.328 1 87.87 280 VAL B O 1
ATOM 4111 N N . ALA B 1 281 ? 8.833 -15.784 6.517 1 73.95 281 ALA B N 1
ATOM 4112 C CA . ALA B 1 281 ? 8.338 -16.109 7.853 1 73.95 281 ALA B CA 1
ATOM 4113 C C . ALA B 1 281 ? 7.268 -17.194 7.792 1 73.95 281 ALA B C 1
ATOM 4115 O O . ALA B 1 281 ? 6.479 -17.245 6.845 1 73.95 281 ALA B O 1
ATOM 4116 N N . PRO B 1 282 ? 7.211 -18.195 8.737 1 63.64 282 PRO B N 1
ATOM 4117 C CA . PRO B 1 282 ? 6.238 -19.29 8.744 1 63.64 282 PRO B CA 1
ATOM 4118 C C . PRO B 1 282 ? 4.796 -18.797 8.837 1 63.64 282 PRO B C 1
ATOM 4120 O O . PRO B 1 282 ? 4.546 -17.7 9.342 1 63.64 282 PRO B O 1
#

Sequence (564 aa):
MIDPARPLALVAGAGHLPELVAASLDRARRPFRVLAVRGFTERAMRRRADAVVDLLDIPGTLRILKEWAPAAVVPAGGVTRPSPAALLNAAHAVRNRDILKSLAGGDDRLLRAVLSLLEENGHRVLGVHEVAPDLLGRLGRLGRVEPDSDATLSIASGRAMLGALGPFDVGQAAVVAGERVIAVEGPEGTDRMLARARALNRKPFGRGTPAKGTVLVKLPKLGQDLRIDLPAIGPRTVRRAAEAGCAGIAIGAGHTLVIDREATVAAADAAGLFLIGVEVAPMIDPARPLALVAGAGHLPELVAASLDRARRPFRVLAVRGFTERAMRRRADAVVDLLDIPGTLRILKEWAPAAVVPAGGVTRPSPAALLNAAHAVRNRDILKSLAGGDDRLLRAVLSLLEENGHRVLGVHEVAPDLLGRLGRLGRVEPDSDATLSIASGRAMLGALGPFDVGQAAVVAGERVIAVEGPEGTDRMLARARALNRKPFGRGTPAKGTVLVKLPKLGQDLRIDLPAIGPRTVRRAAEAGCAGIAIGAGHTLVIDREATVAAADAAGLFLIGVEVAP